Protein AF-D5VR36-F1 (afdb_monomer)

Organism: Methanocaldococcus infernus (strain DSM 11812 / JCM 15783 / ME) (NCBI:txid573063)

Radius of gyration: 21.8 Å; Cα contacts (8 Å, |Δi|>4): 758; chains: 1; bounding box: 56×46×60 Å

Secondary structure (DSSP, 8-state):
-EEEE-GGGTHHHHHHHHHHTT--EEEE-TT-HHHH-HHHHHHHHHHHHHH-PEE-SS--GGGSSEEEE-TTS---S--EEHHHHHHHHHHHH-HHHHTTEEEEE-SSSHHHHHHHHHHHHTTTS-EEEESTTTS--STTHHHHHHHH---SEEEEE-SSS--SEEEEEE---SS--EEGGGTEEGGGGGGGGGGEEEEEEEHHHHHHTTPPPPTTEEEE----EEEETTTTEEEETTEEEE--TTB-STHHHHHHHHHHHHHTTTS-HHHHHHHHTT---TTSSEEETEEEEEE-TT--HHHHHHHHHHHHTT--S-EEEEE-TTSSSSPP-HHHHHHHHTTS---EEEEHHHHHHHTTTS--EEESS----SEEEEEEE---

Nearest PDB structures (foldseek):
  4qf5-assembly2_B  TM=5.951E-01  e=3.785E-12  Acinetobacter baumannii AB307-0294
  4ziy-assembly1_A  TM=5.696E-01  e=1.012E-11  Acinetobacter baumannii AB5075
  4qdi-assembly1_A  TM=5.908E-01  e=1.003E-10  Acinetobacter baumannii AB307-0294
  3zl8-assembly1_A  TM=5.932E-01  e=1.318E-10  Thermotoga maritima
  1gg4-assembly2_B  TM=5.544E-01  e=7.996E-10  Escherichia coli

pLDDT: mean 94.12, std 5.17, range [50.47, 98.81]

Structure (mmCIF, N/CA/C/O backbone):
data_AF-D5VR36-F1
#
_entry.id   AF-D5VR36-F1
#
loop_
_atom_site.group_PDB
_atom_site.id
_atom_site.type_symbol
_atom_site.label_atom_id
_atom_site.label_alt_id
_atom_site.label_comp_id
_atom_site.label_asym_id
_atom_site.label_entity_id
_atom_site.label_seq_id
_atom_site.pdbx_PDB_ins_code
_atom_site.Cartn_x
_atom_site.Cartn_y
_atom_site.Cartn_z
_atom_site.occupancy
_atom_site.B_iso_or_equiv
_atom_site.auth_seq_id
_atom_site.auth_comp_id
_atom_site.auth_asym_id
_atom_site.auth_atom_id
_atom_site.pdbx_PDB_model_num
ATOM 1 N N . MET A 1 1 ? 15.713 3.502 -29.094 1.00 94.06 1 MET A N 1
ATOM 2 C CA . MET A 1 1 ? 16.220 3.468 -27.706 1.00 94.06 1 MET A CA 1
ATOM 3 C C . MET A 1 1 ? 15.204 4.055 -26.727 1.00 94.06 1 MET A C 1
ATOM 5 O O . MET A 1 1 ? 14.592 5.078 -27.022 1.00 94.06 1 MET A O 1
ATOM 9 N N . LYS A 1 2 ? 15.029 3.425 -25.556 1.00 98.06 2 LYS A N 1
ATOM 10 C CA . LYS A 1 2 ? 14.131 3.875 -24.475 1.00 98.06 2 LYS A CA 1
ATOM 11 C C . LYS A 1 2 ? 14.901 4.588 -23.367 1.00 98.06 2 LYS A C 1
ATOM 13 O O . LYS A 1 2 ? 15.960 4.112 -22.972 1.00 98.06 2 LYS A O 1
ATOM 18 N N . LEU A 1 3 ? 14.346 5.660 -22.805 1.00 98.44 3 LEU A N 1
ATOM 19 C CA . LEU A 1 3 ? 14.908 6.326 -21.626 1.00 98.44 3 LEU A CA 1
ATOM 20 C C . LEU A 1 3 ? 14.131 5.943 -20.369 1.00 98.44 3 LEU A C 1
ATOM 22 O O . LEU A 1 3 ? 12.944 6.249 -20.268 1.00 98.44 3 LEU A O 1
ATOM 26 N N . ILE A 1 4 ? 14.794 5.338 -19.384 1.00 98.31 4 ILE A N 1
ATOM 27 C CA . ILE A 1 4 ? 14.190 5.036 -18.082 1.00 98.31 4 ILE A CA 1
ATOM 28 C C . ILE A 1 4 ? 14.698 6.030 -17.040 1.00 98.31 4 ILE A C 1
ATOM 30 O O . ILE A 1 4 ? 15.898 6.168 -16.804 1.00 98.31 4 ILE A O 1
ATOM 34 N N . VAL A 1 5 ? 13.764 6.733 -16.411 1.00 97.44 5 VAL A N 1
ATOM 35 C CA . VAL A 1 5 ? 14.036 7.838 -15.488 1.00 97.44 5 VAL A CA 1
ATOM 36 C C . VAL A 1 5 ? 13.798 7.399 -14.046 1.00 97.44 5 VAL A C 1
ATOM 38 O O . VAL A 1 5 ? 12.865 6.646 -13.787 1.00 97.44 5 VAL A O 1
ATOM 41 N N . ASP A 1 6 ? 14.568 7.967 -13.113 1.00 93.88 6 ASP A N 1
ATOM 42 C CA . ASP A 1 6 ? 14.386 7.869 -11.654 1.00 93.88 6 ASP A CA 1
ATOM 43 C C . ASP A 1 6 ? 14.903 6.564 -11.018 1.00 93.88 6 ASP A C 1
ATOM 45 O O . ASP A 1 6 ? 14.166 5.619 -10.715 1.00 93.88 6 ASP A O 1
ATOM 49 N N . VAL A 1 7 ? 16.213 6.553 -10.748 1.00 93.62 7 VAL A N 1
ATOM 50 C CA . VAL A 1 7 ? 16.918 5.456 -10.067 1.00 93.62 7 VAL A CA 1
ATOM 51 C C . VAL A 1 7 ? 16.361 5.187 -8.666 1.00 93.62 7 VAL A C 1
ATOM 53 O O . VAL A 1 7 ? 16.311 4.025 -8.267 1.00 93.62 7 VAL A O 1
ATOM 56 N N . ASN A 1 8 ? 15.862 6.203 -7.947 1.00 88.94 8 ASN A N 1
ATOM 57 C CA . ASN A 1 8 ? 15.324 6.017 -6.591 1.00 88.94 8 ASN A CA 1
ATOM 58 C C . ASN A 1 8 ? 14.131 5.060 -6.546 1.00 88.94 8 ASN A C 1
ATOM 60 O O . ASN A 1 8 ? 13.946 4.364 -5.552 1.00 88.94 8 ASN A O 1
ATOM 64 N N . HIS A 1 9 ? 13.302 5.053 -7.590 1.00 89.50 9 HIS A N 1
ATOM 65 C CA . HIS A 1 9 ? 12.043 4.306 -7.609 1.00 89.50 9 HIS A CA 1
ATOM 66 C C . HIS A 1 9 ? 12.104 3.044 -8.481 1.00 89.50 9 HIS A C 1
ATOM 68 O O . HIS A 1 9 ? 11.059 2.508 -8.855 1.00 89.50 9 HIS A O 1
ATOM 74 N N . GLY A 1 10 ? 13.313 2.557 -8.782 1.00 92.31 10 GLY A N 1
ATOM 75 C CA . GLY A 1 10 ? 13.527 1.263 -9.431 1.00 92.31 10 GLY A CA 1
ATOM 76 C C . GLY A 1 10 ? 13.823 1.314 -10.931 1.00 92.31 10 GLY A C 1
ATOM 77 O O . GLY A 1 10 ? 13.593 0.314 -11.608 1.00 92.31 10 GLY A O 1
ATOM 78 N N . ALA A 1 11 ? 14.343 2.430 -11.466 1.00 96.62 11 ALA A N 1
ATOM 79 C CA . ALA A 1 11 ? 14.745 2.497 -12.878 1.00 96.62 11 ALA A CA 1
ATOM 80 C C . ALA A 1 11 ? 15.752 1.402 -13.272 1.00 96.62 11 ALA A C 1
ATOM 82 O O . ALA A 1 11 ? 15.638 0.853 -14.363 1.00 96.62 11 ALA A O 1
ATOM 83 N N . LEU A 1 12 ? 16.700 1.054 -12.391 1.00 96.56 12 LEU A N 1
ATOM 84 C CA . LEU A 1 12 ? 17.711 0.027 -12.676 1.00 96.56 12 LEU A CA 1
ATOM 85 C C . LEU A 1 12 ? 17.092 -1.371 -12.817 1.00 96.56 12 LEU A C 1
ATOM 87 O O . LEU A 1 12 ? 17.401 -2.083 -13.771 1.00 96.56 12 LEU A O 1
ATOM 91 N N . GLU A 1 13 ? 16.172 -1.741 -11.920 1.00 95.38 13 GLU A N 1
ATOM 92 C CA . GLU A 1 13 ? 15.462 -3.023 -12.018 1.00 95.38 13 GLU A CA 1
ATOM 93 C C . GLU A 1 13 ? 14.609 -3.065 -13.288 1.00 95.38 13 GLU A C 1
ATOM 95 O O . GLU A 1 13 ? 14.627 -4.034 -14.044 1.00 95.38 13 GLU A O 1
ATOM 100 N N . LEU A 1 14 ? 13.909 -1.971 -13.595 1.00 96.94 14 LEU A N 1
ATOM 101 C CA . LEU A 1 14 ? 13.109 -1.900 -14.809 1.00 96.94 14 LEU A CA 1
ATOM 102 C C . LEU A 1 14 ? 13.979 -2.015 -16.075 1.00 96.94 14 LEU A C 1
ATOM 104 O O . LEU A 1 14 ? 13.617 -2.743 -17.001 1.00 96.94 14 LEU A O 1
ATOM 108 N N . ALA A 1 15 ? 15.144 -1.358 -16.093 1.00 97.56 15 ALA A N 1
ATOM 109 C CA . ALA A 1 15 ? 16.114 -1.428 -17.183 1.00 97.56 15 ALA A CA 1
ATOM 110 C C . ALA A 1 15 ? 16.597 -2.858 -17.424 1.00 97.56 15 ALA A C 1
ATOM 112 O O . ALA A 1 15 ? 16.526 -3.330 -18.557 1.00 97.56 15 ALA A O 1
ATOM 113 N N . LYS A 1 16 ? 16.986 -3.581 -16.366 1.00 96.62 16 LYS A N 1
ATOM 114 C CA . LYS A 1 16 ? 17.364 -5.003 -16.429 1.00 96.62 16 LYS A CA 1
ATOM 115 C C . LYS A 1 16 ? 16.323 -5.829 -17.194 1.00 96.62 16 LYS A C 1
ATOM 117 O O . LYS A 1 16 ? 16.670 -6.582 -18.102 1.00 96.62 16 LYS A O 1
ATOM 122 N N . HIS A 1 17 ? 15.039 -5.676 -16.868 1.00 97.06 17 HIS A N 1
ATOM 123 C CA . HIS A 1 17 ? 13.975 -6.445 -17.520 1.00 97.06 17 HIS A CA 1
ATOM 124 C C . HIS A 1 17 ? 13.734 -6.055 -18.985 1.00 97.06 17 HIS A C 1
ATOM 126 O O . HIS A 1 17 ? 13.447 -6.945 -19.788 1.00 97.06 17 HIS A O 1
ATOM 132 N N . TYR A 1 18 ? 13.862 -4.775 -19.347 1.00 97.69 18 TYR A N 1
ATOM 133 C CA . TYR A 1 18 ? 13.786 -4.336 -20.746 1.00 97.69 18 TYR A CA 1
ATOM 134 C C . TYR A 1 18 ? 14.973 -4.835 -21.576 1.00 97.69 18 TYR A C 1
ATOM 136 O O . TYR A 1 18 ? 14.763 -5.330 -22.683 1.00 97.69 18 TYR A O 1
ATOM 144 N N . LEU A 1 19 ? 16.186 -4.788 -21.024 1.00 96.88 19 LEU A N 1
ATOM 145 C CA . LEU A 1 19 ? 17.396 -5.305 -21.668 1.00 96.88 19 LEU A CA 1
ATOM 146 C C . LEU A 1 19 ? 17.278 -6.815 -21.935 1.00 96.88 19 LEU A C 1
ATOM 148 O O . LEU A 1 19 ? 17.555 -7.272 -23.039 1.00 96.88 19 LEU A O 1
ATOM 152 N N . PHE A 1 20 ? 16.751 -7.593 -20.981 1.00 94.88 20 PHE A N 1
ATOM 153 C CA . PHE A 1 20 ? 16.467 -9.022 -21.194 1.00 94.88 20 PHE A CA 1
ATOM 154 C C . PHE A 1 20 ? 15.407 -9.308 -22.265 1.00 94.88 20 PHE A C 1
ATOM 156 O O . PHE A 1 20 ? 15.371 -10.408 -22.810 1.00 94.88 20 PHE A O 1
ATOM 163 N N . LEU A 1 21 ? 14.533 -8.345 -22.557 1.00 95.81 21 LEU A N 1
ATOM 164 C CA . LEU A 1 21 ? 13.568 -8.427 -23.653 1.00 95.81 21 LEU A CA 1
ATOM 165 C C . LEU A 1 21 ? 14.154 -7.962 -24.998 1.00 95.81 21 LEU A C 1
ATOM 167 O O . LEU A 1 21 ? 13.425 -7.942 -25.988 1.00 95.81 21 LEU A O 1
ATOM 171 N N . GLY A 1 22 ? 15.441 -7.599 -25.040 1.00 96.19 22 GLY A N 1
ATOM 172 C CA . GLY A 1 22 ? 16.140 -7.153 -26.245 1.00 96.19 22 GLY A CA 1
ATOM 173 C C . GLY A 1 22 ? 15.890 -5.691 -26.614 1.00 96.19 22 GLY A C 1
ATOM 174 O O . GLY A 1 22 ? 16.067 -5.328 -27.771 1.00 96.19 22 GLY A O 1
ATOM 175 N N . TYR A 1 23 ? 15.439 -4.856 -25.673 1.00 97.38 23 TYR A N 1
ATOM 176 C CA . TYR A 1 23 ? 15.284 -3.420 -25.913 1.00 97.38 23 TYR A CA 1
ATOM 177 C C . TYR A 1 23 ? 16.558 -2.652 -25.574 1.00 97.38 23 TYR A C 1
ATOM 179 O O . TYR A 1 23 ? 17.124 -2.858 -24.503 1.00 97.38 23 TYR A O 1
ATOM 187 N N . ASP A 1 24 ? 16.908 -1.677 -26.411 1.00 96.69 24 ASP A N 1
ATOM 188 C CA . ASP A 1 24 ? 17.944 -0.692 -26.095 1.00 96.69 24 ASP A CA 1
ATOM 189 C C . ASP A 1 24 ? 17.439 0.303 -25.050 1.00 96.69 24 ASP A C 1
ATOM 191 O O . ASP A 1 24 ? 16.395 0.948 -25.234 1.00 96.69 24 ASP A O 1
ATOM 195 N N . VAL A 1 25 ? 18.194 0.448 -23.963 1.00 97.75 25 VAL A N 1
ATOM 196 C CA . VAL A 1 25 ? 17.829 1.269 -22.808 1.00 97.75 25 VAL A CA 1
ATOM 197 C C . VAL A 1 25 ? 18.957 2.234 -22.464 1.00 97.75 25 VAL A C 1
ATOM 199 O O . VAL A 1 25 ? 20.123 1.858 -22.430 1.00 97.75 25 VAL A O 1
ATOM 202 N N . ALA A 1 26 ? 18.579 3.460 -22.125 1.00 97.81 26 ALA A N 1
ATOM 203 C CA . ALA A 1 26 ? 19.410 4.429 -21.432 1.00 97.81 26 ALA A CA 1
ATOM 204 C C . ALA A 1 26 ? 18.757 4.808 -20.094 1.00 97.81 26 ALA A C 1
ATOM 206 O O . ALA A 1 26 ? 17.535 4.713 -19.930 1.00 97.81 26 ALA A O 1
ATOM 207 N N . ILE A 1 27 ? 19.561 5.252 -19.131 1.00 98.12 27 ILE A N 1
ATOM 208 C CA . ILE A 1 27 ? 19.115 5.618 -17.783 1.00 98.12 27 ILE A CA 1
ATOM 209 C C . ILE A 1 27 ? 19.312 7.116 -17.558 1.00 98.12 27 ILE A C 1
ATOM 211 O O . ILE A 1 27 ? 20.356 7.668 -17.893 1.00 98.12 27 ILE A O 1
ATOM 215 N N . TYR A 1 28 ? 18.330 7.764 -16.928 1.00 97.62 28 TYR A N 1
ATOM 216 C CA . TYR A 1 28 ? 18.468 9.120 -16.397 1.00 97.62 28 TYR A CA 1
ATOM 217 C C . TYR A 1 28 ? 18.219 9.158 -14.885 1.00 97.62 28 TYR A C 1
ATOM 219 O O . TYR A 1 28 ? 17.095 8.980 -14.399 1.00 97.62 28 TYR A O 1
ATOM 227 N N . ASP A 1 29 ? 19.279 9.437 -14.127 1.00 95.69 29 ASP A N 1
ATOM 228 C CA . ASP A 1 29 ? 19.232 9.591 -12.674 1.00 95.69 29 ASP A CA 1
ATOM 229 C C . ASP A 1 29 ? 18.914 11.035 -12.257 1.00 95.69 29 ASP A C 1
ATOM 231 O O . ASP A 1 29 ? 19.758 11.775 -11.763 1.00 95.69 29 ASP A O 1
ATOM 235 N N . ILE A 1 30 ? 17.653 11.432 -12.431 1.00 94.00 30 ILE A N 1
ATOM 236 C CA . ILE A 1 30 ? 17.153 12.796 -12.171 1.00 94.00 30 ILE A CA 1
ATOM 237 C C . ILE A 1 30 ? 17.387 13.325 -10.734 1.00 94.00 30 ILE A C 1
ATOM 239 O O . ILE A 1 30 ? 17.210 14.515 -10.475 1.00 94.00 30 ILE A O 1
ATOM 243 N N . TYR A 1 31 ? 17.755 12.466 -9.778 1.00 90.81 31 TYR A N 1
ATOM 244 C CA . TYR A 1 31 ? 17.955 12.826 -8.367 1.00 90.81 31 TYR A CA 1
ATOM 245 C C . TYR A 1 31 ? 19.371 12.533 -7.841 1.00 90.81 31 TYR A C 1
ATOM 247 O O . TYR A 1 31 ? 19.613 12.665 -6.628 1.00 90.81 31 TYR A O 1
ATOM 255 N N . ASN A 1 32 ? 20.287 12.138 -8.729 1.00 91.94 32 ASN A N 1
ATOM 256 C CA . ASN A 1 32 ? 21.656 11.731 -8.416 1.00 91.94 32 ASN A CA 1
ATOM 257 C C . ASN A 1 32 ? 21.708 10.670 -7.301 1.00 91.94 32 ASN A C 1
ATOM 259 O O . ASN A 1 32 ? 22.473 10.774 -6.336 1.00 91.94 32 ASN A O 1
ATOM 263 N N . LYS A 1 33 ? 20.836 9.661 -7.365 1.00 91.88 33 LYS A N 1
ATOM 264 C CA . LYS A 1 33 ? 20.848 8.541 -6.419 1.00 91.88 33 LYS A CA 1
ATOM 265 C C . LYS A 1 33 ? 22.116 7.707 -6.537 1.00 91.88 33 LYS A C 1
ATOM 267 O O . LYS A 1 33 ? 22.627 7.258 -5.511 1.00 91.88 33 LYS A O 1
ATOM 272 N N . LEU A 1 34 ? 22.639 7.533 -7.747 1.00 92.62 34 LEU A N 1
ATOM 273 C CA . LEU A 1 34 ? 23.906 6.861 -7.996 1.00 92.62 34 LEU A CA 1
ATOM 274 C C . LEU A 1 34 ? 25.022 7.558 -7.220 1.00 92.62 34 LEU A C 1
ATOM 276 O O . LEU A 1 34 ? 25.803 6.885 -6.567 1.00 92.62 34 LEU A O 1
ATOM 280 N N . GLU A 1 35 ? 25.050 8.888 -7.133 1.00 91.50 35 GLU A N 1
ATOM 281 C CA . GLU A 1 35 ? 26.045 9.596 -6.314 1.00 91.50 35 GLU A CA 1
ATOM 282 C C . GLU A 1 35 ? 25.897 9.323 -4.807 1.00 91.50 35 GLU A C 1
ATOM 284 O O . GLU A 1 35 ? 26.877 9.398 -4.073 1.00 91.50 35 GLU A O 1
ATOM 289 N N . LYS A 1 36 ? 24.708 8.952 -4.332 1.00 90.94 36 LYS A N 1
ATOM 290 C CA . LYS A 1 36 ? 24.399 8.827 -2.897 1.00 90.94 36 LYS A CA 1
ATOM 291 C C . LYS A 1 36 ? 24.342 7.384 -2.395 1.00 90.94 36 LYS A C 1
ATOM 293 O O . LYS A 1 36 ? 24.280 7.171 -1.189 1.00 90.94 36 LYS A O 1
ATOM 298 N N . SER A 1 37 ? 24.321 6.388 -3.282 1.00 93.06 37 SER A N 1
ATOM 299 C CA . SER A 1 37 ? 24.142 4.982 -2.906 1.00 93.06 37 SER A CA 1
ATOM 300 C C . SER A 1 37 ? 25.129 4.063 -3.617 1.00 93.06 37 SER A C 1
ATOM 302 O O . SER A 1 37 ? 25.034 3.836 -4.822 1.00 93.06 37 SER A O 1
ATOM 304 N N . LYS A 1 38 ? 26.043 3.469 -2.836 1.00 93.75 38 LYS A N 1
ATOM 305 C CA . LYS A 1 38 ? 27.005 2.467 -3.321 1.00 93.75 38 LYS A CA 1
ATOM 306 C C . LYS A 1 38 ? 26.308 1.259 -3.956 1.00 93.75 38 LYS A C 1
ATOM 308 O O . LYS A 1 38 ? 26.759 0.781 -4.987 1.00 93.75 38 LYS A O 1
ATOM 313 N N . GLU A 1 39 ? 25.204 0.805 -3.371 1.00 93.00 39 GLU A N 1
ATOM 314 C CA . GLU A 1 39 ? 24.407 -0.314 -3.886 1.00 93.00 39 GLU A CA 1
ATOM 315 C C . GLU A 1 39 ? 23.869 -0.034 -5.296 1.00 93.00 39 GLU A C 1
ATOM 317 O O . GLU A 1 39 ? 24.090 -0.826 -6.209 1.00 93.00 39 GLU A O 1
ATOM 322 N N . HIS A 1 40 ? 23.251 1.132 -5.510 1.00 94.06 40 HIS A N 1
ATOM 323 C CA . HIS A 1 40 ? 22.716 1.490 -6.825 1.00 94.06 40 HIS A CA 1
ATOM 324 C C . HIS A 1 40 ? 23.832 1.647 -7.870 1.00 94.06 40 HIS A C 1
ATOM 326 O O . HIS A 1 40 ? 23.632 1.268 -9.021 1.00 94.06 40 HIS A O 1
ATOM 332 N N . ARG A 1 41 ? 25.020 2.141 -7.478 1.00 95.38 41 ARG A N 1
ATOM 333 C CA . ARG A 1 41 ? 26.195 2.173 -8.370 1.00 95.38 41 ARG A CA 1
ATOM 334 C C . ARG A 1 41 ? 26.600 0.775 -8.821 1.00 95.38 41 ARG A C 1
ATOM 336 O O . ARG A 1 41 ? 26.796 0.575 -10.008 1.00 95.38 41 ARG A O 1
ATOM 343 N N . ILE A 1 42 ? 26.691 -0.184 -7.897 1.00 95.88 42 ILE A N 1
ATOM 344 C CA . ILE A 1 42 ? 27.067 -1.569 -8.225 1.00 95.88 42 ILE A CA 1
ATOM 345 C C . ILE A 1 42 ? 26.068 -2.173 -9.217 1.00 95.88 42 ILE A C 1
ATOM 347 O O . ILE A 1 42 ? 26.473 -2.766 -10.212 1.00 95.88 42 ILE A O 1
ATOM 351 N N . ILE A 1 43 ? 24.764 -1.982 -8.987 1.00 95.06 43 ILE A N 1
ATOM 352 C CA . ILE A 1 43 ? 23.726 -2.466 -9.909 1.00 95.06 43 ILE A CA 1
ATOM 353 C C . ILE A 1 43 ? 23.889 -1.824 -11.293 1.00 95.06 43 ILE A C 1
ATOM 355 O O . ILE A 1 43 ? 23.828 -2.526 -12.299 1.00 95.06 43 ILE A O 1
ATOM 359 N N . PHE A 1 44 ? 24.111 -0.509 -11.356 1.00 96.94 44 PHE A N 1
ATOM 360 C CA . PHE A 1 44 ? 24.300 0.198 -12.621 1.00 96.94 44 PHE A CA 1
ATOM 361 C C . PHE A 1 44 ? 25.542 -0.282 -13.384 1.00 96.94 44 PHE A C 1
ATOM 363 O O . PHE A 1 44 ? 25.427 -0.600 -14.565 1.00 96.94 44 PHE A O 1
ATOM 370 N N . GLU A 1 45 ? 26.699 -0.397 -12.725 1.00 97.00 45 GLU A N 1
ATOM 371 C CA . GLU A 1 45 ? 27.931 -0.870 -13.373 1.00 97.00 45 GLU A CA 1
ATOM 372 C C . GLU A 1 45 ? 27.774 -2.300 -13.908 1.00 97.00 45 GLU A C 1
ATOM 374 O O . GLU A 1 45 ? 28.165 -2.571 -15.039 1.00 97.00 45 GLU A O 1
ATOM 379 N N . ASN A 1 46 ? 27.089 -3.185 -13.173 1.00 96.50 46 ASN A N 1
ATOM 380 C CA . ASN A 1 46 ? 26.785 -4.536 -13.657 1.00 96.50 46 ASN A CA 1
ATOM 381 C C . ASN A 1 46 ? 25.917 -4.520 -14.928 1.00 96.50 46 ASN A C 1
ATOM 383 O O . ASN A 1 46 ? 26.122 -5.324 -15.838 1.00 96.50 46 ASN A O 1
ATOM 387 N N . LEU A 1 47 ? 24.926 -3.624 -15.006 1.00 96.50 47 LEU A N 1
ATOM 388 C CA . LEU A 1 47 ? 24.104 -3.474 -16.210 1.00 96.50 47 LEU A CA 1
ATOM 389 C C . LEU A 1 47 ? 24.911 -2.896 -17.374 1.00 96.50 47 LEU A C 1
ATOM 391 O O . LEU A 1 47 ? 24.720 -3.311 -18.517 1.00 96.50 47 LEU A O 1
ATOM 395 N N . LYS A 1 48 ? 25.822 -1.966 -17.089 1.00 96.88 48 LYS A N 1
ATOM 396 C CA . LYS A 1 48 ? 26.689 -1.339 -18.085 1.00 96.88 48 LYS A CA 1
ATOM 397 C C . LYS A 1 48 ? 27.685 -2.332 -18.666 1.00 96.88 48 LYS A C 1
ATOM 399 O O . LYS A 1 48 ? 27.797 -2.420 -19.881 1.00 96.88 48 LYS A O 1
ATOM 404 N N . GLU A 1 49 ? 28.345 -3.119 -17.825 1.00 96.62 49 GLU A N 1
ATOM 405 C CA . GLU A 1 49 ? 29.276 -4.162 -18.261 1.00 96.62 49 GLU A CA 1
ATOM 406 C C . GLU A 1 49 ? 28.563 -5.241 -19.086 1.00 96.62 49 GLU A C 1
ATOM 408 O O . GLU A 1 49 ? 29.043 -5.640 -20.145 1.00 96.62 49 GLU A O 1
ATOM 413 N N . LYS A 1 50 ? 27.387 -5.690 -18.631 1.00 96.38 50 LYS A N 1
ATOM 414 C CA . LYS A 1 50 ? 26.677 -6.809 -19.259 1.00 96.38 50 LYS A CA 1
ATOM 415 C C . LYS A 1 50 ? 25.922 -6.435 -20.534 1.00 96.38 50 LYS A C 1
ATOM 417 O O . LYS A 1 50 ? 25.796 -7.272 -21.424 1.00 96.38 50 LYS A O 1
ATOM 422 N N . PHE A 1 51 ? 25.368 -5.227 -20.599 1.00 96.00 51 PHE A N 1
ATOM 423 C CA . PHE A 1 51 ? 24.443 -4.829 -21.664 1.00 96.00 51 PHE A CA 1
ATOM 424 C C . PHE A 1 51 ? 24.806 -3.513 -22.358 1.00 96.00 51 PHE A C 1
ATOM 426 O O . PHE A 1 51 ? 24.091 -3.107 -23.267 1.00 96.00 51 PHE A O 1
ATOM 433 N N . GLY A 1 52 ? 25.868 -2.823 -21.936 1.00 94.94 52 GLY A N 1
ATOM 434 C CA . GLY A 1 52 ? 26.246 -1.531 -22.513 1.00 94.94 52 GLY A CA 1
ATOM 435 C C . GLY A 1 52 ? 25.275 -0.392 -22.187 1.00 94.94 52 GLY A C 1
ATOM 436 O O . GLY A 1 52 ? 25.186 0.554 -22.961 1.00 94.94 52 GLY A O 1
ATOM 437 N N . VAL A 1 53 ? 24.524 -0.467 -21.077 1.00 96.25 53 VAL A N 1
ATOM 438 C CA . VAL A 1 53 ? 23.564 0.589 -20.703 1.00 96.25 53 VAL A CA 1
ATOM 439 C C . VAL A 1 53 ? 24.278 1.918 -20.419 1.00 96.25 53 VAL A C 1
ATOM 441 O O . VAL A 1 53 ? 25.277 1.964 -19.696 1.00 96.25 53 VAL A O 1
ATOM 444 N N . GLU A 1 54 ? 23.742 3.016 -20.947 1.00 95.31 54 GLU A N 1
ATOM 445 C CA . GLU A 1 54 ? 24.317 4.353 -20.773 1.00 95.31 54 GLU A CA 1
ATOM 446 C C . GLU A 1 54 ? 23.585 5.175 -19.703 1.00 95.31 54 GLU A C 1
ATOM 448 O O . GLU A 1 54 ? 22.363 5.087 -19.550 1.00 95.31 54 GLU A O 1
ATOM 453 N N . LEU A 1 55 ? 24.337 6.013 -18.978 1.00 96.38 55 LEU A N 1
ATOM 454 C CA . LEU A 1 55 ? 23.796 7.046 -18.089 1.00 96.38 55 LEU A CA 1
ATOM 455 C C . LEU A 1 55 ? 23.802 8.393 -18.816 1.00 96.38 55 LEU A C 1
ATOM 457 O O . LEU A 1 55 ? 24.860 8.905 -19.177 1.00 96.38 55 LEU A O 1
ATOM 461 N N . ILE A 1 56 ? 22.625 8.990 -18.980 1.00 95.69 56 ILE A N 1
ATOM 462 C CA . ILE A 1 56 ? 22.438 10.273 -19.657 1.00 95.69 56 ILE A CA 1
ATOM 463 C C . ILE A 1 56 ? 22.182 11.354 -18.610 1.00 95.69 56 ILE A C 1
ATOM 465 O O . ILE A 1 56 ? 21.180 11.305 -17.905 1.00 95.69 56 ILE A O 1
ATOM 469 N N . ASN A 1 57 ? 23.063 12.351 -18.516 1.00 89.56 57 ASN A N 1
ATOM 470 C CA . ASN A 1 57 ? 22.960 13.397 -17.488 1.00 89.56 57 ASN A CA 1
ATOM 471 C C . ASN A 1 57 ? 21.964 14.514 -17.846 1.00 89.56 57 ASN A C 1
ATOM 473 O O . ASN A 1 57 ? 21.308 15.058 -16.962 1.00 89.56 57 ASN A O 1
ATOM 477 N N . ASN A 1 58 ? 21.837 14.848 -19.134 1.00 91.62 58 ASN A N 1
ATOM 478 C CA . ASN A 1 58 ? 20.949 15.901 -19.641 1.00 91.62 58 ASN A CA 1
ATOM 479 C C . ASN A 1 58 ? 20.232 15.407 -20.906 1.00 91.62 58 ASN A C 1
ATOM 481 O O . ASN A 1 58 ? 20.649 15.745 -22.014 1.00 91.62 58 ASN A O 1
ATOM 485 N N . PRO A 1 59 ? 19.210 14.546 -20.767 1.00 93.00 59 PRO A N 1
ATOM 486 C CA . PRO A 1 59 ? 18.551 13.954 -21.921 1.00 93.00 59 PRO A CA 1
ATOM 487 C C . PRO A 1 59 ? 17.742 14.995 -22.700 1.00 93.00 59 PRO A C 1
ATOM 489 O O . PRO A 1 59 ? 16.872 15.669 -22.145 1.00 93.00 59 PRO A O 1
ATOM 492 N N . GLU A 1 60 ? 17.955 15.059 -24.012 1.00 94.50 60 GLU A N 1
ATOM 493 C CA . GLU A 1 60 ? 16.986 15.653 -24.928 1.00 94.50 60 GLU A CA 1
ATOM 494 C C . GLU A 1 60 ? 15.870 14.626 -25.170 1.00 94.50 60 GLU A C 1
ATOM 496 O O . GLU A 1 60 ? 16.017 13.701 -25.965 1.00 94.50 60 GLU A O 1
ATOM 501 N N . PHE A 1 61 ? 14.758 14.743 -24.440 1.00 94.69 61 PHE A N 1
ATOM 502 C CA . PHE A 1 61 ? 13.717 13.707 -24.409 1.00 94.69 61 PHE A CA 1
ATOM 503 C C . PHE A 1 61 ? 13.126 13.341 -25.781 1.00 94.69 61 PHE A C 1
ATOM 505 O O . PHE A 1 61 ? 12.684 12.211 -25.956 1.00 94.69 61 PHE A O 1
ATOM 512 N N . SER A 1 62 ? 13.130 14.265 -26.747 1.00 93.25 62 SER A N 1
ATOM 513 C CA . SER A 1 62 ? 12.684 14.035 -28.129 1.00 93.25 62 SER A CA 1
ATOM 514 C C . SER A 1 62 ? 13.563 13.063 -28.918 1.00 93.25 62 SER A C 1
ATOM 516 O O . SER A 1 62 ? 13.122 12.577 -29.953 1.00 93.25 62 SER A O 1
ATOM 518 N N . SER A 1 63 ? 14.778 12.766 -28.449 1.00 95.19 63 SER A N 1
ATOM 519 C CA . SER A 1 63 ? 15.692 11.814 -29.100 1.00 95.19 63 SER A CA 1
ATOM 520 C C . SER A 1 63 ? 15.419 10.344 -28.748 1.00 95.19 63 SER A C 1
ATOM 522 O O . SER A 1 63 ? 16.066 9.451 -29.291 1.00 95.19 63 SER A O 1
ATOM 524 N N . PHE A 1 64 ? 14.462 10.076 -27.854 1.00 96.75 64 PHE A N 1
ATOM 525 C CA . PHE A 1 64 ? 14.100 8.729 -27.420 1.00 96.75 64 PHE A CA 1
ATOM 526 C C . PHE A 1 64 ? 12.734 8.324 -27.973 1.00 96.75 64 PHE A C 1
ATOM 528 O O . PHE A 1 64 ? 11.794 9.116 -27.954 1.00 96.75 64 PHE A O 1
ATOM 535 N N . ASP A 1 65 ? 12.600 7.059 -28.380 1.00 96.81 65 ASP A N 1
ATOM 536 C CA . ASP A 1 65 ? 11.328 6.520 -28.891 1.00 96.81 65 ASP A CA 1
ATOM 537 C C . ASP A 1 65 ? 10.246 6.509 -27.804 1.00 96.81 65 ASP A C 1
ATOM 539 O O . ASP A 1 65 ? 9.051 6.640 -28.068 1.00 96.81 65 ASP A O 1
ATOM 543 N N . GLU A 1 66 ? 10.675 6.308 -26.558 1.00 97.81 66 GLU A N 1
ATOM 544 C CA . GLU A 1 66 ? 9.810 6.212 -25.396 1.00 97.81 66 GLU A CA 1
ATOM 545 C C . GLU A 1 66 ? 10.565 6.665 -24.144 1.00 97.81 66 GLU A C 1
ATOM 547 O O . GLU A 1 66 ? 11.683 6.216 -23.871 1.00 97.81 66 GLU A O 1
ATOM 552 N N . VAL A 1 67 ? 9.920 7.516 -23.347 1.00 98.44 67 VAL A N 1
ATOM 553 C CA . VAL A 1 67 ? 10.361 7.838 -21.988 1.00 98.44 67 VAL A CA 1
ATOM 554 C C . VAL A 1 67 ? 9.512 7.041 -21.007 1.00 98.44 67 VAL A C 1
ATOM 556 O O . VAL A 1 67 ? 8.285 7.031 -21.104 1.00 98.44 67 VAL A O 1
ATOM 559 N N . ILE A 1 68 ? 10.161 6.387 -20.048 1.00 98.56 68 ILE A N 1
ATOM 560 C CA . ILE A 1 68 ? 9.531 5.585 -19.004 1.00 98.56 68 ILE A CA 1
ATOM 561 C C . ILE A 1 68 ? 9.894 6.188 -17.649 1.00 98.56 68 ILE A C 1
ATOM 563 O O . ILE A 1 68 ? 11.070 6.316 -17.313 1.00 98.56 68 ILE A O 1
ATOM 567 N N . ALA A 1 69 ? 8.893 6.560 -16.854 1.00 97.69 69 ALA A N 1
ATOM 568 C CA . ALA A 1 69 ? 9.117 7.239 -15.578 1.00 97.69 69 ALA A CA 1
ATOM 569 C C . ALA A 1 69 ? 8.030 6.905 -14.542 1.00 97.69 69 ALA A C 1
ATOM 571 O O . ALA A 1 69 ? 6.914 6.513 -14.904 1.00 97.69 69 ALA A O 1
ATOM 572 N N . PRO A 1 70 ? 8.289 7.088 -13.236 1.00 95.88 70 PRO A N 1
ATOM 573 C CA . PRO A 1 70 ? 7.238 7.006 -12.232 1.00 95.88 70 PRO A CA 1
ATOM 574 C C . PRO A 1 70 ? 6.143 8.049 -12.481 1.00 95.88 70 PRO A C 1
ATOM 576 O O . PRO A 1 70 ? 6.407 9.160 -12.938 1.00 95.88 70 PRO A O 1
ATOM 579 N N . ILE A 1 71 ? 4.895 7.746 -12.118 1.00 94.25 71 ILE A N 1
ATOM 580 C CA . ILE A 1 71 ? 3.773 8.676 -12.342 1.00 94.25 71 ILE A CA 1
ATOM 581 C C . ILE A 1 71 ? 3.916 9.993 -11.555 1.00 94.25 71 ILE A C 1
ATOM 583 O O . ILE A 1 71 ? 3.422 11.047 -11.972 1.00 94.25 71 ILE A O 1
ATOM 587 N N . HIS A 1 72 ? 4.635 9.949 -10.430 1.00 91.44 72 HIS A N 1
ATOM 588 C CA . HIS A 1 72 ? 5.006 11.108 -9.620 1.00 91.44 72 HIS A CA 1
ATOM 589 C C . HIS A 1 72 ? 6.300 11.793 -10.077 1.00 91.44 72 HIS A C 1
ATOM 591 O O . HIS A 1 72 ? 6.732 12.735 -9.418 1.00 91.44 72 HIS A O 1
ATOM 597 N N . CYS A 1 73 ? 6.907 11.379 -11.189 1.00 93.12 73 CYS A N 1
ATOM 598 C CA . CYS A 1 73 ? 8.064 12.066 -11.748 1.00 93.12 73 CYS A CA 1
ATOM 599 C C . CYS A 1 73 ? 7.640 13.455 -12.276 1.00 93.12 73 CYS A C 1
ATOM 601 O O . CYS A 1 73 ? 6.621 13.564 -12.976 1.00 93.12 73 CYS A O 1
ATOM 603 N N . PRO A 1 74 ? 8.376 14.543 -11.969 1.00 91.88 74 PRO A N 1
ATOM 604 C CA . PRO A 1 74 ? 7.987 15.913 -12.313 1.00 91.88 74 PRO A CA 1
ATOM 605 C C . PRO A 1 74 ? 8.213 16.278 -13.795 1.00 91.88 74 PRO A C 1
ATOM 607 O O . PRO A 1 74 ? 8.401 17.456 -14.109 1.00 91.88 74 PRO A O 1
ATOM 610 N N . LEU A 1 75 ? 8.164 15.303 -14.705 1.00 93.00 75 LEU A N 1
ATOM 611 C CA . LEU A 1 75 ? 8.263 15.503 -16.152 1.00 93.00 75 LEU A CA 1
ATOM 612 C C . LEU A 1 75 ? 6.976 16.118 -16.721 1.00 93.00 75 LEU A C 1
ATOM 614 O O . LEU A 1 75 ? 5.866 15.780 -16.292 1.00 93.00 75 LEU A O 1
ATOM 618 N N . THR A 1 76 ? 7.140 17.027 -17.683 1.00 89.88 76 THR A N 1
ATOM 619 C CA . THR A 1 76 ? 6.052 17.710 -18.413 1.00 89.88 76 THR A CA 1
ATOM 620 C C . THR A 1 76 ? 5.718 17.066 -19.754 1.00 89.88 76 THR A C 1
ATOM 622 O O . THR A 1 76 ? 4.671 17.359 -20.318 1.00 89.88 76 THR A O 1
ATOM 625 N N . ILE A 1 77 ? 6.596 16.203 -20.257 1.00 93.38 77 ILE A N 1
ATOM 626 C CA . ILE A 1 77 ? 6.415 15.457 -21.503 1.00 93.38 77 ILE A CA 1
ATOM 627 C C . ILE A 1 77 ? 5.480 14.254 -21.314 1.00 93.38 77 ILE A C 1
ATOM 629 O O . ILE A 1 77 ? 5.180 13.858 -20.182 1.00 93.38 77 ILE A O 1
ATOM 633 N N . SER A 1 78 ? 5.056 13.648 -22.425 1.00 94.19 78 SER A N 1
ATOM 634 C CA . SER A 1 78 ? 4.411 12.332 -22.407 1.00 94.19 78 SER A CA 1
ATOM 635 C C . SER A 1 78 ? 5.423 11.246 -22.035 1.00 94.19 78 SER A C 1
ATOM 637 O O . SER A 1 78 ? 6.575 11.303 -22.459 1.00 94.19 78 SER A O 1
ATOM 639 N N . PHE A 1 79 ? 4.999 10.267 -21.239 1.00 97.00 79 PHE A N 1
ATOM 640 C CA . PHE A 1 79 ? 5.816 9.116 -20.864 1.00 97.00 79 PHE A CA 1
ATOM 641 C C . PHE A 1 79 ? 4.936 7.922 -20.487 1.00 97.00 79 PHE A C 1
ATOM 643 O O . PHE A 1 79 ? 3.791 8.080 -20.052 1.00 97.00 79 PHE A O 1
ATOM 650 N N . THR A 1 80 ? 5.508 6.728 -20.584 1.00 98.00 80 THR A N 1
ATOM 651 C CA . THR A 1 80 ? 4.918 5.495 -20.067 1.00 98.00 80 THR A CA 1
ATOM 652 C C . THR A 1 80 ? 5.204 5.385 -18.575 1.00 98.00 80 THR A C 1
ATOM 654 O O . THR A 1 80 ? 6.350 5.466 -18.126 1.00 98.00 80 THR A O 1
ATOM 657 N N . SER A 1 81 ? 4.153 5.225 -17.771 1.00 97.81 81 SER A N 1
ATOM 658 C CA . SER A 1 81 ? 4.319 5.100 -16.322 1.00 97.81 81 SER A CA 1
ATOM 659 C C . SER A 1 81 ? 5.043 3.801 -15.954 1.00 97.81 81 SER A C 1
ATOM 661 O O . SER A 1 81 ? 4.899 2.792 -16.642 1.00 97.81 81 SER A O 1
ATOM 663 N N . PHE A 1 82 ? 5.757 3.778 -14.826 1.00 98.19 82 PHE A N 1
ATOM 664 C CA . PHE A 1 82 ? 6.318 2.529 -14.288 1.00 98.19 82 PHE A CA 1
ATOM 665 C C . PHE A 1 82 ? 5.254 1.439 -14.107 1.00 98.19 82 PHE A C 1
ATOM 667 O O . PHE A 1 82 ? 5.541 0.272 -14.341 1.00 98.19 82 PHE A O 1
ATOM 674 N N . HIS A 1 83 ? 4.016 1.804 -13.765 1.00 98.38 83 HIS A N 1
ATOM 675 C CA . HIS A 1 83 ? 2.891 0.870 -13.702 1.00 98.38 83 HIS A CA 1
ATOM 676 C C . HIS A 1 83 ? 2.621 0.192 -15.044 1.00 98.38 83 HIS A C 1
ATOM 678 O O . HIS A 1 83 ? 2.531 -1.033 -15.108 1.00 98.38 83 HIS A O 1
ATOM 684 N N . ASP A 1 84 ? 2.535 0.974 -16.118 1.00 98.50 84 ASP A N 1
ATOM 685 C CA . ASP A 1 84 ? 2.276 0.466 -17.467 1.00 98.50 84 ASP A CA 1
ATOM 686 C C . ASP A 1 84 ? 3.487 -0.318 -18.010 1.00 98.50 84 ASP A C 1
ATOM 688 O O . ASP A 1 84 ? 3.320 -1.383 -18.602 1.00 98.50 84 ASP A O 1
ATOM 692 N N . ALA A 1 85 ? 4.709 0.145 -17.739 1.00 98.50 85 ALA A N 1
ATOM 693 C CA . ALA A 1 85 ? 5.942 -0.528 -18.144 1.00 98.50 85 ALA A CA 1
ATOM 694 C C . ALA A 1 85 ? 6.143 -1.883 -17.439 1.00 98.50 85 ALA A C 1
ATOM 696 O O . ALA A 1 85 ? 6.480 -2.875 -18.083 1.00 98.50 85 ALA A O 1
ATOM 697 N N . VAL A 1 86 ? 5.887 -1.955 -16.129 1.00 98.56 86 VAL A N 1
ATOM 698 C CA . VAL A 1 86 ? 5.898 -3.221 -15.376 1.00 98.56 86 VAL A CA 1
ATOM 699 C C . VAL A 1 86 ? 4.796 -4.146 -15.882 1.00 98.56 86 VAL A C 1
ATOM 701 O O . VAL A 1 86 ? 5.044 -5.329 -16.095 1.00 98.56 86 VAL A O 1
ATOM 704 N N . SER A 1 87 ? 3.605 -3.612 -16.164 1.00 98.62 87 SER A N 1
ATOM 705 C CA . SER A 1 87 ? 2.501 -4.391 -16.740 1.00 98.62 87 SER A CA 1
ATOM 706 C C . SER A 1 87 ? 2.868 -4.997 -18.095 1.00 98.62 87 SER A C 1
ATOM 708 O O . SER A 1 87 ? 2.569 -6.161 -18.359 1.00 98.62 87 SER A O 1
ATOM 710 N N . PHE A 1 88 ? 3.563 -4.235 -18.944 1.00 98.38 88 PHE A N 1
ATOM 711 C CA . PHE A 1 88 ? 4.102 -4.728 -20.209 1.00 98.38 88 PHE A CA 1
ATOM 712 C C . PHE A 1 88 ? 5.069 -5.904 -19.996 1.00 98.38 88 PHE A C 1
ATOM 714 O O . PHE A 1 88 ? 4.927 -6.939 -20.650 1.00 98.38 88 PHE A O 1
ATOM 721 N N . ILE A 1 89 ? 6.001 -5.791 -19.046 1.00 98.38 89 ILE A N 1
ATOM 722 C CA . ILE A 1 89 ? 6.953 -6.866 -18.730 1.00 98.38 89 ILE A CA 1
ATOM 723 C C . ILE A 1 89 ? 6.232 -8.100 -18.183 1.00 98.38 89 ILE A C 1
ATOM 725 O O . ILE A 1 89 ? 6.520 -9.208 -18.635 1.00 98.38 89 ILE A O 1
ATOM 729 N N . ILE A 1 90 ? 5.267 -7.934 -17.272 1.00 98.31 90 ILE A N 1
ATOM 730 C CA . ILE A 1 90 ? 4.470 -9.047 -16.735 1.00 98.31 90 ILE A CA 1
ATOM 731 C C . ILE A 1 90 ? 3.759 -9.788 -17.872 1.00 98.31 90 ILE A C 1
ATOM 733 O O . ILE A 1 90 ? 3.861 -11.008 -17.953 1.00 98.31 90 ILE A O 1
ATOM 737 N N . LYS A 1 91 ? 3.134 -9.077 -18.819 1.00 97.19 91 LYS A N 1
ATOM 738 C CA . LYS A 1 91 ? 2.484 -9.699 -19.990 1.00 97.19 91 LYS A CA 1
ATOM 739 C C . LYS A 1 91 ? 3.447 -10.474 -20.887 1.00 97.19 91 LYS A C 1
ATOM 741 O O . LYS A 1 91 ? 3.031 -11.442 -21.520 1.00 97.19 91 LYS A O 1
ATOM 746 N N . LYS A 1 92 ? 4.701 -10.028 -20.996 1.00 96.88 92 LYS A N 1
ATOM 747 C CA . LYS A 1 92 ? 5.701 -10.618 -21.898 1.00 96.88 92 LYS A CA 1
ATOM 748 C C . LYS A 1 92 ? 6.488 -11.764 -21.269 1.00 96.88 92 LYS A C 1
ATOM 750 O O . LYS A 1 92 ? 6.739 -12.745 -21.956 1.00 96.88 92 LYS A O 1
ATOM 755 N N . ARG A 1 93 ? 6.875 -11.644 -19.997 1.00 95.94 93 ARG A N 1
ATOM 756 C CA . ARG A 1 93 ? 7.755 -12.601 -19.300 1.00 95.94 93 ARG A CA 1
ATOM 757 C C . ARG A 1 93 ? 7.045 -13.456 -18.259 1.00 95.94 93 ARG A C 1
ATOM 759 O O . ARG A 1 93 ? 7.474 -14.572 -18.009 1.00 95.94 93 ARG A O 1
ATOM 766 N N . PHE A 1 94 ? 5.976 -12.944 -17.657 1.00 96.00 94 PHE A N 1
ATOM 767 C CA . PHE A 1 94 ? 5.299 -13.559 -16.512 1.00 96.00 94 PHE A CA 1
ATOM 768 C C . PHE A 1 94 ? 3.809 -13.782 -16.794 1.00 96.00 94 PHE A C 1
ATOM 770 O O . PHE A 1 94 ? 2.969 -13.680 -15.898 1.00 96.00 94 PHE A O 1
ATOM 777 N N . LYS A 1 95 ? 3.466 -14.065 -18.058 1.00 92.56 95 LYS A N 1
ATOM 778 C CA . LYS A 1 95 ? 2.078 -14.166 -18.526 1.00 92.56 95 LYS A CA 1
ATOM 779 C C . LYS A 1 95 ? 1.277 -15.178 -17.707 1.00 92.56 95 LYS A C 1
ATOM 781 O O . LYS A 1 95 ? 0.166 -14.862 -17.290 1.00 92.56 95 LYS A O 1
ATOM 786 N N . ASP A 1 96 ? 1.860 -16.334 -17.411 1.00 91.12 96 ASP A N 1
ATOM 787 C CA . ASP A 1 96 ? 1.189 -17.394 -16.649 1.00 91.12 96 ASP A CA 1
ATOM 788 C C . ASP A 1 96 ? 0.978 -17.002 -15.179 1.00 91.12 96 ASP A C 1
ATOM 790 O O . ASP A 1 96 ? -0.046 -17.334 -14.581 1.00 91.12 96 ASP A O 1
ATOM 794 N N . LYS A 1 97 ? 1.891 -16.196 -14.621 1.00 95.62 97 LYS A N 1
ATOM 795 C CA . LYS A 1 97 ? 1.776 -15.655 -13.259 1.00 95.62 97 LYS A CA 1
ATOM 796 C C . LYS A 1 97 ? 0.766 -14.519 -13.166 1.00 95.62 97 LYS A C 1
ATOM 798 O O . LYS A 1 97 ? 0.131 -14.369 -12.130 1.00 95.62 97 LYS A O 1
ATOM 803 N N . SER A 1 98 ? 0.559 -13.744 -14.235 1.00 93.94 98 SER A N 1
ATOM 804 C CA . SER A 1 98 ? -0.339 -12.574 -14.232 1.00 93.94 98 SER A CA 1
ATOM 805 C C . SER A 1 98 ? -1.756 -12.892 -13.732 1.00 93.94 98 SER A C 1
ATOM 807 O O . SER A 1 98 ? -2.358 -12.106 -12.998 1.00 93.94 98 SER A O 1
ATOM 809 N N . LYS A 1 99 ? -2.257 -14.097 -14.044 1.00 95.38 99 LYS A N 1
ATOM 810 C CA . LYS A 1 99 ? -3.574 -14.595 -13.619 1.00 95.38 99 LYS A CA 1
ATOM 811 C C . LYS A 1 99 ? -3.655 -14.963 -12.131 1.00 95.38 99 LYS A C 1
ATOM 813 O O . LYS A 1 99 ? -4.739 -15.244 -11.630 1.00 95.38 99 LYS A O 1
ATOM 818 N N . ARG A 1 100 ? -2.535 -14.942 -11.417 1.00 97.50 100 ARG A N 1
ATOM 819 C CA . ARG A 1 100 ? -2.421 -15.227 -9.981 1.00 97.50 100 ARG A CA 1
ATOM 820 C C . ARG A 1 100 ? -2.108 -13.973 -9.159 1.00 97.50 100 ARG A C 1
ATOM 822 O O . ARG A 1 100 ? -2.006 -14.055 -7.939 1.00 97.50 100 ARG A O 1
ATOM 829 N N . ILE A 1 101 ? -1.955 -12.816 -9.812 1.00 98.69 101 ILE A N 1
ATOM 830 C CA . ILE A 1 101 ? -1.617 -11.557 -9.146 1.00 98.69 101 ILE A CA 1
ATOM 831 C C . ILE A 1 101 ? -2.881 -10.839 -8.672 1.00 98.69 101 ILE A C 1
ATOM 833 O O . ILE A 1 101 ? -3.814 -10.596 -9.446 1.00 98.69 101 ILE A O 1
ATOM 837 N N . ILE A 1 102 ? -2.840 -10.428 -7.407 1.00 98.81 102 ILE A N 1
ATOM 838 C CA . ILE A 1 102 ? -3.754 -9.494 -6.767 1.00 98.81 102 ILE A CA 1
ATOM 839 C C . ILE A 1 102 ? -2.967 -8.228 -6.415 1.00 98.81 102 ILE A C 1
ATOM 841 O O . ILE A 1 102 ? -2.053 -8.268 -5.59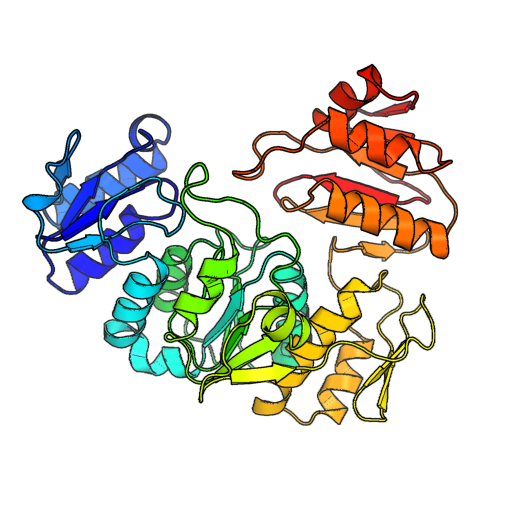3 1.00 98.81 102 ILE A O 1
ATOM 845 N N . CYS A 1 103 ? -3.308 -7.096 -7.028 1.00 98.69 103 CYS A N 1
ATOM 846 C CA . CYS A 1 103 ? -2.615 -5.825 -6.831 1.00 98.69 103 CYS A CA 1
ATOM 847 C C . CYS A 1 103 ? -3.508 -4.818 -6.093 1.00 98.69 103 CYS A C 1
ATOM 849 O O . CYS A 1 103 ? -4.585 -4.459 -6.564 1.00 98.69 103 CYS A O 1
ATOM 851 N N . ILE A 1 104 ? -3.063 -4.325 -4.940 1.00 98.69 104 ILE A N 1
ATOM 852 C CA . ILE A 1 104 ? -3.812 -3.395 -4.093 1.00 98.69 104 ILE A CA 1
ATOM 853 C C . ILE A 1 104 ? -3.116 -2.033 -4.072 1.00 98.69 104 ILE A C 1
ATOM 855 O O . ILE A 1 104 ? -1.947 -1.909 -3.706 1.00 98.69 104 ILE A O 1
ATOM 859 N N . THR A 1 105 ? -3.861 -0.979 -4.394 1.00 97.75 105 THR A N 1
ATOM 860 C CA . THR A 1 105 ? -3.435 0.414 -4.254 1.00 97.75 105 THR A CA 1
ATOM 861 C C . THR A 1 105 ? -4.505 1.262 -3.563 1.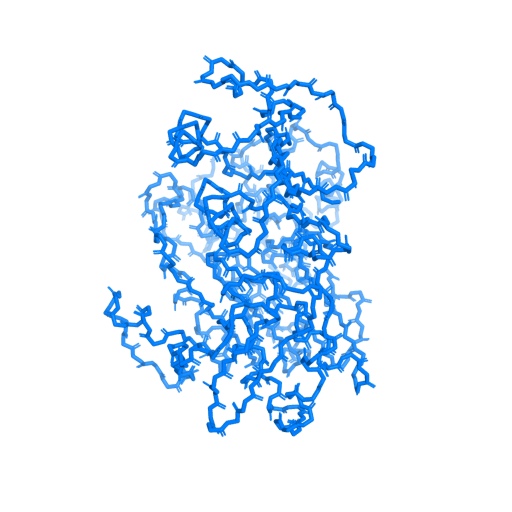00 97.75 105 THR A C 1
ATOM 863 O O . THR A 1 105 ? -5.583 0.796 -3.208 1.00 97.75 105 THR A O 1
ATOM 866 N N . GLY A 1 106 ? -4.191 2.531 -3.321 1.00 95.25 106 GLY A N 1
ATOM 867 C CA . GLY A 1 106 ? -5.046 3.478 -2.607 1.00 95.25 106 GLY A CA 1
ATOM 868 C C . GLY A 1 106 ? -4.243 4.476 -1.780 1.00 95.25 106 GLY A C 1
ATOM 869 O O . GLY A 1 106 ? -3.015 4.381 -1.673 1.00 95.25 106 GLY A O 1
ATOM 870 N N . VAL A 1 107 ? -4.917 5.473 -1.210 1.00 90.94 107 VAL A N 1
ATOM 871 C CA . VAL A 1 107 ? -4.266 6.431 -0.300 1.00 90.94 107 VAL A CA 1
ATOM 872 C C . VAL A 1 107 ? -4.032 5.761 1.055 1.00 90.94 107 VAL A C 1
ATOM 874 O O . VAL A 1 107 ? -2.884 5.636 1.480 1.00 90.94 107 VAL A O 1
ATOM 877 N N . LYS A 1 108 ? -5.082 5.201 1.667 1.00 89.31 108 LYS A N 1
ATOM 878 C CA . LYS A 1 108 ? -5.015 4.482 2.954 1.00 89.31 108 LYS A CA 1
ATOM 879 C C . LYS A 1 108 ? -5.466 3.026 2.849 1.00 89.31 108 LYS A C 1
ATOM 881 O O . LYS A 1 108 ? -6.194 2.665 1.930 1.00 89.31 108 LYS A O 1
ATOM 886 N N . GLY A 1 109 ? -5.048 2.194 3.803 1.00 91.75 109 GLY A N 1
ATOM 887 C CA . GLY A 1 109 ? -5.573 0.832 3.964 1.00 91.75 109 GLY A CA 1
ATOM 888 C C . GLY A 1 109 ? -4.991 -0.235 3.033 1.00 91.75 109 GLY A C 1
ATOM 889 O O . GLY A 1 109 ? -5.423 -1.379 3.108 1.00 91.75 109 GLY A O 1
ATOM 890 N N . LYS A 1 110 ? -4.002 0.098 2.190 1.00 94.88 110 LYS A N 1
ATOM 891 C CA . LYS A 1 110 ? -3.359 -0.852 1.263 1.00 94.88 110 LYS A CA 1
ATOM 892 C C . LYS A 1 110 ? -2.753 -2.049 1.998 1.00 94.88 110 LYS A C 1
ATOM 894 O O . LYS A 1 110 ? -3.210 -3.169 1.810 1.00 94.88 110 LYS A O 1
ATOM 899 N N . THR A 1 111 ? -1.794 -1.782 2.886 1.00 93.69 111 THR A N 1
ATOM 900 C CA . THR A 1 111 ? -1.104 -2.800 3.689 1.00 93.69 111 THR A CA 1
ATOM 901 C C . THR A 1 111 ? -2.083 -3.605 4.532 1.00 93.69 111 THR A C 1
ATOM 903 O O . THR A 1 111 ? -2.023 -4.823 4.565 1.00 93.69 111 THR A O 1
ATOM 906 N N . THR A 1 112 ? -3.038 -2.939 5.183 1.00 95.06 112 THR A N 1
ATOM 907 C CA . THR A 1 112 ? -4.064 -3.623 5.976 1.00 95.06 112 THR A CA 1
ATOM 908 C C . THR A 1 112 ? -4.904 -4.562 5.110 1.00 95.06 112 THR A C 1
ATOM 910 O O . THR A 1 112 ? -5.131 -5.699 5.498 1.00 95.06 112 THR A O 1
ATOM 913 N N . THR A 1 113 ? -5.327 -4.126 3.920 1.00 97.75 113 THR A N 1
ATOM 914 C CA . THR A 1 113 ? -6.107 -4.959 2.991 1.00 97.75 113 THR A CA 1
ATOM 915 C C . THR A 1 113 ? -5.296 -6.159 2.498 1.00 97.75 113 THR A C 1
ATOM 917 O O . THR A 1 113 ? -5.836 -7.261 2.450 1.00 97.75 113 THR A O 1
ATOM 920 N N . THR A 1 114 ? -4.005 -5.985 2.181 1.00 97.75 114 THR A N 1
ATOM 921 C CA . THR A 1 114 ? -3.144 -7.106 1.762 1.00 97.75 114 THR A CA 1
ATOM 922 C C . THR A 1 114 ? -2.900 -8.109 2.891 1.00 97.75 114 THR A C 1
ATOM 924 O O . THR A 1 114 ? -2.955 -9.308 2.639 1.00 97.75 114 THR A O 1
ATOM 927 N N . GLU A 1 115 ? -2.716 -7.656 4.136 1.00 96.19 115 GLU A N 1
ATOM 928 C CA . GLU A 1 115 ? -2.572 -8.540 5.309 1.00 96.19 115 GLU A CA 1
ATOM 929 C C . GLU A 1 115 ? -3.874 -9.286 5.654 1.00 96.19 115 GLU A C 1
ATOM 931 O O . GLU A 1 115 ? -3.822 -10.467 6.008 1.00 96.19 115 GLU A O 1
ATOM 936 N N . ILE A 1 116 ? -5.045 -8.637 5.527 1.00 97.44 116 ILE A N 1
ATOM 937 C CA . ILE A 1 116 ? -6.341 -9.324 5.681 1.00 97.44 116 ILE A CA 1
ATOM 938 C C . ILE A 1 116 ? -6.459 -10.404 4.611 1.00 97.44 116 ILE A C 1
ATOM 940 O O . ILE A 1 116 ? -6.705 -11.558 4.942 1.00 97.44 116 ILE A O 1
ATOM 944 N N . LEU A 1 117 ? -6.247 -10.051 3.342 1.00 97.94 117 LEU A N 1
ATOM 945 C CA . LEU A 1 117 ? -6.400 -10.988 2.234 1.00 97.94 117 LEU A CA 1
ATOM 946 C C . LEU A 1 117 ? -5.449 -12.185 2.357 1.00 97.94 117 LEU A C 1
ATOM 948 O O . LEU A 1 117 ? -5.877 -13.324 2.192 1.00 97.94 117 LEU A O 1
ATOM 952 N N . TYR A 1 118 ? -4.191 -11.941 2.729 1.00 97.44 118 TYR A N 1
ATOM 953 C CA . TYR A 1 118 ? -3.242 -13.002 3.057 1.00 97.44 118 TYR A CA 1
ATOM 954 C C . TYR A 1 118 ? -3.755 -13.884 4.198 1.00 97.44 118 TYR A C 1
ATOM 956 O O . TYR A 1 118 ? -3.756 -15.102 4.075 1.00 97.44 118 TYR A O 1
ATOM 964 N N . SER A 1 119 ? -4.258 -13.291 5.284 1.00 96.06 119 SER A N 1
ATOM 965 C CA . SER A 1 119 ? -4.789 -14.052 6.422 1.00 96.06 119 SER A CA 1
ATOM 966 C C . SER A 1 119 ? -5.990 -14.930 6.060 1.00 96.06 119 SER A C 1
ATOM 968 O O . SER A 1 119 ? -6.154 -15.983 6.666 1.00 96.06 119 SER A O 1
ATOM 970 N N . LEU A 1 120 ? -6.812 -14.516 5.090 1.00 97.00 120 LEU A N 1
ATOM 971 C CA . LEU A 1 120 ? -7.956 -15.297 4.614 1.00 97.00 120 LEU A CA 1
ATOM 972 C C . LEU A 1 120 ? -7.529 -16.495 3.751 1.00 97.00 120 LEU A C 1
ATOM 974 O O . LEU A 1 120 ? -8.135 -17.562 3.849 1.00 97.00 120 LEU A O 1
ATOM 978 N N . LEU A 1 121 ? -6.496 -16.325 2.923 1.00 97.50 121 LEU A N 1
ATOM 979 C CA . LEU A 1 121 ? -6.153 -17.275 1.859 1.00 97.50 121 LEU A CA 1
ATOM 980 C C . LEU A 1 121 ? -4.940 -18.171 2.168 1.00 97.50 121 LEU A C 1
ATOM 982 O O . LEU A 1 121 ? -4.805 -19.223 1.558 1.00 97.50 121 LEU A O 1
ATOM 986 N N . LYS A 1 122 ? -4.065 -17.798 3.109 1.00 96.12 122 LYS A N 1
ATOM 987 C CA . LYS A 1 122 ? -2.778 -18.484 3.363 1.00 96.12 122 LYS A CA 1
ATOM 988 C C . LYS A 1 122 ? -2.869 -19.958 3.780 1.00 96.12 122 LYS A C 1
ATOM 990 O O . LYS A 1 122 ? -1.862 -20.649 3.712 1.00 96.12 122 LYS A O 1
ATOM 995 N N . ASP A 1 123 ? -4.020 -20.409 4.279 1.00 95.25 123 ASP A N 1
ATOM 996 C CA . ASP A 1 123 ? -4.194 -21.809 4.694 1.00 95.25 123 ASP A CA 1
ATOM 997 C C . ASP A 1 123 ? -4.480 -22.721 3.489 1.00 95.25 123 ASP A C 1
ATOM 999 O O . ASP A 1 123 ? -4.260 -23.925 3.567 1.00 95.25 123 ASP A O 1
ATOM 1003 N N . ASP A 1 124 ? -4.958 -22.136 2.384 1.00 96.50 124 ASP A N 1
ATOM 1004 C CA . ASP A 1 124 ? -5.418 -22.853 1.191 1.00 96.50 124 ASP A CA 1
ATOM 1005 C C . ASP A 1 124 ? -4.477 -22.654 -0.016 1.00 96.50 124 ASP A C 1
ATOM 1007 O O . ASP A 1 124 ? -4.588 -23.372 -1.006 1.00 96.50 124 ASP A O 1
ATOM 1011 N N . TYR A 1 125 ? -3.560 -21.680 0.053 1.00 97.94 125 TYR A N 1
ATOM 1012 C CA . TYR A 1 125 ? -2.669 -21.292 -1.044 1.00 97.94 125 TYR A CA 1
ATOM 1013 C C . TYR A 1 125 ? -1.266 -20.953 -0.533 1.00 97.94 125 TYR A C 1
ATOM 1015 O O . TYR A 1 125 ? -1.116 -20.282 0.492 1.00 97.94 125 TYR A O 1
ATOM 1023 N N . GLU A 1 126 ? -0.232 -21.296 -1.302 1.00 97.88 126 GLU A N 1
ATOM 1024 C CA . GLU A 1 126 ? 1.086 -20.693 -1.125 1.00 97.88 126 GLU A CA 1
ATOM 1025 C C . GLU A 1 126 ? 1.098 -19.266 -1.692 1.00 97.88 126 GLU A C 1
ATOM 1027 O O . GLU A 1 126 ? 0.881 -19.053 -2.888 1.00 97.88 126 GLU A O 1
ATOM 1032 N N . ILE A 1 127 ? 1.374 -18.270 -0.842 1.00 97.81 127 ILE A N 1
ATOM 1033 C CA . ILE A 1 127 ? 1.239 -16.852 -1.206 1.00 97.81 127 ILE A CA 1
ATOM 1034 C C . ILE A 1 127 ? 2.565 -16.102 -1.081 1.00 97.81 127 ILE A C 1
ATOM 1036 O O . ILE A 1 127 ? 3.140 -16.027 0.005 1.00 97.81 127 ILE A O 1
ATOM 1040 N N . ALA A 1 128 ? 2.977 -15.438 -2.163 1.00 97.12 128 ALA A N 1
ATOM 1041 C CA . ALA A 1 128 ? 3.966 -14.362 -2.114 1.00 97.12 128 ALA A CA 1
ATOM 1042 C C . ALA A 1 128 ? 3.267 -13.050 -1.729 1.00 97.12 128 ALA A C 1
ATOM 1044 O O . ALA A 1 128 ? 2.569 -12.439 -2.544 1.00 97.12 1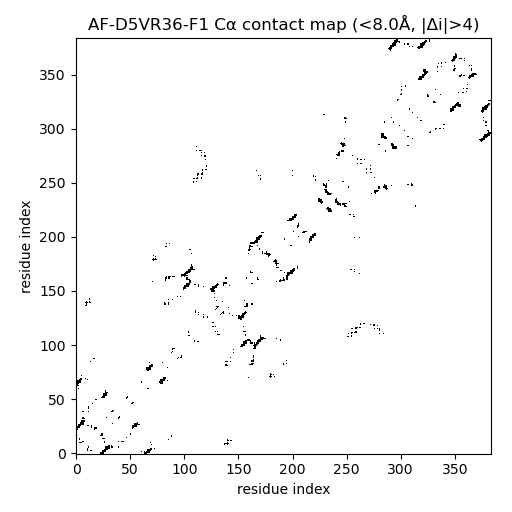28 ALA A O 1
ATOM 1045 N N . LEU A 1 129 ? 3.430 -12.611 -0.480 1.00 96.38 129 LEU A N 1
ATOM 1046 C CA . LEU A 1 129 ? 2.923 -11.322 -0.007 1.00 96.38 129 LEU A CA 1
ATOM 1047 C C . LEU A 1 129 ? 4.041 -10.279 -0.053 1.00 96.38 129 LEU A C 1
ATOM 1049 O O . LEU A 1 129 ? 5.045 -10.431 0.634 1.00 96.38 129 LEU A O 1
ATOM 1053 N N . HIS A 1 130 ? 3.827 -9.178 -0.775 1.00 95.56 130 HIS A N 1
ATOM 1054 C CA . HIS A 1 130 ? 4.731 -8.027 -0.770 1.00 95.56 130 HIS A CA 1
ATOM 1055 C C . HIS A 1 130 ? 3.988 -6.744 -0.445 1.00 95.56 130 HIS A C 1
ATOM 1057 O O . HIS A 1 130 ? 3.061 -6.341 -1.150 1.00 95.56 130 HIS A O 1
ATOM 1063 N N . ASN A 1 131 ? 4.384 -6.099 0.644 1.00 93.06 131 ASN A N 1
ATOM 1064 C CA . ASN A 1 131 ? 3.773 -4.862 1.099 1.00 93.06 131 ASN A CA 1
ATOM 1065 C C . ASN A 1 131 ? 4.772 -3.983 1.846 1.00 93.06 131 ASN A C 1
ATOM 1067 O O . ASN A 1 131 ? 5.946 -4.331 1.942 1.00 93.06 131 ASN A O 1
ATOM 1071 N N . SER A 1 132 ? 4.321 -2.851 2.395 1.00 86.94 132 SER A N 1
ATOM 1072 C CA . SER A 1 132 ? 5.227 -1.905 3.065 1.00 86.94 132 SER A CA 1
ATOM 1073 C C . SER A 1 132 ? 5.986 -2.488 4.268 1.00 86.94 132 SER A C 1
ATOM 1075 O O . SER A 1 132 ? 6.899 -1.839 4.759 1.00 86.94 132 SER A O 1
ATOM 1077 N N . ASN A 1 133 ? 5.589 -3.662 4.777 1.00 83.31 133 ASN A N 1
ATOM 1078 C CA . ASN 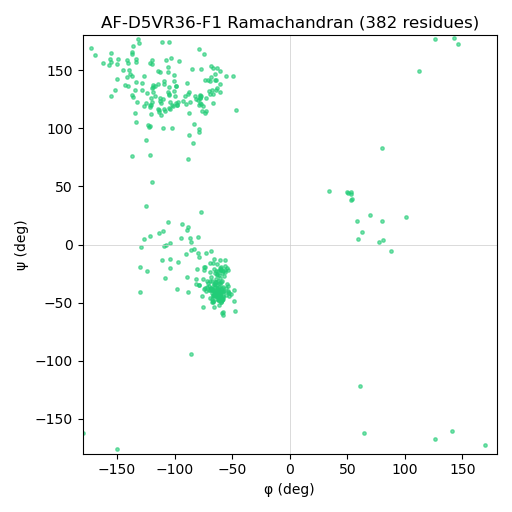A 1 133 ? 6.285 -4.365 5.860 1.00 83.31 133 ASN A CA 1
ATOM 1079 C C . ASN A 1 133 ? 7.363 -5.339 5.336 1.00 83.31 133 ASN A C 1
ATOM 1081 O O . ASN A 1 133 ? 8.063 -5.948 6.133 1.00 83.31 133 ASN A O 1
ATOM 1085 N N . ARG A 1 134 ? 7.437 -5.560 4.016 1.00 87.75 134 ARG A N 1
ATOM 1086 C CA . ARG A 1 134 ? 8.315 -6.546 3.355 1.00 87.75 134 ARG A CA 1
ATOM 1087 C C . ARG A 1 134 ? 9.192 -5.936 2.254 1.00 87.75 134 ARG A C 1
ATOM 1089 O O . ARG A 1 134 ? 9.921 -6.655 1.583 1.00 87.75 134 ARG A O 1
ATOM 1096 N N . GLY A 1 135 ? 9.145 -4.616 2.073 1.00 86.00 135 GLY A N 1
ATOM 1097 C CA . GLY A 1 135 ? 10.050 -3.881 1.193 1.00 86.00 135 GLY A CA 1
ATOM 1098 C C . GLY A 1 135 ? 9.373 -2.756 0.414 1.00 86.00 135 GLY A C 1
ATOM 1099 O O . GLY A 1 135 ? 8.306 -2.254 0.774 1.00 86.00 135 GLY A O 1
ATOM 1100 N N . SER A 1 136 ? 10.029 -2.334 -0.670 1.00 86.75 136 SER A N 1
ATOM 1101 C CA . SER A 1 136 ? 9.550 -1.242 -1.519 1.00 86.75 136 SER A CA 1
ATOM 1102 C C . SER A 1 136 ? 8.262 -1.616 -2.248 1.00 86.75 136 SER A C 1
ATOM 1104 O O . SER A 1 136 ? 8.206 -2.617 -2.952 1.00 86.75 136 SER A O 1
ATOM 1106 N N . ILE A 1 137 ? 7.256 -0.750 -2.155 1.00 91.38 137 ILE A N 1
ATOM 1107 C CA . ILE A 1 137 ? 5.978 -0.869 -2.876 1.00 91.38 137 ILE A CA 1
ATOM 1108 C C . ILE A 1 137 ? 5.987 -0.095 -4.209 1.00 91.38 137 ILE A C 1
ATOM 1110 O O . ILE A 1 137 ? 4.934 0.266 -4.749 1.00 91.38 137 ILE A O 1
ATOM 1114 N N . ALA A 1 138 ? 7.170 0.251 -4.723 1.00 93.50 138 ALA A N 1
ATOM 1115 C CA . ALA A 1 138 ? 7.311 0.787 -6.072 1.00 93.50 138 ALA A CA 1
ATOM 1116 C C . ALA A 1 138 ? 6.994 -0.316 -7.102 1.00 93.50 138 ALA A C 1
ATOM 1118 O O . ALA A 1 138 ? 7.361 -1.469 -6.874 1.00 93.50 138 ALA A O 1
ATOM 1119 N N . PRO A 1 139 ? 6.360 0.002 -8.247 1.00 96.19 139 PRO A N 1
ATOM 1120 C CA . PRO A 1 139 ? 5.983 -1.011 -9.234 1.00 96.19 139 PRO A CA 1
ATOM 1121 C C . PRO A 1 139 ? 7.121 -1.958 -9.658 1.00 96.19 139 PRO A C 1
ATOM 1123 O O . PRO A 1 139 ? 6.863 -3.158 -9.717 1.00 96.19 139 PRO A O 1
ATOM 1126 N N . PRO A 1 140 ? 8.369 -1.494 -9.912 1.00 96.25 140 PRO A N 1
ATOM 1127 C CA . PRO A 1 140 ? 9.444 -2.387 -10.354 1.00 96.25 140 PRO A CA 1
ATOM 1128 C C . PRO A 1 140 ? 9.810 -3.496 -9.358 1.00 96.25 140 PRO A C 1
ATOM 1130 O O . PRO A 1 140 ? 10.246 -4.556 -9.791 1.00 96.25 140 PRO A O 1
ATOM 1133 N N . ALA A 1 141 ? 9.575 -3.305 -8.053 1.00 94.25 141 ALA A N 1
ATOM 1134 C CA . ALA A 1 141 ? 9.888 -4.310 -7.031 1.00 94.25 141 ALA A CA 1
ATOM 1135 C C . ALA A 1 141 ? 9.093 -5.619 -7.205 1.00 94.25 141 ALA A C 1
ATOM 1137 O O . ALA A 1 141 ? 9.525 -6.674 -6.754 1.00 94.25 141 ALA A O 1
ATOM 1138 N N . ILE A 1 142 ? 7.947 -5.565 -7.893 1.00 95.94 142 ILE A N 1
ATOM 1139 C CA . ILE A 1 142 ? 7.124 -6.742 -8.198 1.00 95.94 142 ILE A CA 1
ATOM 1140 C C . ILE A 1 142 ? 7.855 -7.713 -9.137 1.00 95.94 142 ILE A C 1
ATOM 1142 O O . ILE A 1 142 ? 7.678 -8.924 -9.026 1.00 95.94 142 ILE A O 1
ATOM 1146 N N . LEU A 1 143 ? 8.671 -7.202 -10.063 1.00 96.50 143 LEU A N 1
ATOM 1147 C CA . LEU A 1 143 ? 9.315 -8.028 -11.087 1.00 96.50 143 LEU A CA 1
ATOM 1148 C C . LEU A 1 143 ? 10.343 -8.994 -10.491 1.00 96.50 143 LEU A C 1
ATOM 1150 O O . LEU A 1 143 ? 10.393 -10.152 -10.898 1.00 96.50 143 LEU A O 1
ATOM 1154 N N . ASP A 1 144 ? 11.098 -8.533 -9.496 1.00 91.44 144 ASP A N 1
ATOM 1155 C CA . ASP A 1 144 ? 12.110 -9.330 -8.805 1.00 91.44 144 ASP A CA 1
ATOM 1156 C C . ASP A 1 144 ? 11.481 -10.502 -8.030 1.00 91.44 144 ASP A C 1
ATOM 1158 O O . ASP A 1 144 ? 11.941 -11.639 -8.112 1.00 91.44 144 ASP A O 1
ATOM 1162 N N . LEU A 1 145 ? 10.350 -10.260 -7.359 1.00 92.00 145 LEU A N 1
ATOM 1163 C CA . LEU A 1 145 ? 9.586 -11.309 -6.674 1.00 92.00 145 LEU A CA 1
ATOM 1164 C C . LEU A 1 145 ? 9.004 -12.337 -7.644 1.00 92.00 145 LEU A C 1
ATOM 1166 O O . LEU A 1 145 ? 9.078 -13.536 -7.392 1.00 92.00 145 LEU A O 1
ATOM 1170 N N . LEU A 1 146 ? 8.454 -11.884 -8.775 1.00 96.25 146 LEU A N 1
ATOM 1171 C CA . LEU A 1 146 ? 7.952 -12.789 -9.812 1.00 96.25 146 LEU A CA 1
ATOM 1172 C C . LEU A 1 146 ? 9.070 -13.632 -10.442 1.00 96.25 146 LEU A C 1
ATOM 1174 O O . LEU A 1 146 ? 8.805 -14.748 -10.891 1.00 96.25 146 LEU A O 1
ATOM 1178 N N . GLU A 1 147 ? 10.300 -13.118 -10.495 1.00 93.94 147 GLU A N 1
ATOM 1179 C CA . GLU A 1 147 ? 11.469 -13.847 -10.995 1.00 93.94 147 GLU A CA 1
ATOM 1180 C C . GLU A 1 147 ? 11.958 -14.905 -9.992 1.00 93.94 147 GLU A C 1
ATOM 1182 O O . GLU A 1 147 ? 12.318 -16.005 -10.407 1.00 93.94 147 GLU A O 1
ATOM 1187 N N . ARG A 1 148 ? 11.930 -14.606 -8.686 1.00 92.25 148 ARG A N 1
ATOM 1188 C CA . ARG A 1 148 ? 12.484 -15.475 -7.631 1.00 92.25 148 ARG A CA 1
ATOM 1189 C C . ARG A 1 148 ? 11.510 -16.505 -7.069 1.00 92.25 148 ARG A C 1
ATOM 1191 O O . ARG A 1 148 ? 11.957 -17.544 -6.589 1.00 92.25 148 ARG A O 1
ATOM 1198 N N . GLU A 1 149 ? 10.207 -16.229 -7.093 1.00 92.50 149 GLU A N 1
ATOM 1199 C CA . GLU A 1 149 ? 9.211 -17.054 -6.407 1.00 92.50 149 GLU A CA 1
ATOM 1200 C C . GLU A 1 149 ? 8.186 -17.667 -7.366 1.00 92.50 149 GLU A C 1
ATOM 1202 O O . GLU A 1 149 ? 7.552 -16.980 -8.176 1.00 92.50 149 GLU A O 1
ATOM 1207 N N . GLU A 1 150 ? 7.965 -18.974 -7.226 1.00 95.38 150 GLU A N 1
ATOM 1208 C CA . GLU A 1 150 ? 6.828 -19.685 -7.812 1.00 95.38 150 GLU A CA 1
ATOM 1209 C C . GLU A 1 150 ? 5.806 -19.964 -6.710 1.00 95.38 150 GLU A C 1
ATOM 1211 O O . GLU A 1 150 ? 6.120 -20.637 -5.729 1.00 95.38 150 GLU A O 1
ATOM 1216 N N . LYS A 1 151 ? 4.612 -19.378 -6.844 1.00 96.69 151 LYS A N 1
ATOM 1217 C CA . LYS A 1 151 ? 3.545 -19.422 -5.840 1.00 96.69 151 LYS A CA 1
ATOM 1218 C C . LYS A 1 151 ? 2.178 -19.563 -6.499 1.00 96.69 151 LYS A C 1
ATOM 1220 O O . LYS A 1 151 ? 1.994 -19.210 -7.673 1.00 96.69 151 LYS A O 1
ATOM 1225 N N . ASP A 1 152 ? 1.211 -20.045 -5.724 1.00 97.75 152 ASP A N 1
ATOM 1226 C CA . ASP A 1 152 ? -0.177 -20.170 -6.168 1.00 97.75 152 ASP A CA 1
ATOM 1227 C C . ASP A 1 152 ? -0.817 -18.797 -6.354 1.00 97.75 152 ASP A C 1
ATOM 1229 O O . ASP A 1 152 ? -1.580 -18.588 -7.298 1.00 97.75 152 ASP A O 1
ATOM 1233 N N . LEU A 1 153 ? -0.485 -17.849 -5.470 1.00 98.19 153 LEU A N 1
ATOM 1234 C CA . LEU A 1 153 ? -0.979 -16.478 -5.509 1.00 98.19 153 LEU A CA 1
ATOM 1235 C C . LEU A 1 153 ? 0.113 -15.466 -5.168 1.00 98.19 153 LEU A C 1
ATOM 1237 O O . LEU A 1 153 ? 1.005 -15.705 -4.356 1.00 98.19 153 LEU A O 1
ATOM 1241 N N . TYR A 1 154 ? -0.026 -14.280 -5.750 1.00 98.50 154 TYR A N 1
ATOM 1242 C CA . TYR A 1 154 ? 0.820 -13.130 -5.465 1.00 98.50 154 TYR A CA 1
ATOM 1243 C C . TYR A 1 154 ? -0.060 -11.983 -4.982 1.00 98.50 154 TYR A C 1
ATOM 1245 O O . TYR A 1 154 ? -0.941 -11.531 -5.712 1.00 98.50 154 TYR A O 1
ATOM 1253 N N . ILE A 1 155 ? 0.165 -11.498 -3.763 1.00 98.56 155 ILE A N 1
ATOM 1254 C CA . ILE A 1 155 ? -0.558 -10.356 -3.199 1.00 98.56 155 ILE A CA 1
ATOM 1255 C C . ILE A 1 155 ? 0.420 -9.196 -3.070 1.00 98.56 155 ILE A C 1
ATOM 1257 O O . ILE A 1 155 ? 1.317 -9.210 -2.229 1.00 98.56 155 ILE A O 1
ATOM 1261 N N . PHE A 1 156 ? 0.217 -8.163 -3.880 1.00 98.31 156 PHE A N 1
ATOM 1262 C CA . PHE A 1 156 ? 1.106 -7.013 -3.942 1.00 98.31 156 PHE A CA 1
ATOM 1263 C C . PHE A 1 156 ? 0.395 -5.735 -3.521 1.00 98.31 156 PHE A C 1
ATOM 1265 O O . PHE A 1 156 ? -0.638 -5.365 -4.073 1.00 98.31 156 PHE A O 1
ATOM 1272 N N . GLU A 1 157 ? 0.987 -5.004 -2.583 1.00 97.44 157 GLU A N 1
ATOM 1273 C CA . GLU A 1 157 ? 0.710 -3.584 -2.409 1.00 97.44 157 GLU A CA 1
ATOM 1274 C C . GLU A 1 157 ? 1.546 -2.782 -3.412 1.00 97.44 157 GLU A C 1
ATOM 1276 O O . GLU A 1 157 ? 2.767 -2.913 -3.466 1.00 97.44 157 GLU A O 1
ATOM 1281 N N . CYS A 1 158 ? 0.893 -1.904 -4.173 1.00 96.12 158 CYS A N 1
ATOM 1282 C CA . CYS A 1 158 ? 1.561 -1.034 -5.131 1.00 96.12 158 CYS A CA 1
ATOM 1283 C C . CYS A 1 158 ? 1.235 0.438 -4.858 1.00 96.12 158 CYS A C 1
ATOM 1285 O O . CYS A 1 158 ? 0.079 0.852 -4.700 1.00 96.12 158 CYS A O 1
ATOM 1287 N N . SER A 1 159 ? 2.272 1.264 -4.790 1.00 92.81 159 SER A N 1
ATOM 1288 C CA . SER A 1 159 ? 2.135 2.709 -4.636 1.00 92.81 159 SER A CA 1
ATOM 1289 C C . SER A 1 159 ? 1.588 3.349 -5.912 1.00 92.81 159 SER A C 1
ATOM 1291 O O . SER A 1 159 ? 1.960 2.986 -7.020 1.00 92.81 159 SER A O 1
ATOM 1293 N N . LEU A 1 160 ? 0.716 4.350 -5.755 1.00 92.88 160 LEU A N 1
ATOM 1294 C CA . LEU A 1 160 ? 0.272 5.266 -6.821 1.00 92.88 160 LEU A CA 1
ATOM 1295 C C . LEU A 1 160 ? -0.428 4.661 -8.056 1.00 92.88 160 LEU A C 1
ATOM 1297 O O . LEU A 1 160 ? -0.815 5.432 -8.934 1.00 92.88 160 LEU A O 1
ATOM 1301 N N . GLY A 1 161 ? -0.704 3.359 -8.091 1.00 96.81 161 GLY A N 1
ATOM 1302 C CA . GLY A 1 161 ? -1.423 2.712 -9.186 1.00 96.81 161 GLY A CA 1
ATOM 1303 C C . GLY A 1 161 ? -1.374 1.189 -9.102 1.00 96.81 161 GLY A C 1
ATOM 1304 O O . GLY A 1 161 ? -0.903 0.632 -8.115 1.00 96.81 161 GLY A O 1
ATOM 1305 N N . LEU A 1 162 ? -1.878 0.546 -10.149 1.00 98.31 162 LEU A N 1
ATOM 1306 C CA . LEU A 1 162 ? -1.992 -0.896 -10.333 1.00 98.31 162 LEU A CA 1
ATOM 1307 C C . LEU A 1 162 ? -1.095 -1.364 -11.483 1.00 98.31 162 LEU A C 1
ATOM 1309 O O . LEU A 1 162 ? -0.881 -0.634 -12.455 1.00 98.31 162 LEU A O 1
ATOM 1313 N N . VAL A 1 163 ? -0.603 -2.594 -11.379 1.00 98.31 163 VAL A N 1
ATOM 1314 C CA . VAL A 1 163 ? 0.124 -3.292 -12.451 1.00 98.31 163 VAL A CA 1
ATOM 1315 C C . VAL A 1 163 ? -0.703 -4.458 -12.991 1.00 98.31 163 VAL A C 1
ATOM 1317 O O . VAL A 1 163 ? -1.748 -4.778 -12.418 1.00 98.31 163 VAL A O 1
ATOM 1320 N N . GLU A 1 164 ? -0.210 -5.098 -14.056 1.00 98.44 164 GLU A N 1
ATOM 1321 C CA . GLU A 1 164 ? -0.825 -6.283 -14.656 1.00 98.44 164 GLU A CA 1
ATOM 1322 C C . GLU A 1 164 ? -1.205 -7.316 -13.598 1.00 98.44 164 GLU A C 1
ATOM 1324 O O . GLU A 1 164 ? -0.347 -7.861 -12.902 1.00 98.44 164 GLU A O 1
ATOM 1329 N N . SER A 1 165 ? -2.506 -7.561 -13.476 1.00 98.25 165 SER A N 1
ATOM 133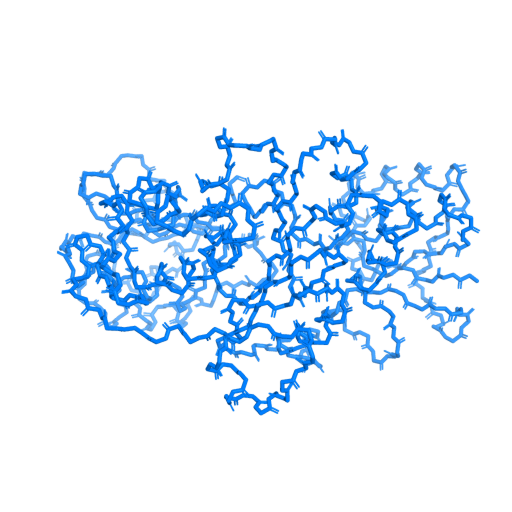0 C CA . SER A 1 165 ? -3.061 -8.440 -12.453 1.00 98.25 165 SER A CA 1
ATOM 1331 C C . SER A 1 165 ? -4.425 -8.994 -12.846 1.00 98.25 165 SER A C 1
ATOM 1333 O O . SER A 1 165 ? -5.178 -8.376 -13.605 1.00 98.25 165 SER A O 1
ATOM 1335 N N . LYS A 1 166 ? -4.780 -10.157 -12.293 1.00 98.50 166 LYS A N 1
ATOM 1336 C CA . LYS A 1 166 ? -6.149 -10.675 -12.400 1.00 98.50 166 LYS A CA 1
ATOM 1337 C C . LYS A 1 166 ? -7.110 -9.780 -11.625 1.00 98.50 166 LYS A C 1
ATOM 1339 O O . LYS A 1 166 ? -8.117 -9.325 -12.163 1.00 98.50 166 LYS A O 1
ATOM 1344 N N . TYR A 1 167 ? -6.761 -9.482 -10.376 1.00 98.81 167 TYR A N 1
ATOM 1345 C CA . TYR A 1 167 ? -7.570 -8.643 -9.502 1.00 98.81 167 TYR A CA 1
ATOM 1346 C C . TYR A 1 167 ? -6.778 -7.418 -9.050 1.00 98.81 167 TYR A C 1
ATOM 1348 O O . TYR A 1 167 ? -5.746 -7.536 -8.399 1.00 98.81 167 TYR A O 1
ATOM 1356 N N . GLY A 1 168 ? -7.277 -6.233 -9.381 1.00 98.56 168 GLY A N 1
ATOM 1357 C CA . GLY A 1 168 ? -6.778 -4.955 -8.886 1.00 98.56 168 GLY A CA 1
ATOM 1358 C C . GLY A 1 168 ? -7.732 -4.359 -7.853 1.00 98.56 168 GLY A C 1
ATOM 1359 O O . GLY A 1 168 ? -8.933 -4.601 -7.919 1.00 98.56 168 GLY A O 1
ATOM 1360 N N . ALA A 1 169 ? -7.249 -3.541 -6.921 1.00 98.75 169 ALA A N 1
ATOM 1361 C CA . ALA A 1 169 ? -8.123 -2.770 -6.038 1.00 98.75 169 ALA A CA 1
ATOM 1362 C C . ALA A 1 169 ? -7.604 -1.357 -5.785 1.00 98.75 169 ALA A C 1
ATOM 1364 O O . ALA A 1 169 ? -6.427 -1.167 -5.488 1.00 98.75 169 ALA A O 1
ATOM 1365 N N . ILE A 1 170 ? -8.499 -0.371 -5.829 1.00 98.38 170 ILE A N 1
ATOM 1366 C CA . ILE A 1 170 ? -8.243 0.987 -5.341 1.00 98.38 170 ILE A CA 1
ATOM 1367 C C . ILE A 1 170 ? -9.088 1.184 -4.082 1.00 98.38 170 ILE A C 1
ATOM 1369 O O . ILE A 1 170 ? -10.285 1.450 -4.173 1.00 98.38 170 ILE A O 1
ATOM 1373 N N . THR A 1 171 ? -8.465 1.049 -2.908 1.00 96.94 171 THR A N 1
ATOM 1374 C CA . THR A 1 171 ? -9.175 1.072 -1.616 1.00 96.94 171 THR A CA 1
ATOM 1375 C C . THR A 1 171 ? -9.842 2.417 -1.332 1.00 96.94 171 THR A C 1
ATOM 1377 O O . THR A 1 171 ? -10.930 2.458 -0.754 1.00 96.94 171 THR A O 1
ATOM 1380 N N . ASN A 1 172 ? -9.168 3.521 -1.683 1.00 94.62 172 ASN A N 1
ATOM 1381 C CA . ASN A 1 172 ? -9.704 4.882 -1.619 1.00 94.62 172 ASN A CA 1
ATOM 1382 C C . ASN A 1 172 ? -8.816 5.938 -2.323 1.00 94.62 172 ASN A C 1
ATOM 1384 O O . ASN A 1 172 ? -7.602 5.742 -2.467 1.00 94.62 172 ASN A O 1
ATOM 1388 N N . ILE A 1 173 ? -9.390 7.115 -2.621 1.00 91.94 173 ILE A N 1
ATOM 1389 C CA . ILE A 1 173 ? -8.714 8.382 -2.969 1.00 91.94 173 ILE A CA 1
ATOM 1390 C C . ILE A 1 173 ? -9.092 9.476 -1.949 1.00 91.94 173 ILE A C 1
ATOM 1392 O O . ILE A 1 173 ? -9.560 10.551 -2.312 1.00 91.94 173 ILE A O 1
ATOM 1396 N N . LEU A 1 174 ? -8.902 9.233 -0.645 1.00 83.44 174 LEU A N 1
ATOM 1397 C CA . LEU A 1 174 ? -9.384 10.126 0.430 1.00 83.44 174 LEU A CA 1
ATOM 1398 C C . LEU A 1 174 ? -9.072 11.622 0.209 1.00 83.44 174 LEU A C 1
ATOM 1400 O O . LEU A 1 174 ? -9.993 12.439 0.150 1.00 83.44 174 LEU A O 1
ATOM 1404 N N . GLU A 1 175 ? -7.796 11.985 0.049 1.00 80.00 175 GLU A N 1
ATOM 1405 C CA . GLU A 1 175 ? -7.346 13.391 0.048 1.00 80.00 175 GLU A CA 1
ATOM 1406 C C . GLU A 1 175 ? -6.932 13.933 -1.324 1.00 80.00 175 GLU A C 1
ATOM 1408 O O . GLU A 1 175 ? -6.541 15.093 -1.437 1.00 80.00 175 GLU A O 1
ATOM 1413 N N . ASN A 1 176 ? -7.003 13.101 -2.369 1.00 89.69 176 ASN A N 1
ATOM 1414 C CA . ASN A 1 176 ? -6.512 13.400 -3.717 1.00 89.69 176 ASN A CA 1
ATOM 1415 C C . ASN A 1 176 ? -5.241 14.280 -3.727 1.00 89.69 176 ASN A C 1
ATOM 1417 O O . ASN A 1 176 ? -5.206 15.298 -4.417 1.00 89.69 176 ASN A O 1
ATOM 1421 N N . TYR A 1 177 ? -4.242 13.965 -2.899 1.00 88.06 177 TYR A N 1
ATOM 1422 C CA . TYR A 1 177 ? -3.101 14.845 -2.628 1.00 88.06 177 TYR A CA 1
ATOM 1423 C C . TYR A 1 177 ? -2.261 15.113 -3.894 1.00 88.06 177 TYR A C 1
ATOM 1425 O O . TYR A 1 177 ? -2.264 14.288 -4.822 1.00 88.06 177 TYR A O 1
ATOM 1433 N N . PRO A 1 178 ? -1.580 16.273 -3.981 1.00 89.94 178 PRO A N 1
ATOM 1434 C CA . PRO A 1 178 ? -0.703 16.585 -5.103 1.00 89.94 178 PRO A CA 1
ATOM 1435 C C . PRO A 1 178 ? 0.501 15.636 -5.155 1.00 89.94 178 PRO A C 1
ATOM 1437 O O . PRO A 1 178 ? 1.097 15.302 -4.139 1.00 89.94 178 PRO A O 1
ATOM 1440 N N . ILE A 1 179 ? 0.892 15.241 -6.363 1.00 89.94 179 ILE A N 1
ATOM 1441 C CA . ILE A 1 179 ? 2.104 14.466 -6.663 1.00 89.94 179 ILE A CA 1
ATOM 1442 C C . ILE A 1 179 ? 2.861 15.147 -7.811 1.00 89.94 179 ILE A C 1
ATOM 1444 O O . ILE A 1 179 ? 2.362 16.109 -8.400 1.00 89.94 179 ILE A O 1
ATOM 1448 N N . ALA A 1 180 ? 4.062 14.668 -8.154 1.00 88.62 180 ALA A N 1
ATOM 1449 C CA . ALA A 1 180 ? 4.864 15.238 -9.245 1.00 88.62 180 ALA A CA 1
ATOM 1450 C C . ALA A 1 180 ? 5.084 16.755 -9.113 1.00 88.62 180 ALA A C 1
ATOM 1452 O O . ALA A 1 180 ? 4.903 17.501 -10.074 1.00 88.62 180 ALA A O 1
ATOM 1453 N N . LYS A 1 181 ? 5.434 17.218 -7.902 1.00 87.62 181 LYS A N 1
ATOM 1454 C CA . LYS A 1 181 ? 5.563 18.649 -7.560 1.00 87.62 181 LYS A CA 1
ATOM 1455 C C . LYS A 1 181 ? 4.297 19.463 -7.897 1.00 87.62 181 LYS A C 1
ATOM 1457 O O . LYS A 1 181 ? 4.385 20.574 -8.402 1.00 87.62 181 LYS A O 1
ATOM 1462 N N . GLY A 1 182 ? 3.116 18.883 -7.670 1.00 89.25 182 GLY A N 1
ATOM 1463 C CA . GLY A 1 182 ? 1.819 19.531 -7.905 1.00 89.25 182 GLY A CA 1
ATOM 1464 C C . GLY A 1 182 ? 1.254 19.380 -9.320 1.00 89.25 182 GLY A C 1
ATOM 1465 O O . GLY A 1 182 ? 0.113 19.766 -9.548 1.00 89.25 182 GLY A O 1
ATOM 1466 N N . LYS A 1 183 ? 1.996 18.781 -10.260 1.00 89.75 183 LYS A N 1
ATOM 1467 C CA . LYS A 1 183 ? 1.558 18.626 -11.661 1.00 89.75 183 LYS A CA 1
ATOM 1468 C C . LYS A 1 183 ? 0.484 17.554 -11.854 1.00 89.75 183 LYS A C 1
ATOM 1470 O O . LYS A 1 183 ? -0.216 17.556 -12.860 1.00 89.75 183 LYS A O 1
ATOM 1475 N N . ARG A 1 184 ? 0.374 16.603 -10.923 1.00 93.06 184 ARG A N 1
ATOM 1476 C CA . ARG A 1 184 ? -0.628 15.526 -10.940 1.00 93.06 184 ARG A CA 1
ATOM 1477 C C . ARG A 1 184 ? -1.211 15.349 -9.541 1.00 93.06 184 ARG A C 1
ATOM 1479 O O . ARG A 1 184 ? -0.710 15.922 -8.575 1.00 93.06 184 ARG A O 1
ATOM 1486 N N . ARG A 1 185 ? -2.268 14.548 -9.412 1.00 94.19 185 ARG A N 1
ATOM 1487 C CA . ARG A 1 185 ? -2.911 14.251 -8.121 1.00 94.19 185 ARG A CA 1
ATOM 1488 C C . ARG A 1 185 ? -3.170 12.762 -7.956 1.00 94.19 185 ARG A C 1
ATOM 1490 O O . ARG A 1 185 ? -3.235 12.044 -8.947 1.00 94.19 185 ARG A O 1
ATOM 1497 N N . ALA A 1 186 ? -3.346 12.292 -6.725 1.00 93.00 186 ALA A N 1
ATOM 1498 C CA . ALA A 1 186 ? -3.484 10.870 -6.402 1.00 93.00 186 ALA A CA 1
ATOM 1499 C C . ALA A 1 186 ? -4.596 10.113 -7.168 1.00 93.00 186 ALA A C 1
ATOM 1501 O O . ALA A 1 186 ? -4.499 8.889 -7.277 1.00 93.00 186 ALA A O 1
ATOM 1502 N N . ILE A 1 187 ? -5.593 10.814 -7.724 1.00 95.62 187 ILE A N 1
ATOM 1503 C CA . ILE A 1 187 ? -6.645 10.279 -8.608 1.00 95.62 187 ILE A CA 1
ATOM 1504 C C . ILE A 1 187 ? -6.098 9.566 -9.853 1.00 95.62 187 ILE A C 1
ATOM 1506 O O . ILE A 1 187 ? -6.765 8.688 -10.395 1.00 95.62 187 ILE A O 1
ATOM 1510 N N . VAL A 1 188 ? -4.858 9.864 -10.270 1.00 95.06 188 VAL A N 1
ATOM 1511 C CA . VAL A 1 188 ? -4.204 9.193 -11.408 1.00 95.06 188 VAL A CA 1
ATOM 1512 C C . VAL A 1 188 ? -4.120 7.672 -11.259 1.00 95.06 188 VAL A C 1
ATOM 1514 O O . VAL A 1 188 ? -4.003 6.983 -12.268 1.00 95.06 188 VAL A O 1
ATOM 1517 N N . LYS A 1 189 ? -4.259 7.130 -10.038 1.00 96.50 189 LYS A N 1
ATOM 1518 C CA . LYS A 1 189 ? -4.411 5.685 -9.786 1.00 96.50 189 LYS A CA 1
ATOM 1519 C C . LYS A 1 189 ? -5.470 5.060 -10.702 1.00 96.50 189 LYS A C 1
ATOM 1521 O O . LYS A 1 189 ? -5.246 3.984 -11.249 1.00 96.50 189 LYS A O 1
ATOM 1526 N N . PHE A 1 190 ? -6.578 5.757 -10.963 1.00 97.31 190 PHE A N 1
ATOM 1527 C CA . PHE A 1 190 ? -7.645 5.255 -11.834 1.00 97.31 190 PHE A CA 1
ATOM 1528 C C . PHE A 1 190 ? -7.229 5.080 -13.304 1.00 97.31 190 PHE A C 1
ATOM 1530 O O . PHE A 1 190 ? -7.852 4.290 -14.019 1.00 97.31 190 PHE A O 1
ATOM 1537 N N . LEU A 1 191 ? -6.165 5.745 -13.769 1.00 95.81 191 LEU A N 1
ATOM 1538 C CA . LEU A 1 191 ? -5.628 5.555 -15.124 1.00 95.81 191 LEU A CA 1
ATOM 1539 C C . LEU A 1 191 ? -5.003 4.165 -15.302 1.00 95.81 191 LEU A C 1
ATOM 1541 O O . LEU A 1 191 ? -5.026 3.618 -16.401 1.00 95.81 191 LEU A O 1
ATOM 1545 N N . THR A 1 192 ? -4.509 3.576 -14.212 1.00 97.38 192 THR A N 1
ATOM 1546 C CA . THR A 1 192 ? -3.855 2.257 -14.204 1.00 97.38 192 THR A CA 1
ATOM 1547 C C . THR A 1 192 ? -4.834 1.088 -14.075 1.00 97.38 192 THR A C 1
ATOM 1549 O O . THR A 1 192 ? -4.441 -0.061 -14.211 1.00 97.38 192 THR A O 1
ATOM 1552 N N . THR A 1 193 ? -6.133 1.355 -13.892 1.00 97.81 193 THR A N 1
ATOM 1553 C CA . THR A 1 193 ? -7.178 0.309 -13.813 1.00 97.81 193 THR A CA 1
ATOM 1554 C C . THR A 1 193 ? -7.285 -0.545 -15.074 1.00 97.81 193 THR A C 1
ATOM 1556 O O . THR A 1 193 ? -7.764 -1.668 -15.014 1.00 97.81 193 THR A O 1
ATOM 1559 N N . LYS A 1 194 ? -6.808 -0.036 -16.214 1.00 97.44 194 LYS A N 1
ATOM 1560 C CA . LYS A 1 194 ? -6.668 -0.780 -17.475 1.00 97.44 194 LYS A CA 1
ATOM 1561 C C . LYS A 1 194 ? -5.672 -1.953 -17.389 1.00 97.44 194 LYS A C 1
ATOM 1563 O O . LYS A 1 194 ? -5.691 -2.818 -18.254 1.00 97.44 194 LYS A O 1
ATOM 1568 N N . ASN A 1 195 ? -4.809 -1.970 -16.370 1.00 97.81 195 ASN A N 1
ATOM 1569 C CA . ASN A 1 195 ? -3.807 -3.012 -16.137 1.00 97.81 195 ASN A CA 1
ATOM 1570 C C . ASN A 1 195 ? -4.358 -4.164 -15.286 1.00 97.81 195 ASN A C 1
ATOM 1572 O O . ASN A 1 195 ? -3.596 -4.963 -14.771 1.00 97.81 195 ASN A O 1
ATOM 1576 N N . CYS A 1 196 ? -5.663 -4.256 -15.058 1.00 96.94 196 CYS A N 1
ATOM 1577 C CA . CYS A 1 196 ? -6.216 -5.401 -14.348 1.00 96.94 196 CYS A CA 1
ATOM 1578 C C . CYS A 1 196 ? -7.487 -5.897 -15.015 1.00 96.94 196 CYS A C 1
ATOM 1580 O O . CYS A 1 196 ? -8.270 -5.108 -15.551 1.00 96.94 196 CYS A O 1
ATOM 1582 N N . GLU A 1 197 ? -7.680 -7.212 -14.974 1.00 97.94 197 GLU A N 1
ATOM 1583 C CA . GLU A 1 197 ? -8.853 -7.862 -15.558 1.00 97.94 197 GLU A CA 1
ATOM 1584 C C . GLU A 1 197 ? -10.130 -7.500 -14.795 1.00 97.94 197 GLU A C 1
ATOM 1586 O O . GLU A 1 197 ? -11.159 -7.233 -15.404 1.00 97.94 197 GLU A O 1
ATOM 1591 N N . THR A 1 198 ? -10.068 -7.418 -13.467 1.00 98.75 198 THR A N 1
ATOM 1592 C CA . THR A 1 198 ? -11.158 -6.892 -12.638 1.00 98.75 198 THR A CA 1
ATOM 1593 C C . THR A 1 198 ? -10.603 -5.955 -11.571 1.00 98.75 198 THR A C 1
ATOM 1595 O O . THR A 1 198 ? -9.726 -6.335 -10.799 1.00 98.75 198 THR A O 1
ATOM 1598 N N . CYS A 1 199 ? -11.138 -4.737 -11.502 1.00 98.62 199 CYS A N 1
ATOM 1599 C CA . CYS A 1 199 ? -10.758 -3.714 -10.537 1.00 98.62 199 CYS A CA 1
ATOM 1600 C C . CYS A 1 199 ? -11.859 -3.484 -9.500 1.00 98.62 199 CYS A C 1
ATOM 1602 O O . CYS A 1 199 ? -12.928 -2.969 -9.822 1.00 98.62 199 CYS A O 1
ATOM 1604 N N . TYR A 1 200 ? -11.568 -3.761 -8.236 1.00 98.81 200 TYR A N 1
ATOM 1605 C CA . TYR A 1 200 ? -12.412 -3.393 -7.107 1.00 98.81 200 TYR A CA 1
ATOM 1606 C C . TYR A 1 200 ? -12.225 -1.907 -6.796 1.00 98.81 200 TYR A C 1
ATOM 1608 O O . TYR A 1 200 ? -11.096 -1.433 -6.639 1.00 98.81 200 TYR A O 1
ATOM 1616 N N . VAL A 1 201 ? -13.317 -1.151 -6.719 1.00 98.38 201 VAL A N 1
ATOM 1617 C CA . VAL A 1 201 ? -13.272 0.305 -6.502 1.00 98.38 201 VAL A CA 1
ATOM 1618 C C . VAL A 1 201 ? -14.356 0.743 -5.531 1.00 98.38 201 VAL A C 1
ATOM 1620 O O . VAL A 1 201 ? -15.448 0.180 -5.512 1.00 98.38 201 VAL A O 1
ATOM 1623 N N . ASN A 1 202 ? -14.067 1.767 -4.730 1.00 96.50 202 ASN A N 1
ATOM 1624 C CA . ASN A 1 202 ? -15.034 2.306 -3.782 1.00 96.50 202 ASN A CA 1
ATOM 1625 C C . ASN A 1 202 ? -16.063 3.195 -4.500 1.00 96.50 202 ASN A C 1
ATOM 1627 O O . ASN A 1 202 ? -15.687 4.151 -5.185 1.00 96.50 202 ASN A O 1
ATOM 1631 N N . LYS A 1 203 ? -17.355 2.912 -4.309 1.00 96.62 203 LYS A N 1
ATOM 1632 C CA . LYS A 1 203 ? -18.472 3.710 -4.835 1.00 96.62 203 LYS A CA 1
ATOM 1633 C C . LYS A 1 203 ? -18.371 5.186 -4.447 1.00 96.62 203 LYS A C 1
ATOM 1635 O O . LYS A 1 203 ? -18.602 6.045 -5.297 1.00 96.62 203 LYS A O 1
ATOM 1640 N N . GLU A 1 204 ? -17.978 5.481 -3.207 1.00 95.00 204 GLU A N 1
ATOM 1641 C CA . GLU A 1 204 ? -17.835 6.856 -2.709 1.00 95.00 204 GLU A CA 1
ATOM 1642 C C . GLU A 1 204 ? -16.845 7.670 -3.557 1.00 95.00 204 GLU A C 1
ATOM 1644 O O . GLU A 1 204 ? -17.112 8.825 -3.882 1.00 95.00 204 GLU A O 1
ATOM 1649 N N . ASP A 1 205 ? -15.722 7.073 -3.972 1.00 95.69 205 ASP A N 1
ATOM 1650 C CA . ASP A 1 205 ? -14.722 7.770 -4.788 1.00 95.69 205 ASP A CA 1
ATOM 1651 C C . ASP A 1 205 ? -15.198 8.001 -6.220 1.00 95.69 205 ASP A C 1
ATOM 1653 O O . ASP A 1 205 ? -14.899 9.046 -6.801 1.00 95.69 205 ASP A O 1
ATOM 1657 N N . LEU A 1 206 ? -15.941 7.047 -6.793 1.00 96.50 206 LEU A N 1
ATOM 1658 C CA . LEU A 1 206 ? -16.507 7.218 -8.131 1.00 96.50 206 LEU A CA 1
ATOM 1659 C C . LEU A 1 206 ? -17.447 8.422 -8.170 1.00 96.50 206 LEU A C 1
ATOM 1661 O O . LEU A 1 206 ? -17.341 9.248 -9.075 1.00 96.50 206 LEU A O 1
ATOM 1665 N N . VAL A 1 207 ? -18.308 8.550 -7.155 1.00 95.62 207 VAL A N 1
ATOM 1666 C CA . VAL A 1 207 ? -19.217 9.692 -6.999 1.00 95.62 207 VAL A CA 1
ATOM 1667 C C . VAL A 1 207 ? -18.425 10.972 -6.739 1.00 95.62 207 VAL A C 1
ATOM 1669 O O . VAL A 1 207 ? -18.567 11.946 -7.476 1.00 95.62 207 VAL A O 1
ATOM 1672 N N . LYS A 1 208 ? -17.541 10.967 -5.733 1.00 95.50 208 LYS A N 1
ATOM 1673 C CA . LYS A 1 208 ? -16.777 12.147 -5.301 1.00 95.50 208 LYS A CA 1
ATOM 1674 C C . LYS A 1 208 ? -15.930 12.757 -6.418 1.00 95.50 208 LYS A C 1
ATOM 1676 O O . LYS A 1 208 ? -15.779 13.976 -6.468 1.00 95.50 208 LYS A O 1
ATOM 1681 N N . TYR A 1 209 ? -15.361 11.929 -7.292 1.00 95.62 209 TYR A N 1
ATOM 1682 C CA . TYR A 1 209 ? -14.465 12.373 -8.362 1.00 95.62 209 TYR A CA 1
ATOM 1683 C C . TYR A 1 209 ? -15.065 12.249 -9.765 1.00 95.62 209 TYR A C 1
ATOM 1685 O O . TYR A 1 209 ? -14.336 12.408 -10.743 1.00 95.62 209 TYR A O 1
ATOM 1693 N N . ASN A 1 210 ? -16.373 11.990 -9.871 1.00 95.50 210 ASN A N 1
ATOM 1694 C CA . ASN A 1 210 ? -17.097 11.846 -11.136 1.00 95.50 210 ASN A CA 1
ATOM 1695 C C . ASN A 1 210 ? -16.410 10.870 -12.118 1.00 95.50 210 ASN A C 1
ATOM 1697 O O . ASN A 1 210 ? -16.224 11.156 -13.304 1.00 95.50 210 ASN A O 1
ATOM 1701 N N . ILE A 1 211 ? -15.973 9.718 -11.605 1.00 96.06 211 ILE A N 1
ATOM 1702 C CA . ILE A 1 211 ? -15.320 8.686 -12.411 1.00 96.06 211 ILE A CA 1
ATOM 1703 C C . ILE A 1 211 ? -16.393 7.790 -13.018 1.00 96.06 211 ILE A C 1
ATOM 1705 O O . ILE A 1 211 ? -17.164 7.144 -12.309 1.00 96.06 211 ILE A O 1
ATOM 1709 N N . LYS A 1 212 ? -16.395 7.698 -14.349 1.00 95.62 212 LYS A N 1
ATOM 1710 C CA . LYS A 1 212 ? -17.268 6.773 -15.076 1.00 95.62 212 LYS A CA 1
ATOM 1711 C C . LYS A 1 212 ? -16.905 5.326 -14.744 1.00 95.62 212 LYS A C 1
ATOM 1713 O O . LYS A 1 212 ? -15.731 4.950 -14.795 1.00 95.62 212 LYS A O 1
ATOM 1718 N N . VAL A 1 213 ? -17.925 4.522 -14.450 1.00 96.38 213 VAL A N 1
ATOM 1719 C CA . VAL A 1 213 ? -17.787 3.071 -14.295 1.00 96.38 213 VAL A CA 1
ATOM 1720 C C . VAL A 1 213 ? -17.283 2.489 -15.614 1.00 96.38 213 VAL A C 1
ATOM 1722 O O . VAL A 1 213 ? -17.803 2.816 -16.681 1.00 96.38 213 VAL A O 1
ATOM 1725 N N . LYS A 1 214 ? -16.246 1.657 -15.534 1.00 96.06 214 LYS A N 1
ATOM 1726 C CA . LYS A 1 214 ? -15.707 0.905 -16.669 1.00 96.06 214 LYS A CA 1
ATOM 1727 C C . LYS A 1 214 ? -16.174 -0.542 -16.584 1.00 96.06 214 LYS A C 1
ATOM 1729 O O . LYS A 1 214 ? -16.517 -1.009 -15.504 1.00 96.06 214 LYS A O 1
ATOM 1734 N N . GLU A 1 215 ? -16.130 -1.251 -17.705 1.00 96.94 215 GLU A N 1
ATOM 1735 C CA . GLU A 1 215 ? -16.532 -2.661 -17.791 1.00 96.94 215 GLU A CA 1
ATOM 1736 C C . GLU A 1 215 ? -15.809 -3.547 -16.768 1.00 96.94 215 GLU A C 1
ATOM 1738 O O . GLU A 1 215 ? -16.428 -4.380 -16.118 1.00 96.94 215 GLU A O 1
ATOM 1743 N N . ASN A 1 216 ? -14.516 -3.308 -16.549 1.00 97.88 216 ASN A N 1
ATOM 1744 C CA . ASN A 1 216 ? -13.725 -4.090 -15.609 1.00 97.88 216 ASN A CA 1
ATOM 1745 C C . ASN A 1 216 ? -13.9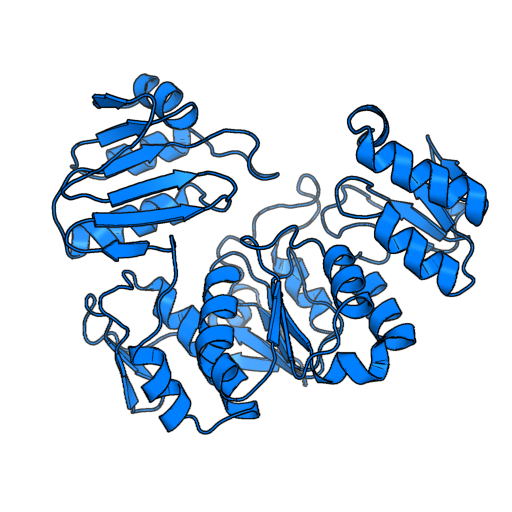13 -3.688 -14.134 1.00 97.88 216 ASN A C 1
ATOM 1747 O O . ASN A 1 216 ? -13.167 -4.168 -13.284 1.00 97.88 216 ASN A O 1
ATOM 1751 N N . PHE A 1 217 ? -14.837 -2.784 -13.793 1.00 98.50 217 PHE A N 1
ATOM 1752 C CA . PHE A 1 217 ? -15.021 -2.342 -12.409 1.00 98.50 217 PHE A CA 1
ATOM 1753 C C . PHE A 1 217 ? -15.996 -3.237 -11.652 1.00 98.50 217 PHE A C 1
ATOM 1755 O O . PHE A 1 217 ? -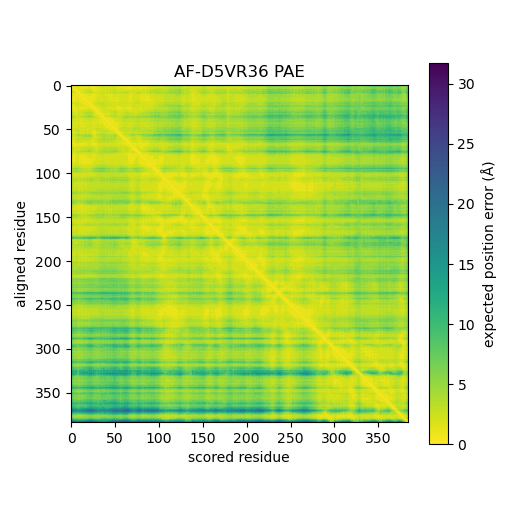17.150 -3.400 -12.038 1.00 98.50 217 PHE A O 1
ATOM 1762 N N . LYS A 1 218 ? -15.562 -3.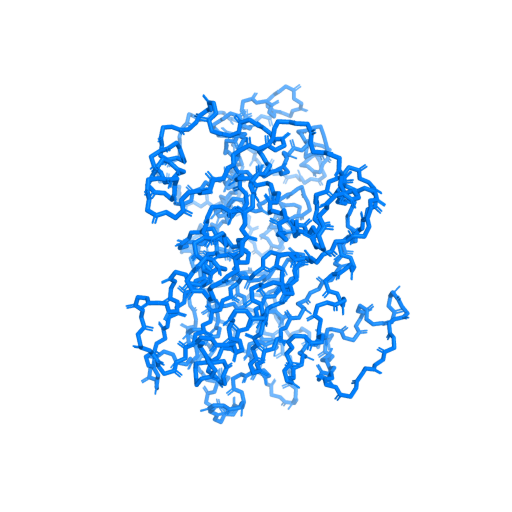693 -10.477 1.00 98.44 218 LYS A N 1
ATOM 1763 C CA . LYS A 1 218 ? -16.437 -4.208 -9.428 1.00 98.44 218 LYS A CA 1
ATOM 1764 C C . LYS A 1 218 ? -16.598 -3.133 -8.354 1.00 98.44 218 LYS A C 1
ATOM 1766 O O . LYS A 1 218 ? -15.705 -2.891 -7.541 1.00 98.44 218 LYS A O 1
ATOM 1771 N N . VAL A 1 219 ? -17.726 -2.429 -8.408 1.00 98.25 219 VAL A N 1
ATOM 1772 C CA . VAL A 1 219 ? -18.014 -1.290 -7.527 1.00 98.25 219 VAL A CA 1
ATOM 1773 C C . VAL A 1 219 ? -18.483 -1.791 -6.165 1.00 98.25 219 VAL A C 1
ATOM 1775 O O . VAL A 1 219 ? -19.454 -2.538 -6.080 1.00 98.25 219 VAL A O 1
ATOM 1778 N N . LEU A 1 220 ? -17.797 -1.367 -5.106 1.00 97.69 220 LEU A N 1
ATOM 1779 C CA . LEU A 1 220 ? -18.093 -1.754 -3.733 1.00 97.69 220 LEU A CA 1
ATOM 1780 C C . LEU A 1 220 ? -18.770 -0.612 -2.985 1.00 97.69 220 LEU A C 1
ATOM 1782 O O . LEU A 1 220 ? -18.253 0.507 -2.955 1.00 97.69 220 LEU A O 1
ATOM 1786 N N . ASP A 1 221 ? -19.893 -0.921 -2.342 1.00 94.69 221 ASP A N 1
ATOM 1787 C CA . ASP A 1 221 ? -20.469 -0.057 -1.319 1.00 94.69 221 ASP A CA 1
ATOM 1788 C C . ASP A 1 221 ? -19.839 -0.409 0.031 1.00 94.69 221 ASP A C 1
ATOM 1790 O O . ASP A 1 221 ? -19.973 -1.534 0.520 1.00 94.69 221 ASP A O 1
ATOM 1794 N N . THR A 1 222 ? -19.066 0.528 0.576 1.00 93.75 222 THR A N 1
ATOM 1795 C CA . THR A 1 222 ? -18.345 0.333 1.840 1.00 93.75 222 THR A CA 1
ATOM 1796 C C . THR A 1 222 ? -18.992 1.056 3.014 1.00 93.75 222 THR A C 1
ATOM 1798 O O . THR A 1 222 ? -18.463 0.996 4.126 1.00 93.75 222 THR A O 1
ATOM 1801 N N . GLU A 1 223 ? -20.111 1.745 2.780 1.00 92.88 223 GLU A N 1
ATOM 1802 C CA . GLU A 1 223 ? -20.922 2.306 3.851 1.00 92.88 223 GLU A CA 1
ATOM 1803 C C . GLU A 1 223 ? -21.765 1.191 4.466 1.00 92.88 223 GLU A C 1
ATOM 1805 O O . GLU A 1 223 ? -22.554 0.522 3.801 1.00 92.88 223 GLU A O 1
ATOM 1810 N N . VAL A 1 224 ? -21.571 0.959 5.761 1.00 95.50 224 VAL A N 1
ATOM 1811 C CA . VAL A 1 224 ? -22.227 -0.131 6.484 1.00 95.50 224 VAL A CA 1
ATOM 1812 C C . VAL A 1 224 ? -22.789 0.355 7.804 1.00 95.50 224 VAL A C 1
ATOM 1814 O O . VAL A 1 224 ? -22.307 1.318 8.406 1.00 95.50 224 VAL A O 1
ATOM 1817 N N . LYS A 1 225 ? -23.784 -0.376 8.306 1.00 96.88 225 LYS A N 1
ATOM 1818 C CA . LYS A 1 225 ? -24.289 -0.174 9.659 1.00 96.88 225 LYS A CA 1
ATOM 1819 C C . LYS A 1 225 ? -23.273 -0.709 10.668 1.00 96.88 225 LYS A C 1
ATOM 1821 O O . LYS A 1 225 ? -23.047 -1.915 10.750 1.00 96.88 225 LYS A O 1
ATOM 1826 N N . ILE A 1 226 ? -22.700 0.189 11.463 1.00 97.12 226 ILE A N 1
ATOM 1827 C CA . ILE A 1 226 ? -21.834 -0.160 12.594 1.00 97.12 226 ILE A CA 1
ATOM 1828 C C . ILE A 1 226 ? -22.721 -0.604 13.763 1.00 97.12 226 ILE A C 1
ATOM 1830 O O . ILE A 1 226 ? -23.628 0.121 14.167 1.00 97.12 226 ILE A O 1
ATOM 1834 N N . LEU A 1 227 ? -22.455 -1.792 14.303 1.00 97.25 227 LEU A N 1
ATOM 1835 C CA . LEU A 1 227 ? -23.177 -2.378 15.437 1.00 97.25 227 LEU A CA 1
ATOM 1836 C C . LEU A 1 227 ? -22.426 -2.159 16.756 1.00 97.25 227 LEU A C 1
ATOM 1838 O O . LEU A 1 227 ? -23.038 -1.891 17.786 1.00 97.25 227 LEU A O 1
ATOM 1842 N N . LYS A 1 228 ? -21.091 -2.252 16.731 1.00 96.12 228 LYS A N 1
ATOM 1843 C CA . LYS A 1 228 ? -20.213 -1.996 17.882 1.00 96.12 228 LYS A CA 1
ATOM 1844 C C . LYS A 1 228 ? -18.863 -1.478 17.392 1.00 96.12 228 LYS A C 1
ATOM 1846 O O . LYS A 1 228 ? -18.362 -1.952 16.379 1.00 96.12 228 LYS A O 1
ATOM 1851 N N . LYS A 1 229 ? -18.258 -0.527 18.108 1.00 94.31 229 LYS A N 1
ATOM 1852 C CA . LYS A 1 229 ? -16.927 0.007 17.765 1.00 94.31 229 LYS A CA 1
ATOM 1853 C C . LYS A 1 229 ? -15.767 -0.868 18.257 1.00 94.31 229 LYS A C 1
ATOM 1855 O O . LYS A 1 229 ? -14.723 -0.868 17.614 1.00 94.31 229 LYS A O 1
ATOM 1860 N N . TYR A 1 230 ? -15.949 -1.601 19.363 1.00 94.62 230 TYR A N 1
ATOM 1861 C CA . TYR A 1 230 ? -14.930 -2.501 19.910 1.00 94.62 230 TYR A CA 1
ATOM 1862 C C . TYR A 1 230 ? -15.512 -3.657 20.767 1.00 94.62 230 TYR A C 1
ATOM 1864 O O . TYR A 1 230 ? -16.292 -3.397 21.690 1.00 94.62 230 TYR A O 1
ATOM 1872 N N . PRO A 1 231 ? -15.161 -4.929 20.496 1.00 93.75 231 PRO A N 1
ATOM 1873 C CA . PRO A 1 231 ? -14.609 -5.396 19.224 1.00 93.75 231 PRO A CA 1
ATOM 1874 C C . PRO A 1 231 ? -15.471 -4.895 18.061 1.00 93.75 231 PRO A C 1
ATOM 1876 O O . PRO A 1 231 ? -16.679 -4.670 18.224 1.00 93.75 231 PRO A O 1
ATOM 1879 N N . LEU A 1 232 ? -14.837 -4.588 16.930 1.00 95.81 232 LEU A N 1
ATOM 1880 C CA . LEU A 1 232 ? -15.528 -3.953 15.813 1.00 95.81 232 LEU A CA 1
ATOM 1881 C C . LEU A 1 232 ? -16.555 -4.927 15.224 1.00 95.81 232 LEU A C 1
ATOM 1883 O O . LEU A 1 232 ? -16.189 -6.009 14.770 1.00 95.81 232 LEU A O 1
ATOM 1887 N N . ARG A 1 233 ? -17.828 -4.513 15.208 1.00 96.75 233 ARG A N 1
ATOM 1888 C CA . ARG A 1 233 ? -18.946 -5.262 14.622 1.00 96.75 233 ARG A CA 1
ATOM 1889 C C . ARG A 1 233 ? -19.740 -4.402 13.658 1.00 96.75 233 ARG A C 1
ATOM 1891 O O . ARG A 1 233 ? -20.100 -3.270 13.994 1.00 96.75 233 ARG A O 1
ATOM 1898 N N . PHE A 1 234 ? -20.036 -4.931 12.480 1.00 97.25 234 PHE A N 1
ATOM 1899 C CA . PHE A 1 234 ? -20.780 -4.231 11.435 1.00 97.25 234 PHE A CA 1
ATOM 1900 C C . PHE A 1 234 ? -21.577 -5.207 10.566 1.00 97.25 234 PHE A C 1
ATOM 1902 O O . PHE A 1 234 ? -21.238 -6.381 10.462 1.00 97.25 234 PHE A O 1
ATOM 1909 N N . LEU A 1 235 ? -22.647 -4.712 9.947 1.00 96.44 235 LEU A N 1
ATOM 1910 C CA . LEU A 1 235 ? -23.492 -5.502 9.055 1.00 96.44 235 LEU A CA 1
ATOM 1911 C C . LEU A 1 235 ? -23.015 -5.355 7.609 1.00 96.44 235 LEU A C 1
ATOM 1913 O O . LEU A 1 235 ? -22.996 -4.243 7.081 1.00 96.44 235 LEU A O 1
ATOM 1917 N N . TYR A 1 236 ? -22.695 -6.465 6.951 1.00 94.44 236 TYR A N 1
ATOM 1918 C CA . TYR A 1 236 ? -22.363 -6.484 5.528 1.00 94.44 236 TYR A CA 1
ATOM 1919 C C . TYR A 1 236 ? -23.043 -7.673 4.855 1.00 94.44 236 TYR A C 1
ATOM 1921 O O . TYR A 1 236 ? -22.936 -8.795 5.331 1.00 94.44 236 TYR A O 1
ATOM 1929 N N . MET A 1 237 ? -23.765 -7.432 3.756 1.00 87.19 237 MET A N 1
ATOM 1930 C CA . MET A 1 237 ? -24.536 -8.470 3.049 1.00 87.19 237 MET A CA 1
ATOM 1931 C C . MET A 1 237 ? -25.511 -9.252 3.939 1.00 87.19 237 MET A C 1
ATOM 1933 O O . MET A 1 237 ? -25.680 -10.454 3.775 1.00 87.19 237 MET A O 1
ATOM 1937 N N . ASN A 1 238 ? -26.159 -8.555 4.875 1.00 89.00 238 ASN A N 1
ATOM 1938 C CA . ASN A 1 238 ? -27.050 -9.137 5.885 1.00 89.00 238 ASN A CA 1
ATOM 1939 C C . ASN A 1 238 ? -26.371 -10.114 6.863 1.00 89.00 238 ASN A C 1
ATOM 1941 O O . ASN A 1 238 ? -27.065 -10.746 7.651 1.00 89.00 238 ASN A O 1
ATOM 1945 N N . GLU A 1 239 ? -25.040 -10.188 6.864 1.00 91.88 239 GLU A N 1
ATOM 1946 C CA . GLU A 1 239 ? -24.254 -10.970 7.815 1.00 91.88 239 GLU A CA 1
ATOM 1947 C C . GLU A 1 239 ? -23.597 -10.036 8.841 1.00 91.88 239 GLU A C 1
ATOM 1949 O O . GLU A 1 239 ? -23.057 -8.975 8.495 1.00 91.88 239 GLU A O 1
ATOM 1954 N N . GLU A 1 240 ? -23.649 -10.415 10.119 1.00 94.69 240 GLU A N 1
ATOM 1955 C CA . GLU A 1 240 ? -22.903 -9.726 11.173 1.00 94.69 240 GLU A CA 1
ATOM 1956 C C . GLU A 1 240 ? -21.433 -10.137 11.098 1.00 94.69 240 GLU A C 1
ATOM 1958 O O . GLU A 1 240 ? -21.063 -11.291 11.332 1.00 94.69 240 GLU A O 1
ATOM 1963 N N . ILE A 1 241 ? -20.586 -9.164 10.782 1.00 95.38 241 ILE A N 1
ATOM 1964 C CA . ILE A 1 241 ? -19.143 -9.331 10.760 1.00 95.38 241 ILE A CA 1
ATOM 1965 C C . ILE A 1 241 ? -18.574 -8.774 12.055 1.00 95.38 241 ILE A C 1
ATOM 1967 O O . ILE A 1 241 ? -18.813 -7.620 12.407 1.00 95.38 241 ILE A O 1
ATOM 1971 N N . GLU A 1 242 ? -17.776 -9.595 12.727 1.00 94.88 242 GLU A N 1
ATOM 1972 C CA . GLU A 1 242 ? -17.023 -9.241 13.924 1.00 94.88 242 GLU A CA 1
ATOM 1973 C C . GLU A 1 242 ? -15.533 -9.429 13.652 1.00 94.88 242 GLU A C 1
ATOM 1975 O O . GLU A 1 242 ? -15.127 -10.434 13.066 1.00 94.88 242 GLU A O 1
ATOM 1980 N N . LEU A 1 243 ? -14.720 -8.457 14.058 1.00 94.25 243 LEU A N 1
ATOM 1981 C CA . LEU A 1 243 ? -13.267 -8.577 14.018 1.00 94.25 243 LEU A CA 1
ATOM 1982 C C . LEU A 1 243 ? -12.715 -9.020 15.364 1.00 94.25 243 LEU A C 1
ATOM 1984 O O . LEU A 1 243 ? -13.317 -8.794 16.412 1.00 94.25 243 LEU A O 1
ATOM 1988 N N . ASN A 1 244 ? -11.516 -9.589 15.309 1.00 91.69 244 ASN A N 1
ATOM 1989 C CA . ASN A 1 244 ? -10.752 -9.953 16.487 1.00 91.69 244 ASN A CA 1
ATOM 1990 C C . ASN A 1 244 ? -10.548 -8.751 17.428 1.00 91.69 244 ASN A C 1
ATOM 1992 O O . ASN A 1 244 ? -10.313 -7.634 16.965 1.00 91.69 244 ASN A O 1
ATOM 1996 N N . GLU A 1 245 ? -10.535 -8.991 18.742 1.00 93.44 245 GLU A N 1
ATOM 1997 C CA . GLU A 1 245 ? -10.278 -7.945 19.746 1.00 93.44 245 GLU A CA 1
ATOM 1998 C C . GLU A 1 245 ? -8.902 -7.282 19.573 1.00 93.44 245 GLU A C 1
ATOM 2000 O O . GLU A 1 245 ? -8.706 -6.139 19.961 1.00 93.44 245 GLU A O 1
ATOM 2005 N N . SER A 1 246 ? -7.951 -7.948 18.912 1.00 93.94 246 SER A N 1
ATOM 2006 C CA . SER A 1 246 ? -6.658 -7.347 18.567 1.00 93.94 246 SER A CA 1
ATOM 2007 C C . SER A 1 246 ? -6.731 -6.231 17.514 1.00 93.94 246 SER A C 1
ATOM 2009 O O . SER A 1 246 ? -5.712 -5.595 17.254 1.00 93.94 246 SER A O 1
ATOM 2011 N N . CYS A 1 247 ? -7.891 -5.953 16.911 1.00 94.50 247 CYS A N 1
ATOM 2012 C CA . CYS A 1 247 ? -8.062 -4.927 15.883 1.00 94.50 247 CYS A CA 1
ATOM 2013 C C . CYS A 1 247 ? -8.963 -3.781 16.366 1.00 94.50 247 CYS A C 1
ATOM 2015 O O . CYS A 1 247 ? -10.166 -3.964 16.566 1.00 94.50 247 CYS A O 1
ATOM 2017 N N . LEU A 1 248 ? -8.409 -2.567 16.463 1.00 95.12 248 LEU A N 1
ATOM 2018 C CA . LEU A 1 248 ? -9.168 -1.358 16.793 1.00 95.12 248 LEU A CA 1
ATOM 2019 C C . LEU A 1 248 ? -9.318 -0.415 15.590 1.00 95.12 248 LEU A C 1
ATOM 2021 O O . LEU A 1 248 ? -8.366 -0.132 14.869 1.00 95.12 248 LEU A O 1
ATOM 2025 N N . GLY A 1 249 ? -10.513 0.153 15.426 1.00 93.62 249 GLY A N 1
ATOM 2026 C CA . GLY A 1 249 ? -10.749 1.309 14.560 1.00 93.62 249 GLY A CA 1
ATOM 2027 C C . GLY A 1 249 ? -11.594 1.027 13.320 1.00 93.62 249 GLY A C 1
ATOM 2028 O O . GLY A 1 249 ? -11.582 -0.057 12.740 1.00 93.62 249 GLY A O 1
ATOM 2029 N N . LEU A 1 250 ? -12.337 2.044 12.879 1.00 93.12 250 LEU A N 1
ATOM 2030 C CA . LEU A 1 250 ? -13.368 1.891 11.839 1.00 93.12 250 LEU A CA 1
ATOM 2031 C C . LEU A 1 250 ? -12.795 1.692 10.431 1.00 93.12 250 LEU A C 1
ATOM 2033 O O . LEU A 1 250 ? -13.476 1.187 9.540 1.00 93.12 250 LEU A O 1
ATOM 2037 N N . HIS A 1 251 ? -11.529 2.054 10.221 1.00 91.38 251 HIS A N 1
ATOM 2038 C CA . HIS A 1 251 ? -10.841 1.870 8.943 1.00 91.38 251 HIS A CA 1
ATOM 2039 C C . HIS A 1 251 ? -10.788 0.395 8.506 1.00 91.38 251 HIS A C 1
ATOM 2041 O O . HIS A 1 251 ? -10.730 0.111 7.307 1.00 91.38 251 HIS A O 1
ATOM 2047 N N . TYR A 1 252 ? -10.865 -0.543 9.455 1.00 95.56 252 TYR A N 1
ATOM 2048 C CA . TYR A 1 252 ? -10.930 -1.969 9.171 1.00 95.56 252 TYR A CA 1
ATOM 2049 C C . TYR A 1 252 ? -12.173 -2.400 8.398 1.00 95.56 252 TYR A C 1
ATOM 2051 O O . TYR A 1 252 ? -12.095 -3.388 7.675 1.00 95.56 252 TYR A O 1
ATOM 2059 N N . ILE A 1 253 ? -13.282 -1.663 8.483 1.00 95.75 253 ILE A N 1
ATOM 2060 C CA . ILE A 1 253 ? -14.509 -1.974 7.741 1.00 95.75 253 ILE A CA 1
ATOM 2061 C C . ILE A 1 253 ? -14.223 -1.995 6.238 1.00 95.75 253 ILE A C 1
ATOM 2063 O O . ILE A 1 253 ? -14.405 -3.018 5.580 1.00 95.75 253 ILE A O 1
ATOM 2067 N N . LYS A 1 254 ? -13.713 -0.875 5.701 1.00 96.12 254 LYS A N 1
ATOM 2068 C CA . LYS A 1 254 ? -13.435 -0.743 4.264 1.00 96.12 254 LYS A CA 1
ATOM 2069 C C . LYS A 1 254 ? -12.407 -1.786 3.822 1.00 96.12 254 LYS A C 1
ATOM 2071 O O . LYS A 1 254 ? -12.634 -2.482 2.840 1.00 96.12 254 LYS A O 1
ATOM 2076 N N . ASN A 1 255 ? -11.323 -1.950 4.583 1.00 97.06 255 ASN A N 1
ATOM 2077 C CA . ASN A 1 255 ? -10.270 -2.921 4.264 1.00 97.06 255 ASN A CA 1
ATOM 2078 C C . ASN A 1 255 ? -10.798 -4.367 4.248 1.00 97.06 255 ASN A C 1
ATOM 2080 O O . ASN A 1 255 ? -10.451 -5.136 3.354 1.00 97.06 255 ASN A O 1
ATOM 2084 N N . SER A 1 256 ? -11.669 -4.720 5.200 1.00 97.56 256 SER A N 1
ATOM 2085 C CA . SER A 1 256 ? -12.288 -6.047 5.277 1.00 97.56 256 SER A CA 1
ATOM 2086 C C . SER A 1 256 ? -13.223 -6.294 4.103 1.00 97.56 256 SER A C 1
ATOM 2088 O O . SER A 1 256 ? -13.150 -7.352 3.496 1.00 97.56 256 SER A O 1
ATOM 2090 N N . ILE A 1 257 ? -14.053 -5.315 3.730 1.00 98.00 257 ILE A N 1
ATOM 2091 C CA . ILE A 1 257 ? -14.965 -5.438 2.584 1.00 98.00 257 ILE A CA 1
ATOM 2092 C C . ILE A 1 257 ? -14.183 -5.675 1.288 1.00 98.00 257 ILE A C 1
ATOM 2094 O O . ILE A 1 257 ? -14.503 -6.604 0.552 1.00 98.00 257 ILE A O 1
ATOM 2098 N N . PHE A 1 258 ? -13.122 -4.901 1.035 1.00 98.50 258 PHE A N 1
ATOM 2099 C CA . PHE A 1 258 ? -12.254 -5.129 -0.124 1.00 98.50 258 PHE A CA 1
ATOM 2100 C C . PHE A 1 258 ? -11.634 -6.531 -0.112 1.00 98.50 258 PHE A C 1
ATOM 2102 O O . PHE A 1 258 ? -11.679 -7.227 -1.125 1.00 98.50 258 PHE A O 1
ATOM 2109 N N . ALA A 1 259 ? -11.080 -6.959 1.025 1.00 98.31 259 ALA A N 1
ATOM 2110 C CA . ALA A 1 259 ? -10.456 -8.272 1.137 1.00 98.31 259 ALA A CA 1
ATOM 2111 C C . ALA A 1 259 ? -11.466 -9.417 0.955 1.00 98.31 259 ALA A C 1
ATOM 2113 O O . ALA A 1 259 ? -11.190 -10.343 0.201 1.00 98.31 259 ALA A O 1
ATOM 2114 N N . LEU A 1 260 ? -12.648 -9.335 1.574 1.00 97.69 260 LEU A N 1
ATOM 2115 C CA . LEU A 1 260 ? -13.719 -10.324 1.431 1.00 97.69 260 LEU A CA 1
ATOM 2116 C C . LEU A 1 260 ? -14.203 -10.416 -0.018 1.00 97.69 260 LEU A C 1
ATOM 2118 O O . LEU A 1 260 ? -14.335 -11.510 -0.557 1.00 97.69 260 LEU A O 1
ATOM 2122 N N . GLU A 1 261 ? -14.435 -9.279 -0.672 1.00 98.19 261 GLU A N 1
ATOM 2123 C CA . GLU A 1 261 ? -14.923 -9.237 -2.053 1.00 98.19 261 GLU A CA 1
ATOM 2124 C C . GLU A 1 261 ? -13.944 -9.828 -3.067 1.00 98.19 261 GLU A C 1
ATOM 2126 O O . GLU A 1 261 ? -14.372 -10.434 -4.053 1.00 98.19 261 GLU A O 1
ATOM 2131 N N . ILE A 1 262 ? -12.642 -9.692 -2.808 1.00 98.56 262 ILE A N 1
ATOM 2132 C CA . ILE A 1 262 ? -11.594 -10.350 -3.589 1.00 98.56 262 ILE A CA 1
ATOM 2133 C C . ILE A 1 262 ? -11.502 -11.837 -3.216 1.00 98.56 262 ILE A C 1
ATOM 2135 O O . ILE A 1 262 ? -11.453 -12.680 -4.113 1.00 98.56 262 ILE A O 1
ATOM 2139 N N . ALA A 1 263 ? -11.532 -12.181 -1.924 1.00 98.00 263 ALA A N 1
ATOM 2140 C CA . ALA A 1 263 ? -11.425 -13.558 -1.432 1.00 98.00 263 ALA A CA 1
ATOM 2141 C C . ALA A 1 263 ? -12.555 -14.469 -1.939 1.00 98.00 263 ALA A C 1
ATOM 2143 O O . ALA A 1 263 ? -12.316 -15.648 -2.174 1.00 98.00 263 ALA A O 1
ATOM 2144 N N . LYS A 1 264 ? -13.746 -13.923 -2.222 1.00 97.00 264 LYS A N 1
ATOM 2145 C CA . LYS A 1 264 ? -14.869 -14.647 -2.857 1.00 97.00 264 LYS A CA 1
ATOM 2146 C C . LYS A 1 264 ? -14.531 -15.352 -4.168 1.00 97.00 264 LYS A C 1
ATOM 2148 O O . LYS A 1 264 ? -15.258 -16.246 -4.580 1.00 97.00 264 LYS A O 1
ATOM 2153 N N . ASN A 1 265 ? -13.469 -14.932 -4.852 1.00 97.88 265 ASN A N 1
ATOM 2154 C CA . ASN A 1 265 ? -13.020 -15.591 -6.078 1.00 97.88 265 ASN A CA 1
ATOM 2155 C C . ASN A 1 265 ? -12.208 -16.870 -5.808 1.00 97.88 265 ASN A C 1
ATOM 2157 O O . ASN A 1 265 ? -11.857 -17.565 -6.757 1.00 97.88 265 ASN A O 1
ATOM 2161 N N . TYR A 1 266 ? -11.882 -17.146 -4.544 1.00 97.81 266 TYR A N 1
ATOM 2162 C CA . TYR A 1 266 ? -10.956 -18.196 -4.118 1.00 97.81 266 TYR A CA 1
ATOM 2163 C C . TYR A 1 266 ? -11.518 -19.095 -3.014 1.00 97.81 266 TYR A C 1
ATOM 2165 O O . TYR A 1 266 ? -10.994 -20.187 -2.811 1.00 97.81 266 TYR A O 1
ATOM 2173 N N . MET A 1 267 ? -12.544 -18.640 -2.290 1.00 96.56 267 MET A N 1
ATOM 2174 C CA . MET A 1 267 ? -13.172 -19.373 -1.193 1.00 96.56 267 MET A CA 1
ATOM 2175 C C . MET A 1 267 ? -14.624 -18.928 -0.974 1.00 96.56 267 MET A C 1
ATOM 2177 O O . MET A 1 267 ? -15.033 -17.859 -1.438 1.00 96.56 267 MET A O 1
ATOM 2181 N N . ASP A 1 268 ? -15.391 -19.728 -0.230 1.00 95.62 268 ASP A N 1
ATOM 2182 C CA . ASP A 1 268 ? -16.746 -19.359 0.181 1.00 95.62 268 ASP A CA 1
ATOM 2183 C C . ASP A 1 268 ? -16.735 -18.130 1.109 1.00 95.62 268 ASP A C 1
ATOM 2185 O O . ASP A 1 268 ? -15.864 -17.960 1.969 1.00 95.62 268 ASP A O 1
ATOM 2189 N N . ILE A 1 269 ? -17.724 -17.248 0.942 1.00 92.94 269 ILE A N 1
ATOM 2190 C CA . ILE A 1 269 ? -17.798 -16.007 1.718 1.00 92.94 269 ILE A CA 1
ATOM 2191 C C . ILE A 1 269 ? -18.040 -16.255 3.208 1.00 92.94 269 ILE A C 1
ATOM 2193 O O . ILE A 1 269 ? -17.517 -15.509 4.035 1.00 92.94 269 ILE A O 1
ATOM 2197 N N . LYS A 1 270 ? -18.806 -17.285 3.580 1.00 93.19 270 LYS A N 1
ATOM 2198 C CA . LYS A 1 270 ? -19.071 -17.596 4.988 1.00 93.19 270 LYS A CA 1
ATOM 2199 C C . LYS A 1 270 ? -17.795 -18.071 5.670 1.00 93.19 270 LYS A C 1
ATOM 2201 O O . LYS A 1 270 ? -17.517 -17.650 6.794 1.00 93.19 270 LYS A O 1
ATOM 2206 N N . ASP A 1 271 ? -16.979 -18.852 4.966 1.00 94.62 271 ASP A N 1
ATOM 2207 C CA . ASP A 1 271 ? -15.658 -19.256 5.447 1.00 94.62 271 ASP A CA 1
ATOM 2208 C C . ASP A 1 271 ? -14.716 -18.055 5.572 1.00 94.62 271 ASP A C 1
ATOM 2210 O O . ASP A 1 271 ? -14.048 -17.901 6.597 1.00 94.62 271 ASP A O 1
ATOM 2214 N N . ALA A 1 272 ? -14.715 -17.144 4.594 1.00 95.06 272 ALA A N 1
ATOM 2215 C CA . ALA A 1 272 ? -13.928 -15.915 4.666 1.00 95.06 272 ALA A CA 1
ATOM 2216 C C . ALA A 1 272 ? -14.339 -15.035 5.866 1.00 95.06 272 ALA A C 1
ATOM 2218 O O . ALA A 1 272 ? -13.480 -14.574 6.618 1.00 95.06 272 ALA A O 1
ATOM 2219 N N . ILE A 1 273 ? -15.643 -14.854 6.109 1.00 94.19 273 ILE A N 1
ATOM 2220 C CA . ILE A 1 273 ? -16.167 -14.124 7.278 1.00 94.19 273 ILE A CA 1
ATOM 2221 C C . ILE A 1 273 ? -15.754 -14.818 8.584 1.00 94.19 273 ILE A C 1
ATOM 2223 O O . ILE A 1 273 ? -15.346 -14.152 9.537 1.00 94.19 273 ILE A O 1
ATOM 2227 N N . LYS A 1 274 ? -15.804 -16.155 8.640 1.00 93.12 274 LYS A N 1
ATOM 2228 C CA . LYS A 1 274 ? -15.358 -16.922 9.810 1.00 93.12 274 LYS A CA 1
ATOM 2229 C C . LYS A 1 274 ? -13.864 -16.729 10.078 1.00 93.12 274 LYS A C 1
ATOM 2231 O O . LYS A 1 274 ? -13.487 -16.508 11.228 1.00 93.12 274 LYS A O 1
ATOM 2236 N N . LYS A 1 275 ? -13.016 -16.777 9.043 1.00 94.56 275 LYS A N 1
ATOM 2237 C CA . LYS A 1 275 ? -11.570 -16.521 9.165 1.00 94.56 275 LYS A CA 1
ATOM 2238 C C . LYS A 1 275 ? -11.283 -15.078 9.594 1.00 94.56 275 LYS A C 1
ATOM 2240 O O . LYS A 1 275 ? -10.376 -14.852 10.395 1.00 94.56 275 LYS A O 1
ATOM 2245 N N . LEU A 1 276 ? -12.090 -14.114 9.142 1.00 92.69 276 LEU A N 1
ATOM 2246 C CA . LEU A 1 276 ? -11.932 -12.697 9.474 1.00 92.69 276 LEU A CA 1
ATOM 2247 C C . LEU A 1 276 ? -11.990 -12.418 10.991 1.00 92.69 276 LEU A C 1
ATOM 2249 O O . LEU A 1 276 ? -11.265 -11.555 11.482 1.00 92.69 276 LEU A O 1
ATOM 2253 N N . LYS A 1 277 ? -12.761 -13.202 11.759 1.00 90.19 277 LYS A N 1
ATOM 2254 C CA . LYS A 1 277 ? -12.836 -13.108 13.234 1.00 90.19 277 LYS A CA 1
ATOM 2255 C C . LYS A 1 277 ? -11.496 -13.344 13.943 1.00 90.19 277 LYS A C 1
ATOM 2257 O O . LYS A 1 277 ? -11.312 -12.938 15.088 1.00 90.19 277 LYS A O 1
ATOM 2262 N N . ASN A 1 278 ? -10.553 -14.000 13.270 1.00 89.50 278 ASN A N 1
ATOM 2263 C CA . ASN A 1 278 ? -9.280 -14.432 13.846 1.00 89.50 278 ASN A CA 1
ATOM 2264 C C . ASN A 1 278 ? -8.066 -13.708 13.251 1.00 89.50 278 ASN A C 1
ATOM 2266 O O . ASN A 1 278 ? -6.929 -14.111 13.506 1.00 89.50 278 ASN A O 1
ATOM 2270 N N . ILE A 1 279 ? -8.278 -12.649 12.461 1.00 91.44 279 ILE A N 1
ATOM 2271 C CA . ILE A 1 279 ? -7.163 -11.882 11.899 1.00 91.44 279 ILE A CA 1
ATOM 2272 C C . ILE A 1 279 ? -6.361 -11.199 13.002 1.00 91.44 279 ILE A C 1
ATOM 2274 O O . ILE A 1 279 ? -6.898 -10.757 14.015 1.00 91.44 279 ILE A O 1
ATOM 2278 N N . LYS A 1 280 ? -5.056 -11.088 12.764 1.00 88.62 280 LYS A N 1
ATOM 2279 C CA . LYS A 1 280 ? -4.134 -10.302 13.581 1.00 88.62 280 LYS A CA 1
ATOM 2280 C C . LYS A 1 280 ? -3.288 -9.470 12.646 1.00 88.62 280 LYS A C 1
ATOM 2282 O O . LYS A 1 280 ? -2.620 -10.019 11.772 1.00 88.62 280 LYS A O 1
ATOM 2287 N N . ILE A 1 281 ? -3.320 -8.157 12.822 1.00 88.25 281 ILE A N 1
ATOM 2288 C CA . ILE A 1 281 ? -2.617 -7.234 11.935 1.00 88.25 281 ILE A CA 1
ATOM 2289 C C . ILE A 1 281 ? -1.682 -6.405 12.789 1.00 88.25 281 ILE A C 1
ATOM 2291 O O . ILE A 1 281 ? -2.093 -5.492 13.502 1.00 88.25 281 ILE A O 1
ATOM 2295 N N . LYS A 1 282 ? -0.404 -6.773 12.719 1.00 89.12 282 LYS A N 1
ATOM 2296 C CA . LYS A 1 282 ? 0.640 -6.165 13.534 1.00 89.12 282 LYS A CA 1
ATOM 2297 C C . LYS A 1 282 ? 0.746 -4.675 13.243 1.00 89.12 282 LYS A C 1
ATOM 2299 O O . LYS A 1 282 ? 0.724 -4.262 12.082 1.00 89.12 282 LYS A O 1
ATOM 2304 N N . ASN A 1 283 ? 0.911 -3.890 14.302 1.00 90.31 283 ASN A N 1
ATOM 2305 C CA . ASN A 1 283 ? 1.231 -2.466 14.233 1.00 90.31 283 ASN A CA 1
ATOM 2306 C C . ASN A 1 283 ? 0.233 -1.576 13.457 1.00 90.31 283 ASN A C 1
ATOM 2308 O O . ASN A 1 283 ? 0.592 -0.473 13.036 1.00 90.31 283 ASN A O 1
ATOM 2312 N N . ARG A 1 284 ? -1.015 -2.014 13.254 1.00 91.44 284 ARG A N 1
ATOM 2313 C CA . ARG A 1 284 ? -2.081 -1.218 12.619 1.00 91.44 284 ARG A CA 1
ATOM 2314 C C . ARG A 1 284 ? -3.249 -1.082 13.586 1.00 91.44 284 ARG A C 1
ATOM 2316 O O . ARG A 1 284 ? -4.236 -1.788 13.451 1.00 91.44 284 ARG A O 1
ATOM 2323 N N . MET A 1 285 ? -3.135 -0.211 14.584 1.00 95.00 285 MET A N 1
ATOM 2324 C CA . MET A 1 285 ? -4.117 -0.157 15.681 1.00 95.00 285 MET A CA 1
ATOM 2325 C C . MET A 1 285 ? -4.313 -1.540 16.337 1.00 95.00 285 MET A C 1
ATOM 2327 O O . MET A 1 285 ? -5.433 -1.994 16.570 1.00 95.00 285 MET A O 1
ATOM 2331 N N . GLU A 1 286 ? -3.192 -2.227 16.562 1.00 95.25 286 GLU A N 1
ATOM 2332 C CA . GLU A 1 286 ? -3.122 -3.559 17.158 1.00 95.25 286 GLU A CA 1
ATOM 2333 C C . GLU A 1 286 ? -3.301 -3.458 18.674 1.00 95.25 286 GLU A C 1
ATOM 2335 O O . GLU A 1 286 ? -2.504 -2.798 19.338 1.00 95.25 286 GLU A O 1
ATOM 2340 N N . VAL A 1 287 ? -4.302 -4.133 19.230 1.00 95.56 287 VAL A N 1
ATOM 2341 C CA . VAL A 1 287 ? -4.542 -4.180 20.677 1.00 95.56 287 VAL A CA 1
ATOM 2342 C C . VAL A 1 287 ? -3.813 -5.375 21.294 1.00 95.56 287 VAL A C 1
ATOM 2344 O O . VAL A 1 287 ? -3.971 -6.514 20.848 1.00 95.56 287 VAL A O 1
ATOM 2347 N N . LYS A 1 288 ? -3.024 -5.127 22.345 1.00 93.25 288 LYS A N 1
ATOM 2348 C CA . LYS A 1 288 ? -2.428 -6.146 23.222 1.00 93.25 288 LYS A CA 1
ATOM 2349 C C . LYS A 1 288 ? -2.634 -5.742 24.677 1.00 93.25 288 LYS A C 1
ATOM 2351 O O . LYS A 1 288 ? -1.967 -4.835 25.168 1.00 93.25 288 LYS A O 1
ATOM 2356 N N . GLY A 1 289 ? -3.557 -6.414 25.363 1.00 89.81 289 GLY A N 1
ATOM 2357 C CA . GLY A 1 289 ? -3.965 -6.007 26.707 1.00 89.81 289 GLY A CA 1
ATOM 2358 C C . GLY A 1 289 ? -4.569 -4.603 26.671 1.00 89.81 289 GLY A C 1
ATOM 2359 O O . GLY A 1 289 ? -5.522 -4.367 25.936 1.00 89.81 289 GLY A O 1
ATOM 2360 N N . LYS A 1 290 ? -3.986 -3.668 27.424 1.00 91.12 290 LYS A N 1
ATOM 2361 C CA . LYS A 1 290 ? -4.400 -2.255 27.453 1.00 91.12 290 LYS A CA 1
ATOM 2362 C C . LYS A 1 290 ? -3.608 -1.347 26.505 1.00 91.12 290 LYS A C 1
ATOM 2364 O O . LYS A 1 290 ? -3.766 -0.128 26.533 1.00 91.12 290 LYS A O 1
ATOM 2369 N N . VAL A 1 291 ? -2.730 -1.924 25.689 1.00 95.56 291 VAL A N 1
ATOM 2370 C CA . VAL A 1 291 ? -1.846 -1.177 24.793 1.00 95.56 291 VAL A CA 1
ATOM 2371 C C . VAL A 1 291 ? -2.350 -1.290 23.368 1.00 95.56 291 VAL A C 1
ATOM 2373 O O . VAL A 1 291 ? -2.540 -2.395 22.859 1.00 95.56 291 VAL A O 1
ATOM 2376 N N . VAL A 1 292 ? -2.500 -0.154 22.694 1.00 96.81 292 VAL A N 1
ATOM 2377 C CA . VAL A 1 292 ? -2.848 -0.098 21.273 1.00 96.81 292 VAL A CA 1
ATOM 2378 C C . VAL A 1 292 ? -1.646 0.404 20.485 1.00 96.81 292 VAL A C 1
ATOM 2380 O O . VAL A 1 292 ? -1.108 1.462 20.781 1.00 96.81 292 VAL A O 1
ATOM 2383 N N . ARG A 1 293 ? -1.203 -0.343 19.471 1.00 95.50 293 ARG A N 1
ATOM 2384 C CA . ARG A 1 293 ? -0.012 -0.026 18.670 1.00 95.50 293 ARG A CA 1
ATOM 2385 C C . ARG A 1 293 ? -0.374 0.322 17.233 1.00 95.50 293 ARG A C 1
ATOM 2387 O O . ARG A 1 293 ? -0.938 -0.488 16.499 1.00 95.50 293 ARG A O 1
ATOM 2394 N N . ASN A 1 294 ? 0.037 1.500 16.788 1.00 94.62 294 ASN A N 1
ATOM 2395 C CA . ASN A 1 294 ? 0.034 1.907 15.392 1.00 94.62 294 ASN A CA 1
ATOM 2396 C C . ASN A 1 294 ? 1.446 2.361 15.000 1.00 94.62 294 ASN A C 1
ATOM 2398 O O . ASN A 1 294 ? 1.806 3.523 15.160 1.00 94.62 294 ASN A O 1
ATOM 2402 N N . ILE A 1 295 ? 2.265 1.420 14.529 1.00 91.62 295 ILE A N 1
ATOM 2403 C CA . ILE A 1 295 ? 3.694 1.631 14.258 1.00 91.62 295 ILE A CA 1
ATOM 2404 C C . ILE A 1 295 ? 3.963 1.339 12.789 1.00 91.62 295 ILE A C 1
ATOM 2406 O O . ILE A 1 295 ? 3.986 0.187 12.360 1.00 91.62 295 ILE A O 1
ATOM 2410 N N . ASN A 1 296 ? 4.094 2.380 11.978 1.00 86.31 296 ASN A N 1
ATOM 2411 C CA . ASN A 1 296 ? 4.321 2.190 10.552 1.00 86.31 296 ASN A CA 1
ATOM 2412 C C . ASN A 1 296 ? 4.870 3.444 9.867 1.00 86.31 296 ASN A C 1
ATOM 2414 O O . ASN A 1 296 ? 4.587 4.562 10.305 1.00 86.31 296 ASN A O 1
ATOM 2418 N N . PRO A 1 297 ? 5.563 3.279 8.728 1.00 83.25 297 PRO A N 1
ATOM 2419 C CA . PRO A 1 297 ? 6.191 4.402 8.040 1.00 83.25 297 PRO A CA 1
ATOM 2420 C C . PRO A 1 297 ? 5.170 5.366 7.412 1.00 83.25 297 PRO A C 1
ATOM 2422 O O . PRO A 1 297 ? 5.456 6.540 7.220 1.00 83.25 297 PRO A O 1
ATOM 2425 N N . GLY A 1 298 ? 3.952 4.901 7.110 1.00 80.38 298 GLY A N 1
ATOM 2426 C CA . GLY A 1 298 ? 2.926 5.650 6.371 1.00 80.38 298 GLY A CA 1
ATOM 2427 C C . GLY A 1 298 ? 1.995 6.532 7.215 1.00 80.38 298 GLY A C 1
ATOM 2428 O O . GLY A 1 298 ? 0.924 6.914 6.727 1.00 80.38 298 GLY A O 1
ATOM 2429 N N . LEU A 1 299 ? 2.346 6.816 8.473 1.00 88.00 299 LEU A N 1
ATOM 2430 C CA . LEU A 1 299 ? 1.551 7.669 9.361 1.00 88.00 299 LEU A CA 1
ATOM 2431 C C . LEU A 1 299 ? 1.674 9.139 8.960 1.00 88.00 299 LEU A C 1
ATOM 2433 O O . LEU A 1 299 ? 2.737 9.737 9.103 1.00 88.00 299 LEU A O 1
ATOM 2437 N N . ASP A 1 300 ? 0.575 9.718 8.488 1.00 88.75 300 ASP A N 1
ATOM 2438 C CA . ASP A 1 300 ? 0.422 11.160 8.295 1.00 88.75 300 ASP A CA 1
ATOM 2439 C C . ASP A 1 300 ? -0.468 11.762 9.389 1.00 88.75 300 ASP A C 1
ATOM 2441 O O . ASP A 1 300 ? -1.069 11.053 10.199 1.00 88.75 300 ASP A O 1
ATOM 2445 N N . VAL A 1 301 ? -0.582 13.090 9.384 1.00 91.00 301 VAL A N 1
ATOM 2446 C CA . VAL A 1 301 ? -1.338 13.852 10.387 1.00 91.00 301 VAL A CA 1
ATOM 2447 C C . VAL A 1 301 ? -2.776 13.336 10.549 1.00 91.00 301 VAL A C 1
ATOM 2449 O O . VAL A 1 301 ? -3.244 13.176 11.675 1.00 91.00 301 VAL A O 1
ATOM 2452 N N . LYS A 1 302 ? -3.473 13.006 9.452 1.00 89.19 302 LYS A N 1
ATOM 2453 C CA . LYS A 1 302 ? -4.851 12.494 9.529 1.00 89.19 302 LYS A CA 1
ATOM 2454 C C . LYS A 1 302 ? -4.940 11.070 10.057 1.00 89.19 302 LYS A C 1
ATOM 2456 O O . LYS A 1 302 ? -5.846 10.771 10.829 1.00 89.19 302 LYS A O 1
ATOM 2461 N N . ALA A 1 303 ? -4.029 10.179 9.667 1.00 89.62 303 ALA A N 1
ATOM 2462 C CA . ALA A 1 303 ? -4.003 8.825 10.215 1.00 89.62 303 ALA A CA 1
ATOM 2463 C C . ALA A 1 303 ? -3.764 8.844 11.731 1.00 89.62 303 ALA A C 1
ATOM 2465 O O . ALA A 1 303 ? -4.376 8.058 12.456 1.00 89.62 303 ALA A O 1
ATOM 2466 N N . ILE A 1 304 ? -2.931 9.768 12.210 1.00 94.38 304 ILE A N 1
ATOM 2467 C CA . ILE A 1 304 ? -2.689 9.982 13.638 1.00 94.38 304 ILE A CA 1
ATOM 2468 C C . ILE A 1 304 ? -3.949 10.517 14.329 1.00 94.38 304 ILE A C 1
ATOM 2470 O O . ILE A 1 304 ? -4.387 9.925 15.313 1.00 94.38 304 ILE A O 1
ATOM 2474 N N . GLU A 1 305 ? -4.595 11.553 13.777 1.00 94.94 305 GLU A N 1
ATOM 2475 C CA . GLU A 1 305 ? -5.871 12.086 14.290 1.00 94.94 305 GLU A CA 1
ATOM 2476 C C . GLU A 1 305 ? -6.928 10.981 14.441 1.00 94.94 305 GLU A C 1
ATOM 2478 O O . GLU A 1 305 ? -7.625 10.890 15.452 1.00 94.94 305 GLU A O 1
ATOM 2483 N N . TYR A 1 306 ? -7.039 10.109 13.437 1.00 93.25 306 TYR A N 1
ATOM 2484 C CA . TYR A 1 306 ? -7.999 9.007 13.441 1.00 93.25 306 TYR A CA 1
ATOM 2485 C C . TYR A 1 306 ? -7.647 7.942 14.474 1.00 93.25 306 TYR A C 1
ATOM 2487 O O . TYR A 1 306 ? -8.545 7.458 15.153 1.00 93.25 306 TYR A O 1
ATOM 2495 N N . SER A 1 307 ? -6.361 7.634 14.636 1.00 95.50 307 SER A N 1
ATOM 2496 C CA . SER A 1 307 ? -5.883 6.673 15.634 1.00 95.50 307 SER A CA 1
ATOM 2497 C C . SER A 1 307 ? -6.221 7.125 17.052 1.00 95.50 307 SER A C 1
ATOM 2499 O O . SER A 1 307 ? -6.784 6.354 17.824 1.00 95.50 307 SER A O 1
ATOM 2501 N N . ILE A 1 308 ? -5.939 8.393 17.368 1.00 96.69 308 ILE A N 1
ATOM 2502 C CA . ILE A 1 308 ? -6.225 8.981 18.682 1.00 96.69 308 ILE A CA 1
ATOM 2503 C C . ILE A 1 308 ? -7.728 8.984 18.951 1.00 96.69 308 ILE A C 1
ATOM 2505 O O . ILE A 1 308 ? -8.172 8.556 20.011 1.00 96.69 308 ILE A O 1
ATOM 2509 N N . ARG A 1 309 ? -8.527 9.425 17.977 1.00 95.44 309 ARG A N 1
ATOM 2510 C CA . ARG A 1 309 ? -9.984 9.469 18.111 1.00 95.44 309 ARG A CA 1
ATOM 2511 C C . ARG A 1 309 ? -10.607 8.083 18.280 1.00 95.44 309 ARG A C 1
ATOM 2513 O O . ARG A 1 309 ? -11.511 7.938 19.095 1.00 95.44 309 ARG A O 1
ATOM 2520 N N . ASP A 1 310 ? -10.154 7.089 17.517 1.00 94.56 310 ASP A N 1
ATOM 2521 C CA . ASP A 1 310 ? -10.657 5.718 17.630 1.00 94.56 310 ASP A CA 1
ATOM 2522 C C . ASP A 1 310 ? -10.285 5.124 18.998 1.00 94.56 310 ASP A C 1
ATOM 2524 O O . ASP A 1 310 ? -11.155 4.556 19.659 1.00 94.56 310 ASP A O 1
ATOM 2528 N N . TYR A 1 311 ? -9.044 5.335 19.460 1.00 96.00 311 TYR A N 1
ATOM 2529 C CA . TYR A 1 311 ? -8.582 4.933 20.791 1.00 96.00 311 TYR A CA 1
ATOM 2530 C C . TYR A 1 311 ? -9.407 5.564 21.912 1.00 96.00 311 TYR A C 1
ATOM 2532 O O . TYR A 1 311 ? -10.059 4.839 22.656 1.00 96.00 311 TYR A O 1
ATOM 2540 N N . LEU A 1 312 ? -9.462 6.899 21.971 1.00 95.00 312 LEU A N 1
ATOM 2541 C CA . LEU A 1 312 ? -10.162 7.641 23.027 1.00 95.00 312 LEU A CA 1
ATOM 2542 C C . LEU A 1 312 ? -11.684 7.439 23.012 1.00 95.00 312 LEU A C 1
ATOM 2544 O O . LEU A 1 312 ? -12.373 7.818 23.952 1.00 95.00 312 LEU A O 1
ATOM 2548 N N . SER A 1 313 ? -12.243 6.861 21.943 1.00 93.38 313 SER A N 1
ATOM 2549 C CA . SER A 1 313 ? -13.663 6.501 21.910 1.00 93.38 313 SER A CA 1
ATOM 2550 C C . SER A 1 313 ? -13.992 5.203 22.654 1.00 93.38 313 SER A C 1
ATOM 2552 O O . SER A 1 313 ? -15.175 4.899 22.815 1.00 93.38 313 SER A O 1
ATOM 2554 N N . ILE A 1 314 ? -12.971 4.437 23.054 1.00 93.88 314 ILE A N 1
ATOM 2555 C CA . ILE A 1 314 ? -13.090 3.100 23.654 1.00 93.88 314 ILE A CA 1
ATOM 2556 C C . ILE A 1 314 ? -12.272 2.975 24.939 1.00 93.88 314 ILE A C 1
ATOM 2558 O O . ILE A 1 314 ? -12.736 2.356 25.893 1.00 93.88 314 ILE A O 1
ATOM 2562 N N . PHE A 1 315 ? -11.065 3.531 24.945 1.00 93.81 315 PHE A N 1
ATOM 2563 C CA . PHE A 1 315 ? -10.089 3.420 26.017 1.00 93.81 315 PHE A CA 1
ATOM 2564 C C . PHE A 1 315 ? -9.714 4.803 26.540 1.00 93.81 315 PHE A C 1
ATOM 2566 O O . PHE A 1 315 ? -9.748 5.786 25.804 1.00 93.81 315 PHE A O 1
ATOM 2573 N N . ASP A 1 316 ? -9.254 4.837 27.783 1.00 92.50 316 ASP A N 1
ATOM 2574 C CA . ASP A 1 316 ? -8.566 5.981 28.370 1.00 92.50 316 ASP A CA 1
ATOM 2575 C C . ASP A 1 316 ? -7.073 5.655 28.504 1.00 92.50 316 ASP A C 1
ATOM 2577 O O . ASP A 1 316 ? -6.676 4.490 28.478 1.00 92.50 316 ASP A O 1
ATOM 2581 N N . GLY A 1 317 ? -6.216 6.668 28.608 1.00 94.19 317 GLY A N 1
ATOM 2582 C CA . GLY A 1 317 ? -4.788 6.466 28.866 1.00 94.19 317 GLY A CA 1
ATOM 2583 C C . GLY A 1 317 ? -3.872 7.444 28.129 1.00 94.19 317 GLY A C 1
ATOM 2584 O O . GLY A 1 317 ? -4.347 8.298 27.372 1.00 94.19 317 GLY A O 1
ATOM 2585 N N . PRO A 1 318 ? -2.553 7.345 28.366 1.00 96.50 318 PRO A N 1
ATOM 2586 C CA . PRO A 1 318 ? -1.563 8.192 27.716 1.00 96.50 318 PRO A CA 1
ATOM 2587 C C . PRO A 1 318 ? -1.435 7.893 26.216 1.00 96.50 318 PRO A C 1
ATOM 2589 O O . PRO A 1 318 ? -1.689 6.781 25.744 1.00 96.50 318 PRO A O 1
ATOM 2592 N N . ILE A 1 319 ? -1.006 8.905 25.463 1.00 97.75 319 ILE A N 1
ATOM 2593 C CA . ILE A 1 319 ? -0.712 8.810 24.033 1.00 97.75 319 ILE A CA 1
ATOM 2594 C C . ILE A 1 319 ? 0.787 9.005 23.837 1.00 97.75 319 ILE A C 1
ATOM 2596 O O . ILE A 1 319 ? 1.315 10.099 24.043 1.00 97.75 319 ILE A O 1
ATOM 2600 N N . TYR A 1 320 ? 1.450 7.945 23.393 1.00 97.56 320 TYR A N 1
ATOM 2601 C CA . TYR A 1 320 ? 2.848 7.949 22.997 1.00 97.56 320 TYR A CA 1
ATOM 2602 C C . TYR A 1 320 ? 2.938 8.275 21.510 1.00 97.56 320 TYR A C 1
ATOM 2604 O O . TYR A 1 320 ? 2.368 7.556 20.685 1.00 97.56 320 TYR A O 1
ATOM 2612 N N . ILE A 1 321 ? 3.638 9.347 21.146 1.00 96.50 321 ILE A N 1
ATOM 2613 C CA . ILE A 1 321 ? 3.763 9.774 19.752 1.00 96.50 321 ILE A CA 1
ATOM 2614 C C . ILE A 1 321 ? 5.196 10.140 19.386 1.00 96.50 321 ILE A C 1
ATOM 2616 O O . ILE A 1 321 ? 5.875 10.879 20.097 1.00 96.50 321 ILE A O 1
ATOM 2620 N N . GLY A 1 322 ? 5.654 9.632 18.246 1.00 94.31 322 GLY A N 1
ATOM 2621 C CA . GLY A 1 322 ? 7.043 9.798 17.858 1.00 94.31 322 GLY A CA 1
ATOM 2622 C C . GLY A 1 322 ? 7.422 9.182 16.521 1.00 94.31 322 GLY A C 1
ATOM 2623 O O . GLY A 1 322 ? 6.572 8.870 15.681 1.00 94.31 322 GLY A O 1
ATOM 2624 N N . GLY A 1 323 ? 8.728 9.002 16.341 1.00 91.06 323 GLY A N 1
ATOM 2625 C CA . GLY A 1 323 ? 9.331 8.422 15.145 1.00 91.06 323 GLY A CA 1
ATOM 2626 C C . GLY A 1 323 ? 10.412 9.303 14.527 1.00 91.06 323 GLY A C 1
ATOM 2627 O O . GLY A 1 323 ? 10.846 10.288 15.128 1.00 91.06 323 GLY A O 1
ATOM 2628 N N . ASN A 1 324 ? 10.803 8.946 13.305 1.00 88.50 324 ASN A N 1
ATOM 2629 C CA . ASN A 1 324 ? 11.927 9.556 12.593 1.00 88.50 324 ASN A CA 1
ATOM 2630 C C . ASN A 1 324 ? 11.446 10.355 11.374 1.00 88.50 324 ASN A C 1
ATOM 2632 O O . ASN A 1 324 ? 10.460 9.986 10.719 1.00 88.50 324 ASN A O 1
ATOM 2636 N N . PHE A 1 325 ? 12.171 11.421 11.036 1.00 85.69 325 PHE A N 1
ATOM 2637 C CA . PHE A 1 325 ? 12.035 12.071 9.729 1.00 85.69 325 PHE A CA 1
ATOM 2638 C C . PHE A 1 325 ? 12.692 11.213 8.633 1.00 85.69 325 PHE A C 1
ATOM 2640 O O . PHE A 1 325 ? 13.437 10.275 8.915 1.00 85.69 325 PHE A O 1
ATOM 2647 N N . GLY A 1 326 ? 12.397 11.473 7.358 1.00 77.25 326 GLY A N 1
ATOM 2648 C CA . GLY A 1 326 ? 13.050 10.784 6.233 1.00 77.25 326 GLY A CA 1
ATOM 2649 C C . GLY A 1 326 ? 12.544 9.367 5.947 1.00 77.25 326 GLY A C 1
ATOM 2650 O O . GLY A 1 326 ? 13.053 8.700 5.049 1.00 77.25 326 GLY A O 1
ATOM 2651 N N . VAL A 1 327 ? 11.539 8.890 6.689 1.00 73.25 327 VAL A N 1
ATOM 2652 C CA . VAL A 1 327 ? 11.021 7.511 6.610 1.00 73.25 327 VAL A CA 1
ATOM 2653 C C . VAL A 1 327 ? 10.228 7.241 5.321 1.00 73.25 327 VAL A C 1
ATOM 2655 O O . VAL A 1 327 ? 10.233 6.130 4.795 1.00 73.25 327 VAL A O 1
ATOM 2658 N N . THR A 1 328 ? 9.550 8.251 4.773 1.00 74.25 328 THR A N 1
ATOM 2659 C CA . THR A 1 328 ? 8.885 8.169 3.461 1.00 74.25 328 THR A CA 1
ATOM 2660 C C . THR A 1 328 ? 9.145 9.439 2.670 1.00 74.25 328 THR A C 1
ATOM 2662 O O . THR A 1 328 ? 9.491 10.453 3.256 1.00 74.25 328 THR A O 1
ATOM 2665 N N . CYS A 1 329 ? 8.874 9.435 1.361 1.00 64.38 329 CYS A N 1
ATOM 2666 C CA . CYS A 1 329 ? 9.023 10.630 0.521 1.00 64.38 329 CYS A CA 1
ATOM 2667 C C . CYS A 1 329 ? 8.188 11.842 0.979 1.00 64.38 329 CYS A C 1
ATOM 2669 O O . CYS A 1 329 ? 8.492 12.966 0.589 1.00 64.38 329 CYS A O 1
ATOM 2671 N N . GLU A 1 330 ? 7.115 11.616 1.742 1.00 70.81 330 GLU A N 1
ATOM 2672 C CA . GLU A 1 330 ? 6.318 12.667 2.375 1.00 70.81 330 GLU A CA 1
ATOM 2673 C C . GLU A 1 330 ? 6.73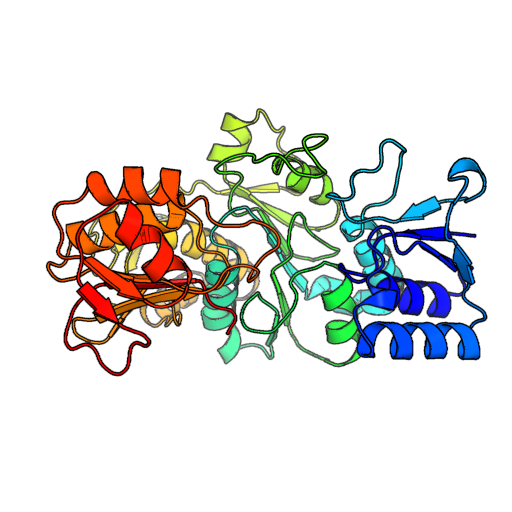5 12.823 3.841 1.00 70.81 330 GLU A C 1
ATOM 2675 O O . GLU A 1 330 ? 6.663 11.859 4.604 1.00 70.81 330 GLU A O 1
ATOM 2680 N N . GLU A 1 331 ? 7.161 14.025 4.229 1.00 83.25 331 GLU A N 1
ATOM 2681 C CA . GLU A 1 331 ? 7.487 14.352 5.619 1.00 83.25 331 GLU A CA 1
ATOM 2682 C C . GLU A 1 331 ? 6.252 14.764 6.411 1.00 83.25 331 GLU A C 1
ATOM 2684 O O . GLU A 1 331 ? 5.298 15.335 5.875 1.00 83.25 331 GLU A O 1
ATOM 2689 N N . ILE A 1 332 ? 6.285 14.500 7.717 1.00 87.88 332 ILE A N 1
ATOM 2690 C CA . ILE A 1 332 ? 5.203 14.898 8.607 1.00 87.88 332 ILE A CA 1
ATOM 2691 C C . ILE A 1 332 ? 5.294 16.392 8.942 1.00 87.88 332 ILE A C 1
ATOM 2693 O O . ILE A 1 332 ? 6.328 16.902 9.369 1.00 87.88 332 ILE A O 1
ATOM 2697 N N . ASP A 1 333 ? 4.186 17.109 8.764 1.00 90.88 333 ASP A N 1
ATOM 2698 C CA . ASP A 1 333 ? 4.084 18.520 9.135 1.00 90.88 333 ASP A CA 1
ATOM 2699 C C . ASP A 1 333 ? 3.860 18.642 10.650 1.00 90.88 333 ASP A C 1
ATOM 2701 O O . ASP A 1 333 ? 2.743 18.469 11.144 1.00 90.88 333 ASP A O 1
ATOM 2705 N N . ILE A 1 334 ? 4.936 18.931 11.389 1.00 94.62 334 ILE A N 1
ATOM 2706 C CA . ILE A 1 334 ? 4.928 19.025 12.857 1.00 94.62 334 ILE A CA 1
ATOM 2707 C C . ILE A 1 334 ? 3.952 20.088 13.365 1.00 94.62 334 ILE A C 1
ATOM 2709 O O . ILE A 1 334 ? 3.280 19.868 14.371 1.00 94.62 334 ILE A O 1
ATOM 2713 N N . LYS A 1 335 ? 3.818 21.223 12.667 1.00 95.06 335 LYS A N 1
ATOM 2714 C CA . LYS A 1 335 ? 2.909 22.292 13.099 1.00 95.06 335 LYS A CA 1
ATOM 2715 C C . LYS A 1 335 ? 1.463 21.829 12.996 1.00 95.06 335 LYS A C 1
ATOM 2717 O O . LYS A 1 335 ? 0.741 21.894 13.990 1.00 95.06 335 LYS A O 1
ATOM 2722 N N . LYS A 1 336 ? 1.070 21.270 11.848 1.00 95.50 336 LYS A N 1
ATOM 2723 C CA . LYS A 1 336 ? -0.281 20.710 11.671 1.00 95.50 336 LYS A CA 1
ATOM 2724 C C . LYS A 1 336 ? -0.557 19.555 12.623 1.00 95.50 336 LYS A C 1
ATOM 2726 O O . LYS A 1 336 ? -1.660 19.453 13.153 1.00 95.50 336 LYS A O 1
ATOM 2731 N N . LEU A 1 337 ? 0.434 18.692 12.856 1.00 96.19 337 LEU A N 1
ATOM 2732 C CA . LEU A 1 337 ? 0.308 17.630 13.848 1.00 96.19 337 LEU A CA 1
ATOM 2733 C C . LEU A 1 337 ? 0.039 18.225 15.232 1.00 96.19 337 LEU A C 1
ATOM 2735 O O . LEU A 1 337 ? -0.897 17.797 15.899 1.00 96.19 337 LEU A O 1
ATOM 2739 N N . SER A 1 338 ? 0.781 19.258 15.632 1.00 96.94 338 SER A N 1
ATOM 2740 C CA . SER A 1 338 ? 0.583 19.901 16.930 1.00 96.94 338 SER A CA 1
ATOM 2741 C C . SER A 1 338 ? -0.825 20.501 17.083 1.00 96.94 338 SER A C 1
ATOM 2743 O O . SER A 1 338 ? -1.472 20.347 18.117 1.00 96.94 338 SER A O 1
ATOM 2745 N N . GLU A 1 339 ? -1.363 21.119 16.031 1.00 96.94 339 GLU A N 1
ATOM 2746 C CA . GLU A 1 339 ? -2.729 21.652 16.029 1.00 96.94 339 GLU A CA 1
ATOM 2747 C C . GLU A 1 339 ? -3.777 20.548 16.190 1.00 96.94 339 GLU A C 1
ATOM 2749 O O . GLU A 1 339 ? -4.779 20.744 16.873 1.00 96.94 339 GLU A O 1
ATOM 2754 N N . VAL A 1 340 ? -3.548 19.376 15.591 1.00 96.38 340 VAL A N 1
ATOM 2755 C CA . VAL A 1 340 ? -4.409 18.200 15.762 1.00 96.38 340 VAL A CA 1
ATOM 2756 C C . VAL A 1 340 ? -4.352 17.676 17.192 1.00 96.38 340 VAL A C 1
ATOM 2758 O O . VAL A 1 340 ? -5.400 17.460 17.795 1.00 96.38 340 VAL A O 1
ATOM 2761 N N . LEU A 1 341 ? -3.155 17.496 17.750 1.00 97.19 341 LEU A N 1
ATOM 2762 C CA . LEU A 1 341 ? -2.979 16.953 19.099 1.00 97.19 341 LEU A CA 1
ATOM 2763 C C . LEU A 1 341 ? -3.618 17.855 20.169 1.00 97.19 341 LEU A C 1
ATOM 2765 O O . LEU A 1 341 ? -4.263 17.354 21.088 1.00 97.19 341 LEU A O 1
ATOM 2769 N N . LYS A 1 342 ? -3.552 19.183 20.010 1.00 96.31 342 LYS A N 1
ATOM 2770 C CA . LYS A 1 342 ? -4.202 20.148 20.921 1.00 96.31 342 LYS A CA 1
ATOM 2771 C C . LYS A 1 342 ? -5.725 20.000 21.013 1.00 96.31 342 LYS A C 1
ATOM 2773 O O . LYS A 1 342 ? -6.317 20.481 21.975 1.00 96.31 342 LYS A O 1
ATOM 2778 N N . LYS A 1 343 ? -6.372 19.340 20.044 1.00 96.12 343 LYS A N 1
ATOM 2779 C CA . LYS A 1 343 ? -7.822 19.081 20.075 1.00 96.12 343 LYS A CA 1
ATOM 2780 C C . LYS A 1 343 ? -8.211 17.984 21.066 1.00 96.12 343 LYS A C 1
ATOM 2782 O O . LYS A 1 343 ? -9.382 17.893 21.424 1.00 96.12 343 LYS A O 1
ATOM 2787 N N . PHE A 1 344 ? -7.268 17.137 21.478 1.00 95.62 344 PHE A N 1
ATOM 2788 C CA . PHE A 1 344 ? -7.537 16.019 22.375 1.00 95.62 344 PHE A CA 1
ATOM 2789 C C . PHE A 1 344 ? -7.013 16.318 23.776 1.00 95.62 344 PHE A C 1
ATOM 2791 O O . PHE A 1 344 ? -5.859 16.702 23.962 1.00 95.62 344 PHE A O 1
ATOM 2798 N N . LYS A 1 345 ? -7.865 16.095 24.776 1.00 91.88 345 LYS A N 1
ATOM 2799 C CA . LYS A 1 345 ? -7.491 16.181 26.186 1.00 91.88 345 LYS A CA 1
ATOM 2800 C C . LYS A 1 345 ? -6.875 14.850 26.619 1.00 91.88 345 LYS A C 1
ATOM 2802 O O . LYS A 1 345 ? -7.588 13.973 27.094 1.00 91.88 345 LYS A O 1
ATOM 2807 N N . ALA A 1 346 ? -5.569 14.702 26.422 1.00 93.25 346 ALA A N 1
ATOM 2808 C CA . ALA A 1 346 ? -4.824 13.489 26.751 1.00 93.25 346 ALA A CA 1
ATOM 2809 C C . ALA A 1 346 ? -3.447 13.821 27.338 1.00 93.25 346 ALA A C 1
ATOM 2811 O O . ALA A 1 346 ? -2.897 14.892 27.082 1.00 93.25 346 ALA A O 1
ATOM 2812 N N . LYS A 1 347 ? -2.885 12.886 28.113 1.00 95.94 347 LYS A N 1
ATOM 2813 C CA . LYS A 1 347 ? -1.479 12.943 28.527 1.00 95.94 347 LYS A CA 1
ATOM 2814 C C . LYS A 1 347 ? -0.612 12.506 27.347 1.00 95.94 347 LYS A C 1
ATOM 2816 O O . LYS A 1 347 ? -0.765 11.379 26.876 1.00 95.94 347 LYS A O 1
ATOM 2821 N N . TYR A 1 348 ? 0.287 13.375 26.894 1.00 97.62 348 TYR A N 1
ATOM 2822 C CA . TYR A 1 348 ? 1.211 13.071 25.803 1.00 97.62 348 TYR A CA 1
ATOM 2823 C C . TYR A 1 348 ? 2.588 12.665 26.317 1.00 97.62 348 TYR A C 1
ATOM 2825 O O . TYR A 1 348 ? 3.142 13.303 27.215 1.00 97.62 348 TYR A O 1
ATOM 2833 N N . VAL A 1 349 ? 3.134 11.622 25.697 1.00 97.62 349 VAL A N 1
ATOM 2834 C CA . VAL A 1 349 ? 4.525 11.197 25.835 1.00 97.62 349 VAL A CA 1
ATOM 2835 C C . VAL A 1 349 ? 5.157 11.225 24.444 1.00 97.62 349 VAL A C 1
ATOM 2837 O O . VAL A 1 349 ? 4.704 10.551 23.520 1.00 97.62 349 VAL A O 1
ATOM 2840 N N . PHE A 1 350 ? 6.176 12.049 24.267 1.00 97.38 350 PHE A N 1
ATOM 2841 C CA . PHE A 1 350 ? 6.836 12.299 22.997 1.00 97.38 350 PHE A CA 1
ATOM 2842 C C . PHE A 1 350 ? 8.113 11.476 22.871 1.00 97.38 350 PHE A C 1
ATOM 2844 O O . PHE A 1 350 ? 8.887 11.397 23.820 1.00 97.38 350 PHE A O 1
ATOM 2851 N N . VAL A 1 351 ? 8.335 10.877 21.697 1.00 94.69 351 VAL A N 1
ATOM 2852 C CA . VAL A 1 351 ? 9.437 9.926 21.481 1.00 94.69 351 VAL A CA 1
ATOM 2853 C C . VAL A 1 351 ? 10.203 10.207 20.189 1.00 94.69 351 VAL A C 1
ATOM 2855 O O . VAL A 1 351 ? 9.608 10.519 19.151 1.00 94.69 351 VAL A O 1
ATOM 2858 N N . GLY A 1 352 ? 11.528 10.072 20.235 1.00 92.94 352 GLY A N 1
ATOM 2859 C CA . GLY A 1 352 ? 12.405 10.226 19.072 1.00 92.94 352 GLY A CA 1
ATOM 2860 C C . GLY A 1 352 ? 12.410 11.639 18.474 1.00 92.94 352 GLY A C 1
ATOM 2861 O O . GLY A 1 352 ? 11.993 12.613 19.104 1.00 92.94 352 GLY A O 1
ATOM 2862 N N . GLU A 1 353 ? 12.877 11.763 17.229 1.00 93.31 353 GLU A N 1
ATOM 2863 C CA . GLU A 1 353 ? 13.074 13.059 16.559 1.00 93.31 353 GLU A CA 1
ATOM 2864 C C . GLU A 1 353 ? 11.772 13.853 16.409 1.00 93.31 353 GLU A C 1
ATOM 2866 O O . GLU A 1 353 ? 11.713 15.037 16.747 1.00 93.31 353 GLU A O 1
ATOM 2871 N N . ILE A 1 354 ? 10.709 13.192 15.938 1.00 94.19 354 ILE A N 1
ATOM 2872 C CA . ILE A 1 354 ? 9.386 13.810 15.786 1.00 94.19 354 ILE A CA 1
ATOM 2873 C C . ILE A 1 354 ? 8.861 14.269 17.149 1.00 94.19 354 ILE A C 1
ATOM 2875 O O . ILE A 1 354 ? 8.336 15.378 17.263 1.00 94.19 354 ILE A O 1
ATOM 2879 N N . GLY A 1 355 ? 9.019 13.443 18.187 1.00 95.62 355 GLY A N 1
ATOM 2880 C CA . GLY A 1 355 ? 8.612 13.785 19.545 1.00 95.62 355 GLY A CA 1
ATOM 2881 C C . GLY A 1 355 ? 9.353 15.006 20.088 1.00 95.62 355 GLY A C 1
ATOM 2882 O O . GLY A 1 355 ? 8.731 15.934 20.605 1.00 95.62 355 GLY A O 1
ATOM 2883 N N . LYS A 1 356 ? 10.674 15.056 19.896 1.00 95.75 356 LYS A N 1
ATOM 2884 C CA . LYS A 1 356 ? 11.515 16.186 20.311 1.00 95.75 356 LYS A CA 1
ATOM 2885 C C . LYS A 1 356 ? 11.092 17.498 19.649 1.00 95.75 356 LYS A C 1
ATOM 2887 O O . LYS A 1 356 ? 11.096 18.546 20.291 1.00 95.75 356 LYS A O 1
ATOM 2892 N N . GLU A 1 357 ? 10.695 17.451 18.379 1.00 96.44 357 GLU A N 1
ATOM 2893 C CA . GLU A 1 357 ? 10.169 18.623 17.675 1.00 96.44 357 GLU A CA 1
ATOM 2894 C C . GLU A 1 357 ? 8.771 19.039 18.165 1.00 96.44 357 GLU A C 1
ATOM 2896 O O . GLU A 1 357 ? 8.474 20.234 18.214 1.00 96.44 357 GLU A O 1
ATOM 2901 N N . LEU A 1 358 ? 7.920 18.091 18.576 1.00 96.94 358 LEU A N 1
ATOM 2902 C CA . LEU A 1 358 ? 6.577 18.374 19.103 1.00 96.94 358 LEU A CA 1
ATOM 2903 C C . LEU A 1 358 ? 6.591 19.099 20.456 1.00 96.94 358 LEU A C 1
ATOM 2905 O O . LEU A 1 358 ? 5.720 19.944 20.680 1.00 96.94 358 LEU A O 1
ATOM 2909 N N . LEU A 1 359 ? 7.600 18.859 21.301 1.00 96.44 359 LEU A N 1
ATOM 2910 C CA . LEU A 1 359 ? 7.785 19.559 22.587 1.00 96.44 359 LEU A CA 1
ATOM 2911 C C . LEU A 1 359 ? 7.858 21.084 22.448 1.00 96.44 359 LEU A C 1
ATOM 2913 O O . LEU A 1 359 ? 7.559 21.814 23.386 1.00 96.44 359 LEU A O 1
ATOM 2917 N N . LYS A 1 360 ? 8.236 21.593 21.270 1.00 96.56 360 LYS A N 1
ATOM 2918 C CA . LYS A 1 360 ? 8.267 23.038 20.998 1.00 96.56 360 LYS A CA 1
ATOM 2919 C C . LYS A 1 360 ? 6.867 23.658 20.921 1.00 96.56 360 LYS A C 1
ATOM 2921 O O . LYS A 1 360 ? 6.746 24.880 20.931 1.00 96.56 360 LYS A O 1
ATOM 2926 N N . TYR A 1 361 ? 5.820 22.840 20.784 1.00 96.81 361 TYR A N 1
ATOM 2927 C CA . TYR A 1 361 ? 4.455 23.287 20.505 1.00 96.81 361 TYR A CA 1
ATOM 2928 C C . TYR A 1 361 ? 3.418 22.809 21.526 1.00 96.81 361 TYR A C 1
ATOM 2930 O O . TYR A 1 361 ? 2.336 23.409 21.582 1.00 96.81 361 TYR A O 1
ATOM 2938 N N . ILE A 1 362 ? 3.694 21.724 22.258 1.00 95.62 362 ILE A N 1
ATOM 2939 C CA . ILE A 1 362 ? 2.770 21.057 23.187 1.00 95.62 362 ILE A CA 1
ATOM 2940 C C . ILE A 1 362 ? 3.538 20.554 24.408 1.00 95.62 362 ILE A C 1
ATOM 2942 O O . ILE A 1 362 ? 4.590 19.936 24.258 1.00 95.62 362 ILE A O 1
ATOM 2946 N N . ASP A 1 363 ? 2.955 20.747 25.590 1.00 94.56 363 ASP A N 1
ATOM 2947 C CA . ASP A 1 363 ? 3.463 20.182 26.838 1.00 94.56 363 ASP A CA 1
ATOM 2948 C C . ASP A 1 363 ? 3.265 18.659 26.878 1.00 94.56 363 ASP A C 1
ATOM 2950 O O . ASP A 1 363 ? 2.176 18.140 26.615 1.00 94.56 363 ASP A O 1
ATOM 2954 N N . GLY A 1 364 ? 4.315 17.932 27.242 1.00 94.62 364 GLY A N 1
ATOM 2955 C CA . GLY A 1 364 ? 4.290 16.482 27.394 1.00 94.62 364 GLY A CA 1
ATOM 2956 C C . GLY A 1 364 ? 5.590 15.961 27.992 1.00 94.62 364 GLY A C 1
ATOM 2957 O O . GLY A 1 364 ? 6.576 16.690 28.103 1.00 94.62 364 GLY A O 1
ATOM 2958 N N . GLU A 1 365 ? 5.587 14.693 28.387 1.00 96.00 365 GLU A N 1
ATOM 2959 C CA . GLU A 1 365 ? 6.806 13.998 28.812 1.00 96.00 365 GLU A CA 1
ATOM 2960 C C . GLU A 1 365 ? 7.623 13.601 27.578 1.00 96.00 365 GLU A C 1
ATOM 2962 O O . GLU A 1 365 ? 7.057 13.379 26.510 1.00 96.00 365 GLU A O 1
ATOM 2967 N N . TYR A 1 366 ? 8.946 13.506 27.703 1.00 96.31 366 TYR A N 1
ATOM 2968 C CA . TYR A 1 366 ? 9.823 13.063 26.618 1.00 96.31 366 TYR A CA 1
ATOM 2969 C C . TYR A 1 366 ? 10.575 11.803 27.016 1.00 96.31 366 TYR A C 1
ATOM 2971 O O . TYR A 1 366 ? 11.128 11.740 28.113 1.00 96.31 366 TYR A O 1
ATOM 2979 N N . LEU A 1 367 ? 10.628 10.840 26.099 1.00 93.31 367 LEU A N 1
ATOM 2980 C CA . LEU A 1 367 ? 11.446 9.638 26.201 1.00 93.31 367 LEU A CA 1
ATOM 2981 C C . LEU A 1 367 ? 12.313 9.515 24.947 1.00 93.31 367 LEU A C 1
ATOM 2983 O O . LEU A 1 367 ? 11.881 9.861 23.846 1.00 93.31 367 LEU A O 1
ATOM 2987 N N . GLU A 1 368 ? 13.533 9.006 25.099 1.00 86.62 368 GLU A N 1
ATOM 2988 C CA . GLU A 1 368 ? 14.380 8.711 23.939 1.00 86.62 368 GLU A CA 1
ATOM 2989 C C . GLU A 1 368 ? 13.817 7.527 23.142 1.00 86.62 368 GLU A C 1
ATOM 2991 O O . GLU A 1 368 ? 13.642 7.638 21.928 1.00 86.62 368 GLU A O 1
ATOM 2996 N N . GLU A 1 369 ? 13.433 6.451 23.834 1.00 86.25 369 GLU A N 1
ATOM 2997 C CA . GLU A 1 369 ? 12.863 5.228 23.260 1.00 86.25 369 GLU A CA 1
ATOM 2998 C C . GLU A 1 369 ? 11.664 4.722 24.090 1.00 86.25 369 GLU A C 1
ATOM 3000 O O . GLU A 1 369 ? 11.433 5.169 25.215 1.00 86.25 369 GLU A O 1
ATOM 3005 N N . ILE A 1 370 ? 10.861 3.818 23.510 1.00 86.56 370 ILE A N 1
ATOM 3006 C CA . ILE A 1 370 ? 9.754 3.134 24.202 1.00 86.56 370 ILE A CA 1
ATOM 3007 C C . ILE A 1 370 ? 10.154 1.678 24.414 1.00 86.56 370 ILE A C 1
ATOM 3009 O O . ILE A 1 370 ? 10.227 0.930 23.440 1.00 86.56 370 ILE A O 1
ATOM 3013 N N . ASP A 1 371 ? 10.305 1.279 25.675 1.00 79.88 371 ASP A N 1
ATOM 3014 C CA . ASP A 1 371 ? 10.538 -0.115 26.058 1.00 79.88 371 ASP A CA 1
ATOM 3015 C C . ASP A 1 371 ? 9.204 -0.871 26.203 1.00 79.88 371 ASP A C 1
ATOM 3017 O O . ASP A 1 371 ? 8.615 -1.355 25.230 1.00 79.88 371 ASP A O 1
ATOM 3021 N N . GLU A 1 372 ? 8.674 -0.930 27.424 1.00 80.88 372 GLU A N 1
ATOM 3022 C CA . GLU A 1 372 ? 7.374 -1.506 27.740 1.00 80.88 372 GLU A CA 1
ATOM 3023 C C . GLU A 1 372 ? 6.443 -0.430 28.291 1.00 80.88 372 GLU A C 1
ATOM 3025 O O . GLU A 1 372 ? 6.818 0.396 29.121 1.00 80.88 372 GLU A O 1
ATOM 3030 N N . VAL A 1 373 ? 5.202 -0.443 27.810 1.00 89.44 373 VAL A N 1
ATOM 3031 C CA . VAL A 1 373 ? 4.128 0.406 28.326 1.00 89.44 373 VAL A CA 1
ATOM 3032 C C . VAL A 1 373 ? 3.026 -0.497 28.852 1.00 89.44 373 VAL A C 1
ATOM 3034 O O . VAL A 1 373 ? 2.687 -1.499 28.219 1.00 89.44 373 VAL A O 1
ATOM 3037 N N . GLU A 1 374 ? 2.473 -0.154 30.010 1.00 88.81 374 GLU A N 1
ATOM 3038 C CA . GLU A 1 374 ? 1.416 -0.944 30.650 1.00 88.81 374 GLU A CA 1
ATOM 3039 C C . GLU A 1 374 ? 0.045 -0.690 30.007 1.00 88.81 374 GLU A C 1
ATOM 3041 O O . GLU A 1 374 ? -0.776 -1.600 29.877 1.00 88.81 374 GLU A O 1
ATOM 3046 N N . GLU A 1 375 ? -0.196 0.547 29.568 1.00 94.62 375 GLU A N 1
ATOM 3047 C CA . GLU A 1 375 ? -1.418 0.980 28.896 1.00 94.62 375 GLU A CA 1
ATOM 3048 C C . GLU A 1 375 ? -1.161 2.216 28.026 1.00 94.62 375 GLU A C 1
ATOM 3050 O O . GLU A 1 375 ? -0.182 2.938 28.221 1.00 94.62 375 GLU A O 1
ATOM 3055 N N . GLY A 1 376 ? -2.037 2.460 27.052 1.00 96.62 376 GLY A N 1
ATOM 3056 C CA . GLY A 1 376 ? -1.963 3.645 26.202 1.00 96.62 376 GLY A CA 1
ATOM 3057 C C . GLY A 1 376 ? -1.958 3.347 24.708 1.00 96.62 376 GLY A C 1
ATOM 3058 O O . GLY A 1 376 ? -1.929 2.198 24.255 1.00 96.62 376 GLY A O 1
ATOM 3059 N N . LEU A 1 377 ? -1.957 4.423 23.927 1.00 97.69 377 LEU A N 1
ATOM 3060 C CA . LEU A 1 377 ? -1.845 4.378 22.475 1.00 97.69 377 LEU A CA 1
ATOM 3061 C C . LEU A 1 377 ? -0.421 4.726 22.044 1.00 97.69 377 LEU A C 1
ATOM 3063 O O . LEU A 1 377 ? 0.029 5.844 22.270 1.00 97.69 377 LEU A O 1
ATOM 3067 N N . ILE A 1 378 ? 0.256 3.806 21.363 1.00 97.19 378 ILE A N 1
ATOM 3068 C CA . ILE A 1 378 ? 1.567 4.025 20.751 1.00 97.19 378 ILE A CA 1
ATOM 3069 C C . ILE A 1 378 ? 1.404 4.332 19.264 1.00 97.19 378 ILE A C 1
ATOM 3071 O O . ILE A 1 378 ? 0.929 3.492 18.499 1.00 97.19 378 ILE A O 1
ATOM 3075 N N . ILE A 1 379 ? 1.857 5.511 18.844 1.00 96.19 379 ILE A N 1
ATOM 3076 C CA . ILE A 1 379 ? 1.872 5.977 17.457 1.00 96.19 379 ILE A CA 1
ATOM 3077 C C . ILE A 1 379 ? 3.307 6.315 17.061 1.00 96.19 379 ILE A C 1
ATOM 3079 O O . ILE A 1 379 ? 3.809 7.389 17.388 1.00 96.19 379 ILE A O 1
ATOM 3083 N N . ILE A 1 380 ? 3.965 5.420 16.325 1.00 93.31 380 ILE A N 1
ATOM 3084 C CA . ILE A 1 380 ? 5.372 5.603 15.950 1.00 93.31 380 ILE A CA 1
ATOM 3085 C C . ILE A 1 380 ? 5.545 5.519 14.439 1.00 93.31 380 ILE A C 1
ATOM 3087 O O . ILE A 1 380 ? 5.224 4.515 13.797 1.00 93.31 380 ILE A O 1
ATOM 3091 N N . ARG A 1 381 ? 6.080 6.597 13.865 1.00 90.31 381 ARG A N 1
ATOM 3092 C CA . ARG A 1 381 ? 6.439 6.678 12.451 1.00 90.31 381 ARG A CA 1
ATOM 3093 C C . ARG A 1 381 ? 7.863 6.160 12.246 1.00 90.31 381 ARG A C 1
ATOM 3095 O O . ARG A 1 381 ? 8.832 6.898 12.402 1.00 90.31 381 ARG A O 1
ATOM 3102 N N . HIS A 1 382 ? 7.984 4.883 11.904 1.00 80.69 382 HIS A N 1
ATOM 3103 C CA . HIS A 1 382 ? 9.270 4.203 11.740 1.00 80.69 382 HIS A CA 1
ATOM 3104 C C . HIS A 1 382 ? 9.205 3.177 10.601 1.00 80.69 382 HIS A C 1
ATOM 3106 O O . HIS A 1 382 ? 8.130 2.634 10.328 1.00 80.69 382 HIS A O 1
ATOM 3112 N N . SER A 1 383 ? 10.332 2.938 9.928 1.00 64.94 383 SER A N 1
ATOM 3113 C CA . SER A 1 383 ? 10.486 1.833 8.970 1.00 64.94 383 SER A CA 1
ATOM 3114 C C . SER A 1 383 ? 10.665 0.534 9.747 1.00 64.94 383 SER A C 1
ATOM 3116 O O . SER A 1 383 ? 11.502 0.497 10.638 1.00 64.94 383 SER A O 1
ATOM 3118 N N . LEU A 1 384 ? 9.874 -0.498 9.447 1.00 50.47 384 LEU A N 1
ATOM 3119 C CA . LEU A 1 384 ? 10.065 -1.824 10.047 1.00 50.47 384 LEU A CA 1
ATOM 3120 C C . LEU A 1 384 ? 11.275 -2.544 9.456 1.00 50.47 384 LEU A C 1
ATOM 3122 O O . LEU A 1 384 ? 11.523 -2.342 8.243 1.00 50.47 384 LEU A O 1
#

Foldseek 3Di:
DEEEEALPLPSLLLVVLCVVVVDQYEYEHPPPVCVVDPVSVVSVVVCCVVRVHYYDDDDPNVVHPAYEYDPLALDPDDHHHLQRSLQVSCVVPVVVQLAQEEEEEELDLLLVLLLLLCLLCVVPWFEAEEDLQRDDQRSSVVVVCSVPDDINHYYGYHYLAHHRHQEYEHLYCVPQDAGSVNPHTSVCNVVRLVNYQAYEYEPVRCVVVVPDDDPRYDYDDLDWAFPDQAQTWTADPNDIAGAENQDGADSVSSSLRSSLVVCVVPDPSVSSSVSRNVRADPQCLTDDPQEGGNAEQSDELVSVLRSVVRCVVPHAAAEEEEEDAPSDPDGYDLVSSLVSVVVDDHAYEAEDPSSVSNVVRDDHHYDPDDDDDPHYYYHYNYRD

Mean predicted aligned error: 4.49 Å

Sequence (384 aa):
MKLIVDVNHGALELAKHYLFLGYDVAIYDIYNKLEKSKEHRIIFENLKEKFGVELINNPEFSSFDEVIAPIHCPLTISFTSFHDAVSFIIKKRFKDKSKRIICITGVKGKTTTTEILYSLLKDDYEIALHNSNRGSIAPPAILDLLEREEKDLYIFECSLGLVESKYGAITNILENYPIAKGKRRAIVKFLTTKNCETCYVNKEDLVKYNIKVKENFKVLDTEVKILKKYPLRFLYMNEEIELNESCLGLHYIKNSIFALEIAKNYMDIKDAIKKLKNIKIKNRMEVKGKVVRNINPGLDVKAIEYSIRDYLSIFDGPIYIGGNFGVTCEEIDIKKLSEVLKKFKAKYVFVGEIGKELLKYIDGEYLEEIDEVEEGLIIIRHSL

InterPro domains:
  IPR036565 Mur-like, catalytic domain superfamily [G3DSA:3.40.1190.10] (90-284)
  IPR036565 Mur-like, catalytic domain superfamily [SSF53623] (99-278)
  IPR051046 MurCDEF Family: Cell Wall and Coenzyme F430 Synthesis [PTHR43024] (83-364)
  IPR060123 Coenzyme F430 synthetase CfbE, C-terminal domain [PF27274] (290-377)
  IPR060124 Coenzyme F430 synthetase CfbE [NF033197] (3-379)

Solvent-accessible surface area (backbone atoms only — not comparable to full-atom values): 20837 Å² total; per-residue (Å²): 89,32,36,32,35,37,52,86,65,33,27,61,59,46,45,55,57,40,45,76,71,73,45,58,53,34,36,28,54,85,76,50,44,57,83,74,28,72,67,57,38,54,56,50,51,53,44,27,76,75,68,65,46,46,81,44,92,78,73,65,67,86,80,35,83,41,41,35,29,52,81,55,47,75,68,88,71,86,63,46,31,39,36,58,52,43,22,52,48,34,62,73,78,35,49,81,53,28,72,33,22,35,26,29,12,42,73,56,56,33,55,58,22,53,53,49,36,46,68,61,43,55,90,83,39,54,66,50,75,41,27,75,86,71,48,73,31,43,51,39,55,54,55,59,50,62,72,76,53,91,60,67,32,35,42,34,34,27,59,76,26,33,42,48,15,35,37,25,32,40,66,39,59,84,77,50,50,70,32,22,92,63,76,41,41,53,62,56,28,65,72,28,50,82,32,22,67,34,24,38,33,38,45,68,50,32,64,76,67,71,50,79,86,53,92,44,52,47,74,37,83,67,82,62,57,74,75,39,74,77,52,29,25,32,45,54,94,92,38,84,46,50,43,20,71,35,46,55,44,75,70,54,56,49,26,47,51,54,23,48,67,56,43,49,82,79,44,59,60,69,58,44,56,59,45,45,36,70,50,77,55,84,39,58,33,18,41,57,90,58,25,32,30,31,50,33,44,85,62,41,61,64,58,48,53,50,50,52,53,46,44,64,74,79,47,82,63,39,38,36,38,27,25,54,80,82,60,42,100,70,74,74,59,61,67,63,37,47,61,54,54,72,74,52,96,66,53,41,35,22,22,37,60,48,13,61,60,43,57,80,74,45,90,59,49,80,41,77,71,86,88,86,73,83,56,18,41,40,40,32,26,38,74,122